Protein AF-0000000069771742 (afdb_homodimer)

pLDDT: mean 89.94, std 8.62, range [48.81, 98.75]

Sequence (548 aa):
MSTVKEQLIENLVEDDEISQRKITIVGTGAVGMACAICILLKDLTDELTLVDIATDRLKGEMMDLQHGSLFFNTSKITSGKDYSVSENSKLVIVAAGARQQEGESRLSLVQRNVNIMKSIIPSLVHHSPDCKILIVSNPVPLWSGVNVAGVALKTLDPELGTDSDKDQWKNIHKQVVESAYEIIKLKGYTSWAIGLSVADLVGSILKNLRRVHPVSTMVKGLYGIKEEIFLSIPCILGQNGVSDIVKLNLNSVEEALFKKSANTLWNIQKDLVFMSTVKEQLIENLVEDDEISQRKITIVGTGAVGMACAICILLKDLTDELTLVDIATDRLKGEMMDLQHGSLFFNTSKITSGKDYSVSENSKLVIVAAGARQQEGESRLSLVQRNVNIMKSIIPSLVHHSPDCKILIVSNPVPLWSGVNVAGVALKTLDPELGTDSDKDQWKNIHKQVVESAYEIIKLKGYTSWAIGLSVADLVGSILKNLRRVHPVSTMVKGLYGIKEEIFLSIPCILGQNGVSDIVKLNLNSVEEALFKKSANTLWNIQKDLVF

Organism: Rousettus aegyptiacus (NCBI:txid9407)

Structure (mmCIF, N/CA/C/O backbone):
data_AF-0000000069771742-model_v1
#
loop_
_entity.id
_entity.type
_entity.pdbx_description
1 polymer 'L-lactate dehydrogenase C chain'
#
loop_
_atom_site.group_PDB
_atom_site.id
_atom_site.type_symbol
_atom_site.label_atom_id
_atom_site.label_alt_id
_atom_site.label_comp_id
_atom_site.label_asym_id
_atom_site.label_entity_id
_atom_site.label_seq_id
_atom_site.pdbx_PDB_ins_code
_atom_site.Cartn_x
_atom_site.Cartn_y
_atom_site.Cartn_z
_atom_site.occupancy
_atom_site.B_iso_or_equiv
_atom_site.auth_seq_id
_atom_site.auth_comp_id
_atom_site.auth_asym_id
_atom_site.auth_atom_id
_atom_site.pdbx_PDB_model_num
ATOM 1 N N . MET A 1 1 ? 34.219 -20.125 -18.984 1 63.59 1 MET A N 1
ATOM 2 C CA . MET A 1 1 ? 33 -20.25 -19.812 1 63.59 1 MET A CA 1
ATOM 3 C C . MET A 1 1 ? 32.062 -19.094 -19.547 1 63.59 1 MET A C 1
ATOM 5 O O . MET A 1 1 ? 31.906 -18.641 -18.422 1 63.59 1 MET A O 1
ATOM 9 N N . SER A 1 2 ? 31.625 -18.484 -20.547 1 80.12 2 SER A N 1
ATOM 10 C CA . SER A 1 2 ? 30.75 -17.328 -20.438 1 80.12 2 SER A CA 1
ATOM 11 C C . SER A 1 2 ? 29.406 -17.688 -19.812 1 80.12 2 SER A C 1
ATOM 13 O O . SER A 1 2 ? 28.891 -18.797 -20.031 1 80.12 2 SER A O 1
ATOM 15 N N . THR A 1 3 ? 29.016 -16.859 -18.875 1 83.56 3 THR A N 1
ATOM 16 C CA . THR A 1 3 ? 27.703 -17.031 -18.266 1 83.56 3 THR A CA 1
ATOM 17 C C . THR A 1 3 ? 26.609 -16.906 -19.312 1 83.56 3 THR A C 1
ATOM 19 O O . THR A 1 3 ? 26.844 -16.406 -20.422 1 83.56 3 THR A O 1
ATOM 22 N N . VAL A 1 4 ? 25.453 -17.469 -19.047 1 85.75 4 VAL A N 1
ATOM 23 C CA . VAL A 1 4 ? 24.281 -17.328 -19.922 1 85.75 4 VAL A CA 1
ATOM 24 C C . VAL A 1 4 ? 24.016 -15.859 -20.203 1 85.75 4 VAL A C 1
ATOM 26 O O . VAL A 1 4 ? 23.656 -15.484 -21.328 1 85.75 4 VAL A O 1
ATOM 29 N N . LYS A 1 5 ? 24.219 -15.023 -19.281 1 86.62 5 LYS A N 1
ATOM 30 C CA . LYS A 1 5 ? 24 -13.594 -19.453 1 86.62 5 LYS A CA 1
ATOM 31 C C . LYS A 1 5 ? 24.938 -13.008 -20.5 1 86.62 5 LYS A C 1
ATOM 33 O O . LYS A 1 5 ? 24.516 -12.242 -21.375 1 86.62 5 LYS A O 1
ATOM 38 N N . GLU A 1 6 ? 26.172 -13.398 -20.344 1 86.62 6 GLU A N 1
ATOM 39 C CA . GLU A 1 6 ? 27.188 -12.883 -21.25 1 86.62 6 GLU A CA 1
ATOM 40 C C . GLU A 1 6 ? 26.938 -13.344 -22.688 1 86.62 6 GLU A C 1
ATOM 42 O O . GLU A 1 6 ? 27.234 -12.625 -23.641 1 86.62 6 GLU A O 1
ATOM 47 N N . GLN A 1 7 ? 26.406 -14.508 -22.734 1 87.75 7 GLN A N 1
ATOM 48 C CA . GLN A 1 7 ? 26.094 -15.055 -24.047 1 87.75 7 GLN A CA 1
ATOM 49 C C . GLN A 1 7 ? 24.891 -14.359 -24.672 1 87.75 7 GLN A C 1
ATOM 51 O O . GLN A 1 7 ? 24.797 -14.227 -25.891 1 87.75 7 GLN A O 1
ATOM 56 N N . LEU A 1 8 ? 24.031 -13.875 -23.844 1 88.81 8 LEU A N 1
ATOM 57 C CA . LEU A 1 8 ? 22.734 -13.367 -24.266 1 88.81 8 LEU A CA 1
ATOM 58 C C . LEU A 1 8 ? 22.781 -11.859 -24.484 1 88.81 8 LEU A C 1
ATOM 60 O O . LEU A 1 8 ? 22.156 -11.336 -25.406 1 88.81 8 LEU A O 1
ATOM 64 N N . ILE A 1 9 ? 23.5 -11.125 -23.656 1 89.69 9 ILE A N 1
ATOM 65 C CA . ILE A 1 9 ? 23.422 -9.672 -23.609 1 89.69 9 ILE A CA 1
ATOM 66 C C . ILE A 1 9 ? 24.812 -9.07 -23.781 1 89.69 9 ILE A C 1
ATOM 68 O O . ILE A 1 9 ? 25.766 -9.508 -23.125 1 89.69 9 ILE A O 1
ATOM 72 N N . GLU A 1 10 ? 24.875 -8.211 -24.609 1 89.5 10 GLU A N 1
ATOM 73 C CA . GLU A 1 10 ? 26.094 -7.422 -24.766 1 89.5 10 GLU A CA 1
ATOM 74 C C . GLU A 1 10 ? 25.922 -6.016 -24.188 1 89.5 10 GLU A C 1
ATOM 76 O O . GLU A 1 10 ? 25.016 -5.285 -24.594 1 89.5 10 GLU A O 1
ATOM 81 N N . ASN A 1 11 ? 26.688 -5.734 -23.266 1 88.12 11 ASN A N 1
ATOM 82 C CA . ASN A 1 11 ? 26.625 -4.41 -22.656 1 88.12 11 ASN A CA 1
ATOM 83 C C . ASN A 1 11 ? 27.312 -3.359 -23.531 1 88.12 11 ASN A C 1
ATOM 85 O O . ASN A 1 11 ? 28.469 -3.531 -23.922 1 88.12 11 ASN A O 1
ATOM 89 N N . LEU A 1 12 ? 26.594 -2.275 -23.875 1 91.38 12 LEU A N 1
ATOM 90 C CA . LEU A 1 12 ? 27.125 -1.245 -24.766 1 91.38 12 LEU A CA 1
ATOM 91 C C . LEU A 1 12 ? 27.656 -0.064 -23.953 1 91.38 12 LEU A C 1
ATOM 93 O O . LEU A 1 12 ? 28.594 0.608 -24.391 1 91.38 12 LEU A O 1
ATOM 97 N N . VAL A 1 13 ? 26.938 0.328 -22.891 1 88.81 13 VAL A N 1
ATOM 98 C CA . VAL A 1 13 ? 27.344 1.447 -22.047 1 88.81 13 VAL A CA 1
ATOM 99 C C . VAL A 1 13 ? 27.266 1.045 -20.578 1 88.81 13 VAL A C 1
ATOM 101 O O . VAL A 1 13 ? 26.438 0.203 -20.203 1 88.81 13 VAL A O 1
ATOM 104 N N . GLU A 1 14 ? 28.109 1.609 -19.922 1 84.25 14 GLU A N 1
ATOM 105 C CA . GLU A 1 14 ? 28.109 1.336 -18.484 1 84.25 14 GLU A CA 1
ATOM 106 C C . GLU A 1 14 ? 26.859 1.933 -17.828 1 84.25 14 GLU A C 1
ATOM 108 O O . GLU A 1 14 ? 26.359 2.967 -18.266 1 84.25 14 GLU A O 1
ATOM 113 N N . ASP A 1 15 ? 26.344 1.241 -16.859 1 79.12 15 ASP A N 1
ATOM 114 C CA . ASP A 1 15 ? 25.156 1.674 -16.125 1 79.12 15 ASP A CA 1
ATOM 115 C C . ASP A 1 15 ? 25.422 2.967 -15.352 1 79.12 15 ASP A C 1
ATOM 117 O O . ASP A 1 15 ? 26.547 3.205 -14.906 1 79.12 15 ASP A O 1
ATOM 121 N N . ASP A 1 16 ? 24.391 3.869 -15.398 1 75.31 16 ASP A N 1
ATOM 122 C CA . ASP A 1 16 ? 24.484 5.035 -14.523 1 75.31 16 ASP A CA 1
ATOM 123 C C . ASP A 1 16 ? 24.516 4.621 -13.055 1 75.31 16 ASP A C 1
ATOM 125 O O . ASP A 1 16 ? 23.75 3.744 -12.633 1 75.31 16 ASP A O 1
ATOM 129 N N . GLU A 1 17 ? 25.5 5.098 -12.414 1 73.06 17 GLU A N 1
ATOM 130 C CA . GLU A 1 17 ? 25.719 4.672 -11.039 1 73.06 17 GLU A CA 1
ATOM 131 C C . GLU A 1 17 ? 24.797 5.414 -10.07 1 73.06 17 GLU A C 1
ATOM 133 O O . GLU A 1 17 ? 24.406 4.867 -9.039 1 73.06 17 GLU A O 1
ATOM 138 N N . ILE A 1 18 ? 24.453 6.637 -10.562 1 79.69 18 ILE A N 1
ATOM 139 C CA . ILE A 1 18 ? 23.812 7.426 -9.516 1 79.69 18 ILE A CA 1
ATOM 140 C C . ILE A 1 18 ? 22.344 7.613 -9.844 1 79.69 18 ILE A C 1
ATOM 142 O O . ILE A 1 18 ? 22 8.047 -10.945 1 79.69 18 ILE A O 1
ATOM 146 N N . SER A 1 19 ? 21.531 7.211 -8.906 1 87.69 19 SER A N 1
ATOM 147 C CA . SER A 1 19 ? 20.094 7.387 -9.016 1 87.69 19 SER A CA 1
ATOM 148 C C . SER A 1 19 ? 19.703 8.859 -9.055 1 87.69 19 SER A C 1
ATOM 150 O O . SER A 1 19 ? 20.344 9.695 -8.406 1 87.69 19 SER A O 1
ATOM 152 N N . GLN A 1 20 ? 18.703 9.227 -9.789 1 87.25 20 GLN A N 1
ATOM 153 C CA . GLN A 1 20 ? 18.266 10.609 -9.914 1 87.25 20 GLN A CA 1
ATOM 154 C C . GLN A 1 20 ? 17.156 10.93 -8.922 1 87.25 20 GLN A C 1
ATOM 156 O O . GLN A 1 20 ? 16.875 12.102 -8.648 1 87.25 20 GLN A O 1
ATOM 161 N N . ARG A 1 21 ? 16.516 10.008 -8.438 1 94.12 21 ARG A N 1
ATOM 162 C CA . ARG A 1 21 ? 15.375 10.211 -7.539 1 94.12 21 ARG A CA 1
ATOM 163 C C . ARG A 1 21 ? 15.391 9.188 -6.406 1 94.12 21 ARG A C 1
ATOM 165 O O . ARG A 1 21 ? 14.359 8.578 -6.105 1 94.12 21 ARG A O 1
ATOM 172 N N . LYS A 1 22 ? 16.609 9.031 -5.844 1 97.06 22 LYS A N 1
ATOM 173 C CA . LYS A 1 22 ? 16.719 8.094 -4.73 1 97.06 22 LYS A CA 1
ATOM 174 C C . LYS A 1 22 ? 15.984 8.617 -3.498 1 97.06 22 LYS A C 1
ATOM 176 O O . LYS A 1 22 ? 16.172 9.766 -3.092 1 97.06 22 LYS A O 1
ATOM 181 N N . ILE A 1 23 ? 15.094 7.781 -2.91 1 98.62 23 ILE A N 1
ATOM 182 C CA . ILE A 1 23 ? 14.375 8.102 -1.682 1 98.62 23 ILE A CA 1
ATOM 183 C C . ILE A 1 23 ? 14.75 7.102 -0.59 1 98.62 23 ILE A C 1
ATOM 185 O O . ILE A 1 23 ? 14.805 5.895 -0.836 1 98.62 23 ILE A O 1
ATOM 189 N N . THR A 1 24 ? 15.078 7.598 0.549 1 98.75 24 THR A N 1
ATOM 190 C CA . THR A 1 24 ? 15.32 6.766 1.721 1 98.75 24 THR A CA 1
ATOM 191 C C . THR A 1 24 ? 14.211 6.938 2.752 1 98.75 24 THR A C 1
ATOM 193 O O . THR A 1 24 ? 13.781 8.062 3.027 1 98.75 24 THR A O 1
ATOM 196 N N . ILE A 1 25 ? 13.734 5.832 3.289 1 98.75 25 ILE A N 1
ATOM 197 C CA . ILE A 1 25 ? 12.773 5.836 4.383 1 98.75 25 ILE A CA 1
ATOM 198 C C . ILE A 1 25 ? 13.422 5.285 5.648 1 98.75 25 ILE A C 1
ATOM 200 O O . ILE A 1 25 ? 13.906 4.152 5.664 1 98.75 25 ILE A O 1
ATOM 204 N N . VAL A 1 26 ? 13.461 6.094 6.668 1 98.38 26 VAL A N 1
ATOM 205 C CA . VAL A 1 26 ? 14 5.703 7.965 1 98.38 26 VAL A CA 1
ATOM 206 C C . VAL A 1 26 ? 12.859 5.301 8.898 1 98.38 26 VAL A C 1
ATOM 208 O O . VAL A 1 26 ? 12.023 6.133 9.258 1 98.38 26 VAL A O 1
ATOM 211 N N . GLY A 1 27 ? 12.883 4.074 9.352 1 96.94 27 GLY A N 1
ATOM 212 C CA . GLY A 1 27 ? 11.773 3.494 10.086 1 96.94 27 GLY A CA 1
ATOM 213 C C . GLY A 1 27 ? 10.828 2.689 9.211 1 96.94 27 GLY A C 1
ATOM 214 O O . GLY A 1 27 ? 10.125 3.252 8.367 1 96.94 27 GLY A O 1
ATOM 215 N N . THR A 1 28 ? 10.797 1.363 9.422 1 96.5 28 THR A N 1
ATOM 216 C CA . THR A 1 28 ? 9.984 0.496 8.578 1 96.5 28 THR A CA 1
ATOM 217 C C . THR A 1 28 ? 8.836 -0.117 9.375 1 96.5 28 THR A C 1
ATOM 219 O O . THR A 1 28 ? 8.516 -1.293 9.203 1 96.5 28 THR A O 1
ATOM 222 N N . GLY A 1 29 ? 8.305 0.67 10.359 1 94.75 29 GLY A N 1
ATOM 223 C CA . GLY A 1 29 ? 7.023 0.319 10.953 1 94.75 29 GLY A CA 1
ATOM 224 C C . GLY A 1 29 ? 5.859 0.479 9.992 1 94.75 29 GLY A C 1
ATOM 225 O O . GLY A 1 29 ? 6.055 0.562 8.781 1 94.75 29 GLY A O 1
ATOM 226 N N . ALA A 1 30 ? 4.676 0.543 10.586 1 94.75 30 ALA A N 1
ATOM 227 C CA . ALA A 1 30 ? 3.471 0.606 9.766 1 94.75 30 ALA A CA 1
ATOM 228 C C . ALA A 1 30 ? 3.461 1.861 8.898 1 94.75 30 ALA A C 1
ATOM 230 O O . ALA A 1 30 ? 3.154 1.797 7.707 1 94.75 30 ALA A O 1
ATOM 231 N N . VAL A 1 31 ? 3.881 2.943 9.492 1 95.31 31 VAL A N 1
ATOM 232 C CA . VAL A 1 31 ? 3.869 4.211 8.766 1 95.31 31 VAL A CA 1
ATOM 233 C C . VAL A 1 31 ? 4.949 4.199 7.684 1 95.31 31 VAL A C 1
ATOM 235 O O . VAL A 1 31 ? 4.695 4.578 6.539 1 95.31 31 VAL A O 1
ATOM 238 N N . GLY A 1 32 ? 6.129 3.768 8.055 1 97.44 32 GLY A N 1
ATOM 239 C CA . GLY A 1 32 ? 7.207 3.699 7.086 1 97.44 32 GLY A CA 1
ATOM 240 C C . GLY A 1 32 ? 6.879 2.832 5.883 1 97.44 32 GLY A C 1
ATOM 241 O O . GLY A 1 32 ? 7.133 3.223 4.742 1 97.44 32 GLY A O 1
ATOM 242 N N . MET A 1 33 ? 6.316 1.719 6.105 1 98.06 33 MET A N 1
ATOM 243 C CA . MET A 1 33 ? 5.98 0.807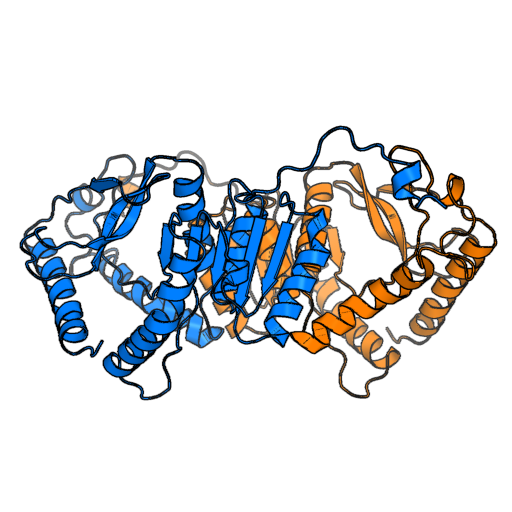 5.016 1 98.06 33 MET A CA 1
ATOM 244 C C . MET A 1 33 ? 4.82 1.351 4.188 1 98.06 33 MET A C 1
ATOM 246 O O . MET A 1 33 ? 4.77 1.146 2.975 1 98.06 33 MET A O 1
ATOM 250 N N . ALA A 1 34 ? 3.855 2 4.879 1 98 34 ALA A N 1
ATOM 251 C CA . ALA A 1 34 ? 2.793 2.662 4.125 1 98 34 ALA A CA 1
ATOM 252 C C . ALA A 1 34 ? 3.367 3.701 3.164 1 98 34 ALA A C 1
ATOM 254 O O . ALA A 1 34 ? 2.949 3.783 2.006 1 98 34 ALA A O 1
ATOM 255 N N . CYS A 1 35 ? 4.352 4.473 3.605 1 98.19 35 CYS A N 1
ATOM 256 C CA . CYS A 1 35 ? 5.027 5.434 2.738 1 98.19 35 CYS A CA 1
ATOM 257 C C . CYS A 1 35 ? 5.715 4.727 1.577 1 98.19 35 CYS A C 1
ATOM 259 O O . CYS A 1 35 ? 5.574 5.141 0.424 1 98.19 35 CYS A O 1
ATOM 261 N N . ALA A 1 36 ? 6.406 3.656 1.895 1 98.56 36 ALA A N 1
ATOM 262 C CA . ALA A 1 36 ? 7.168 2.924 0.885 1 98.56 36 ALA A CA 1
ATOM 263 C C . ALA A 1 36 ? 6.254 2.408 -0.223 1 98.56 36 ALA A C 1
ATOM 265 O O . ALA A 1 36 ? 6.504 2.646 -1.406 1 98.56 36 ALA A O 1
ATOM 266 N N . ILE A 1 37 ? 5.18 1.774 0.144 1 98.19 37 ILE A N 1
ATOM 267 C CA . ILE A 1 37 ? 4.285 1.147 -0.822 1 98.19 37 ILE A CA 1
ATOM 268 C C . ILE A 1 37 ? 3.602 2.221 -1.664 1 98.19 37 ILE A C 1
ATOM 270 O O . ILE A 1 37 ? 3.469 2.074 -2.881 1 98.19 37 ILE A O 1
ATOM 274 N N . CYS A 1 38 ? 3.143 3.311 -1.005 1 98.25 38 CYS A N 1
ATOM 275 C CA . CYS A 1 38 ? 2.5 4.395 -1.742 1 98.25 38 CYS A CA 1
ATOM 276 C C . CYS A 1 38 ? 3.461 5.012 -2.752 1 98.25 38 CYS A C 1
ATOM 278 O O . CYS A 1 38 ? 3.092 5.25 -3.902 1 98.25 38 CYS A O 1
ATOM 280 N N . ILE A 1 39 ? 4.695 5.227 -2.379 1 98.31 39 ILE A N 1
ATOM 281 C CA . ILE A 1 39 ? 5.707 5.84 -3.229 1 98.31 39 ILE A CA 1
ATOM 282 C C . ILE A 1 39 ? 6.023 4.918 -4.406 1 98.31 39 ILE A C 1
ATOM 284 O O . ILE A 1 39 ? 6.129 5.371 -5.547 1 98.31 39 ILE A O 1
ATOM 288 N N . LEU A 1 40 ? 6.16 3.607 -4.125 1 98.31 40 LEU A N 1
ATOM 289 C CA . LEU A 1 40 ? 6.469 2.633 -5.164 1 98.31 40 LEU A CA 1
ATOM 290 C C . LEU A 1 40 ? 5.32 2.523 -6.16 1 98.31 40 LEU A C 1
ATOM 292 O O . LEU A 1 40 ? 5.543 2.533 -7.375 1 98.31 40 LEU A O 1
ATOM 296 N N . LEU A 1 41 ? 4.113 2.502 -5.656 1 97.69 41 LEU A N 1
ATOM 297 C CA . LEU A 1 41 ? 2.955 2.273 -6.516 1 97.69 41 LEU A CA 1
ATOM 298 C C . LEU A 1 41 ? 2.605 3.531 -7.301 1 97.69 41 LEU A C 1
ATOM 300 O O . LEU A 1 41 ? 1.945 3.455 -8.344 1 97.69 41 LEU A O 1
ATOM 304 N N . LYS A 1 42 ? 3.043 4.707 -6.852 1 96.94 42 LYS A N 1
ATOM 305 C CA . LYS A 1 42 ? 2.83 5.953 -7.582 1 96.94 42 LYS A CA 1
ATOM 306 C C . LYS A 1 42 ? 4.008 6.258 -8.5 1 96.94 42 LYS A C 1
ATOM 308 O O . LYS A 1 42 ? 4.051 7.316 -9.133 1 96.94 42 LYS A O 1
ATOM 313 N N . ASP A 1 43 ? 5.008 5.336 -8.555 1 96.75 43 ASP A N 1
ATOM 314 C CA . ASP A 1 43 ? 6.16 5.414 -9.445 1 96.75 43 ASP A CA 1
ATOM 315 C C . ASP A 1 43 ? 6.949 6.703 -9.211 1 96.75 43 ASP A C 1
ATOM 317 O O . ASP A 1 43 ? 7.305 7.402 -10.156 1 96.75 43 ASP A O 1
ATOM 321 N N . LEU A 1 44 ? 7.285 6.984 -7.957 1 97.19 44 LEU A N 1
ATOM 322 C CA . LEU A 1 44 ? 7.867 8.289 -7.641 1 97.19 44 LEU A CA 1
ATOM 323 C C . LEU A 1 44 ? 9.383 8.195 -7.527 1 97.19 44 LEU A C 1
ATOM 325 O O . LEU A 1 44 ? 10.07 9.211 -7.469 1 97.19 44 LEU A O 1
ATOM 329 N N . THR A 1 45 ? 9.961 6.98 -7.586 1 97.06 45 THR A N 1
ATOM 330 C CA . THR A 1 45 ? 11.391 6.844 -7.336 1 97.06 45 THR A CA 1
ATOM 331 C C . THR A 1 45 ? 11.992 5.758 -8.219 1 97.06 45 THR A C 1
ATOM 333 O O . THR A 1 45 ? 11.312 4.793 -8.578 1 97.06 45 THR A O 1
ATOM 336 N N . ASP A 1 46 ? 13.203 5.926 -8.531 1 95.75 46 ASP A N 1
ATOM 337 C CA . ASP A 1 46 ? 13.922 4.887 -9.266 1 95.75 46 ASP A CA 1
ATOM 338 C C . ASP A 1 46 ? 14.766 4.031 -8.32 1 95.75 46 ASP A C 1
ATOM 340 O O . ASP A 1 46 ? 15.234 2.953 -8.703 1 95.75 46 ASP A O 1
ATOM 344 N N . GLU A 1 47 ? 14.93 4.496 -7.102 1 96.75 47 GLU A N 1
ATOM 345 C CA . GLU A 1 47 ? 15.617 3.734 -6.062 1 96.75 47 GLU A CA 1
ATOM 346 C C . GLU A 1 47 ? 15.023 4.023 -4.688 1 96.75 47 GLU A C 1
ATOM 348 O O . GLU A 1 47 ? 14.977 5.176 -4.25 1 96.75 47 GLU A O 1
ATOM 353 N N . LEU A 1 48 ? 14.57 2.998 -4.031 1 98.25 48 LEU A N 1
ATOM 354 C CA . LEU A 1 48 ? 14.039 3.113 -2.676 1 98.25 48 LEU A CA 1
ATOM 355 C C . LEU A 1 48 ? 14.93 2.373 -1.68 1 98.25 48 LEU A C 1
ATOM 357 O O . LEU A 1 48 ? 15.273 1.209 -1.896 1 98.25 48 LEU A O 1
ATOM 361 N N . THR A 1 49 ? 15.32 3.055 -0.653 1 98.5 49 THR A N 1
ATOM 362 C CA . THR A 1 49 ? 16.125 2.447 0.397 1 98.5 49 THR A CA 1
ATOM 363 C C . THR A 1 49 ? 15.406 2.504 1.739 1 98.5 49 THR A C 1
ATOM 365 O O . THR A 1 49 ? 14.898 3.557 2.135 1 98.5 49 THR A O 1
ATOM 368 N N . LEU A 1 50 ? 15.328 1.316 2.402 1 98.69 50 LEU A N 1
ATOM 369 C CA . LEU A 1 50 ? 14.727 1.221 3.729 1 98.69 50 LEU A CA 1
ATOM 370 C C . LEU A 1 50 ? 15.805 1.106 4.805 1 98.69 50 LEU A C 1
ATOM 372 O O . LEU A 1 50 ? 16.75 0.322 4.668 1 98.69 50 LEU A O 1
ATOM 376 N N . VAL A 1 51 ? 15.641 1.904 5.859 1 98.44 51 VAL A N 1
ATOM 377 C CA . VAL A 1 51 ? 16.578 1.86 6.977 1 98.44 51 VAL A CA 1
ATOM 378 C C . VAL A 1 51 ? 15.82 1.604 8.273 1 98.44 51 VAL A C 1
ATOM 380 O O . VAL A 1 51 ? 14.812 2.258 8.555 1 98.44 51 VAL A O 1
ATOM 383 N N . ASP A 1 52 ? 16.266 0.662 9.016 1 97.62 52 ASP A N 1
ATOM 384 C CA . ASP A 1 52 ? 15.695 0.368 10.32 1 97.62 52 ASP A CA 1
ATOM 385 C C . ASP A 1 52 ? 16.688 -0.399 11.195 1 97.62 52 ASP A C 1
ATOM 387 O O . ASP A 1 52 ? 17.531 -1.14 10.688 1 97.62 52 ASP A O 1
ATOM 391 N N . ILE A 1 53 ? 16.547 -0.217 12.492 1 94.62 53 ILE A N 1
ATOM 392 C CA . ILE A 1 53 ? 17.438 -0.906 13.43 1 94.62 53 ILE A CA 1
ATOM 393 C C . ILE A 1 53 ? 16.953 -2.34 13.633 1 94.62 53 ILE A C 1
ATOM 395 O O . ILE A 1 53 ? 17.719 -3.205 14.062 1 94.62 53 ILE A O 1
ATOM 399 N N . ALA A 1 54 ? 15.656 -2.541 13.477 1 95.62 54 ALA A N 1
ATOM 400 C CA . ALA A 1 54 ? 15.102 -3.893 13.578 1 95.62 54 ALA A CA 1
ATOM 401 C C . ALA A 1 54 ? 15.445 -4.715 12.336 1 95.62 54 ALA A C 1
ATOM 403 O O . ALA A 1 54 ? 14.625 -4.852 11.43 1 95.62 54 ALA A O 1
ATOM 404 N N . THR A 1 55 ? 16.516 -5.445 12.344 1 96.31 55 THR A N 1
ATOM 405 C CA . THR A 1 55 ? 17.156 -6.023 11.164 1 96.31 55 THR A CA 1
ATOM 406 C C . THR A 1 55 ? 16.281 -7.137 10.578 1 96.31 55 THR A C 1
ATOM 408 O O . THR A 1 55 ? 16.156 -7.242 9.352 1 96.31 55 THR A O 1
ATOM 411 N N . ASP A 1 56 ? 15.688 -7.996 11.422 1 96.69 56 ASP A N 1
ATOM 412 C CA . ASP A 1 56 ? 14.891 -9.102 10.906 1 96.69 56 ASP A CA 1
ATOM 413 C C . ASP A 1 56 ? 13.648 -8.594 10.172 1 96.69 56 ASP A C 1
ATOM 415 O O . ASP A 1 56 ? 13.414 -8.945 9.016 1 96.69 56 ASP A O 1
ATOM 419 N N . ARG A 1 57 ? 12.977 -7.758 10.828 1 96.25 57 ARG A N 1
ATOM 420 C CA . ARG A 1 57 ? 11.773 -7.199 10.219 1 96.25 57 ARG A CA 1
ATOM 421 C C . ARG A 1 57 ? 12.109 -6.434 8.945 1 96.25 57 ARG A C 1
ATOM 423 O O . ARG A 1 57 ? 11.398 -6.531 7.941 1 96.25 57 ARG A O 1
ATOM 430 N N . LEU A 1 58 ? 13.18 -5.695 9.023 1 97.88 58 LEU A N 1
ATOM 431 C CA . LEU A 1 58 ? 13.648 -4.941 7.871 1 97.88 58 LEU A CA 1
ATOM 432 C C . LEU A 1 58 ? 13.922 -5.863 6.688 1 97.88 58 LEU A C 1
ATOM 434 O O . LEU A 1 58 ? 13.461 -5.609 5.574 1 97.88 58 LEU A O 1
ATOM 438 N N . LYS A 1 59 ? 14.594 -6.867 6.953 1 97.31 59 LYS A N 1
ATOM 439 C CA . LYS A 1 59 ? 14.914 -7.824 5.902 1 97.31 59 LYS A CA 1
ATOM 440 C C . LYS A 1 59 ? 13.656 -8.492 5.355 1 97.31 59 LYS A C 1
ATOM 442 O O . LYS A 1 59 ? 13.523 -8.688 4.148 1 97.31 59 LYS A O 1
ATOM 447 N N . GLY A 1 60 ? 12.773 -8.875 6.211 1 96.81 60 GLY A N 1
ATOM 448 C CA . GLY A 1 60 ? 11.508 -9.445 5.789 1 96.81 60 GLY A CA 1
ATOM 449 C C . GLY A 1 60 ? 10.711 -8.539 4.875 1 96.81 60 GLY A C 1
ATOM 450 O O . GLY A 1 60 ? 10.188 -8.984 3.848 1 96.81 60 GLY A O 1
ATOM 451 N N . GLU A 1 61 ? 10.625 -7.242 5.289 1 97.62 61 GLU A N 1
ATOM 452 C CA . GLU A 1 61 ? 9.93 -6.266 4.457 1 97.62 61 GLU A CA 1
ATOM 453 C C . GLU A 1 61 ? 10.609 -6.109 3.102 1 97.62 61 GLU A C 1
ATOM 455 O O . GLU A 1 61 ? 9.945 -6.078 2.066 1 97.62 61 GLU A O 1
ATOM 460 N N . MET A 1 62 ? 11.875 -6.051 3.096 1 96.62 62 MET A N 1
ATOM 461 C CA . MET A 1 62 ? 12.648 -5.891 1.867 1 96.62 62 MET A CA 1
ATOM 462 C C . MET A 1 62 ? 12.438 -7.074 0.93 1 96.62 62 MET A C 1
ATOM 464 O O . MET A 1 62 ? 12.195 -6.891 -0.265 1 96.62 62 MET A O 1
ATOM 468 N N . MET A 1 63 ? 12.562 -8.227 1.456 1 95.25 63 MET A N 1
ATOM 469 C CA . MET A 1 63 ? 12.375 -9.422 0.648 1 95.25 63 MET A CA 1
ATOM 470 C C . MET A 1 63 ? 10.969 -9.469 0.055 1 95.25 63 MET A C 1
ATOM 472 O O . MET A 1 63 ? 10.797 -9.82 -1.113 1 95.25 63 MET A O 1
ATOM 476 N N . ASP A 1 64 ? 10.023 -9.148 0.83 1 96.12 64 ASP A N 1
ATOM 477 C CA . ASP A 1 64 ? 8.641 -9.133 0.362 1 96.12 64 ASP A CA 1
ATOM 478 C C . ASP A 1 64 ? 8.461 -8.141 -0.785 1 96.12 64 ASP A C 1
ATOM 480 O O . ASP A 1 64 ? 7.832 -8.461 -1.796 1 96.12 64 ASP A O 1
ATOM 484 N N . LEU A 1 65 ? 9.055 -6.98 -0.632 1 96 65 LEU A N 1
ATOM 485 C CA . LEU A 1 65 ? 9.008 -5.988 -1.7 1 96 65 LEU A CA 1
ATOM 486 C C . LEU A 1 65 ? 9.766 -6.477 -2.93 1 96 65 LEU A C 1
ATOM 488 O O . LEU A 1 65 ? 9.32 -6.281 -4.062 1 96 65 LEU A O 1
ATOM 492 N N . GLN A 1 66 ? 10.828 -7.121 -2.717 1 93 66 GLN A N 1
ATOM 493 C CA . GLN A 1 66 ? 11.633 -7.641 -3.82 1 93 66 GLN A CA 1
ATOM 494 C C . GLN A 1 66 ? 10.875 -8.711 -4.598 1 93 66 GLN A C 1
ATOM 496 O O . GLN A 1 66 ? 10.961 -8.773 -5.824 1 93 66 GLN A O 1
ATOM 501 N N . HIS A 1 67 ? 10.172 -9.477 -3.834 1 91.06 67 HIS A N 1
ATOM 502 C CA . HIS A 1 67 ? 9.375 -10.508 -4.484 1 91.06 67 HIS A CA 1
ATOM 503 C C . HIS A 1 67 ? 8.281 -9.883 -5.352 1 91.06 67 HIS A C 1
ATOM 505 O O . HIS A 1 67 ? 7.844 -10.492 -6.332 1 91.06 67 HIS A O 1
ATOM 511 N N . GLY A 1 68 ? 7.875 -8.695 -5.008 1 92 68 GLY A N 1
ATOM 512 C CA . GLY A 1 68 ? 6.875 -7.992 -5.797 1 92 68 GLY A CA 1
ATOM 513 C C . GLY A 1 68 ? 7.473 -6.988 -6.762 1 92 68 GLY A C 1
ATOM 514 O O . GLY A 1 68 ? 6.75 -6.188 -7.363 1 92 68 GLY A O 1
ATOM 515 N N . SER A 1 69 ? 8.75 -7.055 -6.945 1 91.69 69 SER A N 1
ATOM 516 C CA . SER A 1 69 ? 9.461 -5.992 -7.652 1 91.69 69 SER A CA 1
ATOM 517 C C . SER A 1 69 ? 9.031 -5.914 -9.109 1 91.69 69 SER A C 1
ATOM 519 O O . SER A 1 69 ? 9.07 -4.844 -9.719 1 91.69 69 SER A O 1
ATOM 521 N N . LEU A 1 70 ? 8.586 -7.039 -9.711 1 89.81 70 LEU A N 1
ATOM 522 C CA . LEU A 1 70 ? 8.164 -7.078 -11.109 1 89.81 70 LEU A CA 1
ATOM 523 C C . LEU A 1 70 ? 6.973 -6.16 -11.344 1 89.81 70 LEU A C 1
ATOM 525 O O . LEU A 1 70 ? 6.703 -5.762 -12.484 1 89.81 70 LEU A O 1
ATOM 529 N N . PHE A 1 71 ? 6.324 -5.746 -10.289 1 93 71 PHE A N 1
ATOM 530 C CA . PHE A 1 71 ? 5.098 -4.977 -10.438 1 93 71 PHE A CA 1
ATOM 531 C C . PHE A 1 71 ? 5.355 -3.494 -10.211 1 93 71 PHE A C 1
ATOM 533 O O . PHE A 1 71 ? 4.441 -2.674 -10.32 1 93 71 PHE A O 1
ATOM 540 N N . PHE A 1 72 ? 6.566 -3.197 -9.82 1 93.75 72 PHE A N 1
ATOM 541 C CA . PHE A 1 72 ? 6.953 -1.808 -9.617 1 93.75 72 PHE A CA 1
ATOM 542 C C . PHE A 1 72 ? 7.68 -1.265 -10.844 1 93.75 72 PHE A C 1
ATOM 544 O O . PHE A 1 72 ? 8.172 -2.035 -11.672 1 93.75 72 PHE A O 1
ATOM 551 N N . ASN A 1 73 ? 7.668 0.012 -10.953 1 94.75 73 ASN A N 1
ATOM 552 C CA . ASN A 1 73 ? 8.516 0.704 -11.914 1 94.75 73 ASN A CA 1
ATOM 553 C C . ASN A 1 73 ? 9.742 1.321 -11.242 1 94.75 73 ASN A C 1
ATOM 555 O O . ASN A 1 73 ? 10.125 2.447 -11.562 1 94.75 73 ASN A O 1
ATOM 559 N N . THR A 1 74 ? 10.242 0.686 -10.273 1 93.19 74 THR A N 1
ATOM 560 C CA . THR A 1 74 ? 11.43 1.083 -9.523 1 93.19 74 THR A CA 1
ATOM 561 C C . THR A 1 74 ? 12.547 0.065 -9.711 1 93.19 74 THR A C 1
ATOM 563 O O . THR A 1 74 ? 12.383 -1.115 -9.398 1 93.19 74 THR A O 1
ATOM 566 N N . SER A 1 75 ? 13.648 0.442 -10.125 1 89.31 75 SER A N 1
ATOM 567 C CA . SER A 1 75 ? 14.719 -0.448 -10.578 1 89.31 75 SER A CA 1
ATOM 568 C C . SER A 1 75 ? 15.453 -1.063 -9.391 1 89.31 75 SER A C 1
ATOM 570 O O . SER A 1 75 ? 16.047 -2.139 -9.508 1 89.31 75 SER A O 1
ATOM 572 N N . LYS A 1 76 ? 15.398 -0.315 -8.305 1 94.25 76 LYS A N 1
ATOM 573 C CA . LYS A 1 76 ? 16.25 -0.769 -7.207 1 94.25 76 LYS A CA 1
ATOM 574 C C . LYS A 1 76 ? 15.578 -0.526 -5.859 1 94.25 76 LYS A C 1
ATOM 576 O O . LYS A 1 76 ? 15.125 0.585 -5.574 1 94.25 76 LYS A O 1
ATOM 581 N N . ILE A 1 77 ? 15.445 -1.556 -5.078 1 96.25 77 ILE A N 1
ATOM 582 C CA . ILE A 1 77 ? 14.977 -1.497 -3.697 1 96.25 77 ILE A CA 1
ATOM 583 C C . ILE A 1 77 ? 16.016 -2.123 -2.771 1 96.25 77 ILE A C 1
ATOM 585 O O . ILE A 1 77 ? 16.406 -3.277 -2.959 1 96.25 77 ILE A O 1
ATOM 589 N N . THR A 1 78 ? 16.484 -1.379 -1.808 1 96.75 78 THR A N 1
ATOM 590 C CA . THR A 1 78 ? 17.531 -1.841 -0.901 1 96.75 78 THR A CA 1
ATOM 591 C C . THR A 1 78 ? 17.156 -1.547 0.549 1 96.75 78 THR A C 1
ATOM 593 O O . THR A 1 78 ? 16.156 -0.888 0.815 1 96.75 78 THR A O 1
ATOM 596 N N . SER A 1 79 ? 17.875 -2.16 1.42 1 97.81 79 SER A N 1
ATOM 597 C CA . SER A 1 79 ? 17.656 -1.911 2.842 1 97.81 79 SER A CA 1
ATOM 598 C C . SER A 1 79 ? 18.953 -2.072 3.637 1 97.81 79 SER A C 1
ATOM 600 O O . SER A 1 79 ? 19.922 -2.662 3.148 1 97.81 79 SER A O 1
ATOM 602 N N . GLY A 1 80 ? 19 -1.503 4.801 1 97.62 80 GLY A N 1
ATOM 603 C CA . GLY A 1 80 ? 20.125 -1.645 5.711 1 97.62 80 GLY A CA 1
ATOM 604 C C . GLY A 1 80 ? 19.891 -0.987 7.055 1 97.62 80 GLY A C 1
ATOM 605 O O . GLY A 1 80 ? 19.031 -0.122 7.188 1 97.62 80 GLY A O 1
ATOM 606 N N . LYS A 1 81 ? 20.672 -1.436 8.039 1 96.56 81 LYS A N 1
ATOM 607 C CA . LYS A 1 81 ? 20.562 -0.845 9.367 1 96.56 81 LYS A CA 1
ATOM 608 C C . LYS A 1 81 ? 21.453 0.395 9.492 1 96.56 81 LYS A C 1
ATOM 610 O O . LYS A 1 81 ? 21.172 1.283 10.305 1 96.56 81 LYS A O 1
ATOM 615 N N . ASP A 1 82 ? 22.484 0.405 8.727 1 96.44 82 ASP A N 1
ATOM 616 C CA . ASP A 1 82 ? 23.422 1.526 8.742 1 96.44 82 ASP A CA 1
ATOM 617 C C . ASP A 1 82 ? 22.953 2.648 7.82 1 96.44 82 ASP A C 1
ATOM 619 O O . ASP A 1 82 ? 22.5 2.391 6.703 1 96.44 82 ASP A O 1
ATOM 623 N N . TYR A 1 83 ? 23.141 3.869 8.203 1 96.56 83 TYR A N 1
ATOM 624 C CA . TYR A 1 83 ? 22.641 5.02 7.457 1 96.56 83 TYR A CA 1
ATOM 625 C C . TYR A 1 83 ? 23.469 5.25 6.191 1 96.56 83 TYR A C 1
ATOM 627 O O . TYR A 1 83 ? 23.047 6.004 5.309 1 96.56 83 TYR A O 1
ATOM 635 N N . SER A 1 84 ? 24.594 4.637 6.07 1 97.06 84 SER A N 1
ATOM 636 C CA . SER A 1 84 ? 25.391 4.762 4.863 1 97.06 84 SER A CA 1
ATOM 637 C C . SER A 1 84 ? 24.625 4.289 3.633 1 97.06 84 SER A C 1
ATOM 639 O O . SER A 1 84 ? 24.891 4.734 2.516 1 97.06 84 SER A O 1
ATOM 641 N N . VAL A 1 85 ? 23.656 3.465 3.789 1 97.25 85 VAL A N 1
ATOM 642 C CA . VAL A 1 85 ? 22.875 2.959 2.67 1 97.25 85 VAL A CA 1
ATOM 643 C C . VAL A 1 85 ? 22.016 4.086 2.086 1 97.25 85 VAL A C 1
ATOM 645 O O . VAL A 1 85 ? 21.5 3.965 0.977 1 97.25 85 VAL A O 1
ATOM 648 N N . SER A 1 86 ? 21.875 5.199 2.811 1 97.25 86 SER A N 1
ATOM 649 C CA . SER A 1 86 ? 21.078 6.336 2.361 1 97.25 86 SER A CA 1
ATOM 650 C C . SER A 1 86 ? 21.891 7.27 1.476 1 97.25 86 SER A C 1
ATOM 652 O O . SER A 1 86 ? 21.406 8.305 1.031 1 97.25 86 SER A O 1
ATOM 654 N N . GLU A 1 87 ? 23.078 6.875 1.198 1 96.88 87 GLU A N 1
ATOM 655 C CA . GLU A 1 87 ? 23.984 7.758 0.479 1 96.88 87 GLU A CA 1
ATOM 656 C C . GLU A 1 87 ? 23.375 8.234 -0.833 1 96.88 87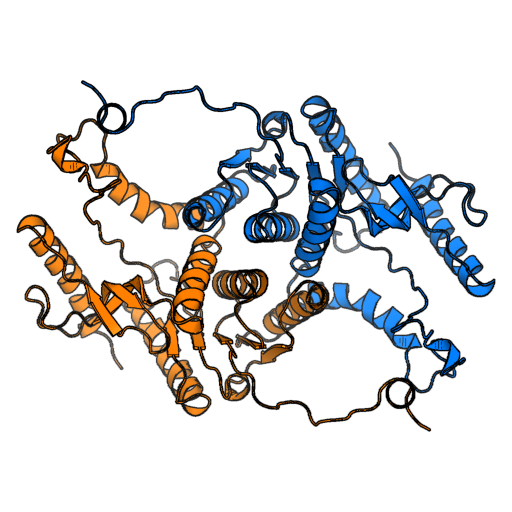 GLU A C 1
ATOM 658 O O . GLU A 1 87 ? 22.812 7.441 -1.592 1 96.88 87 GLU A O 1
ATOM 663 N N . ASN A 1 88 ? 23.422 9.578 -1.042 1 95 88 ASN A N 1
ATOM 664 C CA . ASN A 1 88 ? 23.016 10.258 -2.264 1 95 88 ASN A CA 1
ATOM 665 C C . ASN A 1 88 ? 21.5 10.273 -2.414 1 95 88 ASN A C 1
ATOM 667 O O . ASN A 1 88 ? 20.984 10.383 -3.525 1 95 88 ASN A O 1
ATOM 671 N N . SER A 1 89 ? 20.766 10.156 -1.358 1 97.31 89 SER A N 1
ATOM 672 C CA . SER A 1 89 ? 19.328 10.312 -1.403 1 97.31 89 SER A CA 1
ATOM 673 C C . SER A 1 89 ? 18.922 11.75 -1.729 1 97.31 89 SER A C 1
ATOM 675 O O . SER A 1 89 ? 19.547 12.695 -1.233 1 97.31 89 SER A O 1
ATOM 677 N N . LYS A 1 90 ? 18.016 11.844 -2.605 1 96.56 90 LYS A N 1
ATOM 678 C CA . LYS A 1 90 ? 17.453 13.164 -2.885 1 96.56 90 LYS A CA 1
ATOM 679 C C . LYS A 1 90 ? 16.438 13.578 -1.812 1 96.56 90 LYS A C 1
ATOM 681 O O . LYS A 1 90 ? 16.312 14.766 -1.504 1 96.56 90 LYS A O 1
ATOM 686 N N . LEU A 1 91 ? 15.781 12.648 -1.362 1 98 91 LEU A N 1
ATOM 687 C CA . LEU A 1 91 ? 14.781 12.844 -0.319 1 98 91 LEU A CA 1
ATOM 688 C C . LEU A 1 91 ? 14.875 11.758 0.743 1 98 91 LEU A C 1
ATOM 690 O O . LEU A 1 91 ? 15.039 10.578 0.417 1 98 91 LEU A O 1
ATOM 694 N N . VAL A 1 92 ? 14.828 12.156 1.992 1 98.31 92 VAL A N 1
ATOM 695 C CA . VAL A 1 92 ? 14.789 11.234 3.123 1 98.31 92 VAL A CA 1
ATOM 696 C C . VAL A 1 92 ? 13.508 11.453 3.922 1 98.31 92 VAL A C 1
ATOM 698 O O . VAL A 1 92 ? 13.203 12.578 4.324 1 98.31 92 VAL A O 1
ATOM 701 N N . ILE A 1 93 ? 12.773 10.398 4.098 1 98.19 93 ILE A N 1
ATOM 702 C CA . ILE A 1 93 ? 11.555 10.406 4.906 1 98.19 93 ILE A CA 1
ATOM 703 C C . ILE A 1 93 ? 11.82 9.742 6.25 1 98.19 93 ILE A C 1
ATOM 705 O O . ILE A 1 93 ? 12.203 8.57 6.305 1 98.19 93 ILE A O 1
ATOM 709 N N . VAL A 1 94 ? 11.633 10.469 7.305 1 97.38 94 VAL A N 1
ATOM 710 C CA . VAL A 1 94 ? 11.859 9.93 8.641 1 97.38 94 VAL A CA 1
ATOM 711 C C . VAL A 1 94 ? 10.523 9.594 9.297 1 97.38 94 VAL A C 1
ATOM 713 O O . VAL A 1 94 ? 9.773 10.492 9.695 1 97.38 94 VAL A O 1
ATOM 716 N N . ALA A 1 95 ? 10.242 8.336 9.359 1 95.56 95 ALA A N 1
ATOM 717 C CA . ALA A 1 95 ? 9.031 7.844 10.016 1 95.56 95 ALA A CA 1
ATOM 718 C C . ALA A 1 95 ? 9.352 7.211 11.367 1 95.56 95 ALA A C 1
ATOM 720 O O . ALA A 1 95 ? 8.453 6.789 12.094 1 95.56 95 ALA A O 1
ATOM 721 N N . ALA A 1 96 ? 10.625 7.188 11.656 1 92.62 96 ALA A N 1
ATOM 722 C CA . ALA A 1 96 ? 11.062 6.641 12.938 1 92.62 96 ALA A CA 1
ATOM 723 C C . ALA A 1 96 ? 10.664 7.562 14.086 1 92.62 96 ALA A C 1
ATOM 725 O O . ALA A 1 96 ? 10.727 8.789 13.961 1 92.62 96 ALA A O 1
ATOM 726 N N . GLY A 1 97 ? 10.305 6.969 15.203 1 86.5 97 GLY A N 1
ATOM 727 C CA . GLY A 1 97 ? 9.922 7.691 16.406 1 86.5 97 GLY A CA 1
ATOM 728 C C . GLY A 1 97 ? 9.445 6.777 17.531 1 86.5 97 GLY A C 1
ATOM 729 O O . GLY A 1 97 ? 9.312 5.57 17.328 1 86.5 97 GLY A O 1
ATOM 730 N N . ALA A 1 98 ? 9.297 7.367 18.609 1 85.38 98 ALA A N 1
ATOM 731 C CA . ALA A 1 98 ? 8.852 6.625 19.781 1 85.38 98 ALA A CA 1
ATOM 732 C C . ALA A 1 98 ? 7.332 6.68 19.922 1 85.38 98 ALA A C 1
ATOM 734 O O . ALA A 1 98 ? 6.711 7.695 19.609 1 85.38 98 ALA A O 1
ATOM 735 N N . ARG A 1 99 ? 6.746 5.551 20.359 1 81.12 99 ARG A N 1
ATOM 736 C CA . ARG A 1 99 ? 5.34 5.531 20.75 1 81.12 99 ARG A CA 1
ATOM 737 C C . ARG A 1 99 ? 5.156 5.934 22.203 1 81.12 99 ARG A C 1
ATOM 739 O O . ARG A 1 99 ? 5.992 5.609 23.047 1 81.12 99 ARG A O 1
ATOM 746 N N . GLN A 1 100 ? 4.09 6.633 22.266 1 78.56 100 GLN A N 1
ATOM 747 C CA . GLN A 1 100 ? 3.811 7.047 23.641 1 78.56 100 GLN A CA 1
ATOM 748 C C . GLN A 1 100 ? 3.549 5.84 24.531 1 78.56 100 GLN A C 1
ATOM 750 O O . GLN A 1 100 ? 2.768 4.957 24.188 1 78.56 100 GLN A O 1
ATOM 755 N N . GLN A 1 101 ? 4.242 5.762 25.625 1 84.19 101 GLN A N 1
ATOM 756 C CA . GLN A 1 101 ? 4.039 4.711 26.609 1 84.19 101 GLN A CA 1
ATOM 757 C C . GLN A 1 101 ? 2.895 5.059 27.562 1 84.19 101 GLN A C 1
ATOM 759 O O . GLN A 1 101 ? 2.561 6.234 27.734 1 84.19 101 GLN A O 1
ATOM 764 N N . GLU A 1 102 ? 2.275 4.02 28.094 1 83.75 102 GLU A N 1
ATOM 765 C CA . GLU A 1 102 ? 1.201 4.262 29.047 1 83.75 102 GLU A CA 1
ATOM 766 C C . GLU A 1 102 ? 1.682 5.125 30.219 1 83.75 102 GLU A C 1
ATOM 768 O O . GLU A 1 102 ? 2.703 4.824 30.844 1 83.75 102 GLU A O 1
ATOM 773 N N . GLY A 1 103 ? 1.026 6.227 30.484 1 87.12 103 GLY A N 1
ATOM 774 C CA . GLY A 1 103 ? 1.364 7.086 31.609 1 87.12 103 GLY A CA 1
ATOM 775 C C . GLY A 1 103 ? 2.443 8.102 31.281 1 87.12 103 GLY A C 1
ATOM 776 O O . GLY A 1 103 ? 2.764 8.961 32.094 1 87.12 103 GLY A O 1
ATOM 777 N N . GLU A 1 104 ? 2.996 7.977 30.141 1 89.25 104 GLU A N 1
ATOM 778 C CA . GLU A 1 104 ? 4.07 8.891 29.766 1 89.25 104 GLU A CA 1
ATOM 779 C C . GLU A 1 104 ? 3.525 10.273 29.438 1 89.25 104 GLU A C 1
ATOM 781 O O . GLU A 1 104 ? 2.504 10.406 28.75 1 89.25 104 GLU A O 1
ATOM 786 N N . SER A 1 105 ? 4.219 11.266 29.984 1 87.62 105 SER A N 1
ATOM 787 C CA . SER A 1 105 ? 3.822 12.641 29.688 1 87.62 105 SER A CA 1
ATOM 788 C C . SER A 1 105 ? 4.164 13.023 28.25 1 87.62 105 SER A C 1
ATOM 790 O O . SER A 1 105 ? 5.039 12.406 27.641 1 87.62 105 SER A O 1
ATOM 792 N N . ARG A 1 106 ? 3.518 14.062 27.844 1 81.69 106 ARG A N 1
ATOM 793 C CA . ARG A 1 106 ? 3.807 14.578 26.516 1 81.69 106 ARG A CA 1
ATOM 794 C C . ARG A 1 106 ? 5.25 15.055 26.406 1 81.69 106 ARG A C 1
ATOM 796 O O . ARG A 1 106 ? 5.934 14.781 25.422 1 81.69 106 ARG A O 1
ATOM 803 N N . LEU A 1 107 ? 5.695 15.773 27.453 1 87.56 107 LEU A N 1
ATOM 804 C CA . LEU A 1 107 ? 7.059 16.297 27.469 1 87.56 107 LEU A CA 1
ATOM 805 C C . LEU A 1 107 ? 8.078 15.172 27.391 1 87.56 107 LEU A C 1
ATOM 807 O O . LEU A 1 107 ? 9.055 15.266 26.641 1 87.56 107 LEU A O 1
ATOM 811 N N . SER A 1 108 ? 7.867 14.148 28.125 1 90.62 108 SER A N 1
ATOM 812 C CA . SER A 1 108 ? 8.758 13 28.109 1 90.62 108 SER A CA 1
ATOM 813 C C . SER A 1 108 ? 8.797 12.344 26.734 1 90.62 108 SER A C 1
ATOM 815 O O . SER A 1 108 ? 9.867 11.953 26.25 1 90.62 108 SER A O 1
ATOM 817 N N . LEU A 1 109 ? 7.688 12.211 26.109 1 89.12 109 LEU A N 1
ATOM 818 C CA . LEU A 1 109 ? 7.609 11.633 24.781 1 89.12 109 LEU A CA 1
ATOM 819 C C . LEU A 1 109 ? 8.398 12.469 23.781 1 89.12 109 LEU A C 1
ATOM 821 O O . LEU A 1 109 ? 9.172 11.93 22.984 1 89.12 109 LEU A O 1
ATOM 825 N N . VAL A 1 110 ? 8.219 13.781 23.812 1 89.88 110 VAL A N 1
ATOM 826 C CA . VAL A 1 110 ? 8.898 14.68 22.891 1 89.88 110 VAL A CA 1
ATOM 827 C C . VAL A 1 110 ? 10.398 14.633 23.125 1 89.88 110 VAL A C 1
ATOM 829 O O . VAL A 1 110 ? 11.188 14.633 22.172 1 89.88 110 VAL A O 1
ATOM 832 N N . GLN A 1 111 ? 10.797 14.531 24.406 1 92.94 111 GLN A N 1
ATOM 833 C CA . GLN A 1 111 ? 12.219 14.445 24.75 1 92.94 111 GLN A CA 1
ATOM 834 C C . GLN A 1 111 ? 12.836 13.172 24.172 1 92.94 111 GLN A C 1
ATOM 836 O O . GLN A 1 111 ? 13.953 13.203 23.641 1 92.94 111 GLN A O 1
ATOM 841 N N . ARG A 1 112 ? 12.133 12.094 24.281 1 91.94 112 ARG A N 1
ATOM 842 C CA . ARG A 1 112 ? 12.633 10.852 23.719 1 91.94 112 ARG A CA 1
ATOM 843 C C . ARG A 1 112 ? 12.805 10.969 22.203 1 91.94 112 ARG A C 1
ATOM 845 O O . ARG A 1 112 ? 13.781 10.477 21.641 1 91.94 112 ARG A O 1
ATOM 852 N N . ASN A 1 113 ? 11.898 11.672 21.578 1 91.62 113 ASN A N 1
ATOM 853 C CA . ASN A 1 113 ? 11.969 11.836 20.125 1 91.62 113 ASN A CA 1
ATOM 854 C C . ASN A 1 113 ? 13.109 12.773 19.734 1 91.62 113 ASN A C 1
ATOM 856 O O . ASN A 1 113 ? 13.727 12.594 18.672 1 91.62 113 ASN A O 1
ATOM 860 N N . VAL A 1 114 ? 13.367 13.742 20.547 1 92.56 114 VAL A N 1
ATOM 861 C CA . VAL A 1 114 ? 14.516 14.609 20.312 1 92.56 114 VAL A CA 1
ATOM 862 C C . VAL A 1 114 ? 15.797 13.781 20.312 1 92.56 114 VAL A C 1
ATOM 864 O O . VAL A 1 114 ? 16.641 13.945 19.438 1 92.56 114 VAL A O 1
ATOM 867 N N . ASN A 1 115 ? 15.898 12.859 21.219 1 93.5 115 ASN A N 1
ATOM 868 C CA . ASN A 1 115 ? 17.078 12.008 21.312 1 93.5 115 ASN A CA 1
ATOM 869 C C . ASN A 1 115 ? 17.219 11.102 20.094 1 93.5 115 ASN 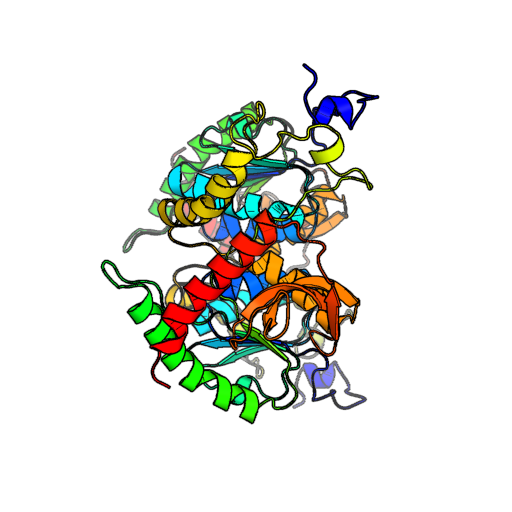A C 1
ATOM 871 O O . ASN A 1 115 ? 18.312 10.883 19.594 1 93.5 115 ASN A O 1
ATOM 875 N N . ILE A 1 116 ? 16.141 10.664 19.656 1 91.25 116 ILE A N 1
ATOM 876 C CA . ILE A 1 116 ? 16.141 9.812 18.469 1 91.25 116 ILE A CA 1
ATOM 877 C C . ILE A 1 116 ? 16.594 10.625 17.25 1 91.25 116 ILE A C 1
ATOM 879 O O . ILE A 1 116 ? 17.469 10.188 16.5 1 91.25 116 ILE A O 1
ATOM 883 N N . MET A 1 117 ? 16.109 11.812 17.109 1 93.5 117 MET A N 1
ATOM 884 C CA . MET A 1 117 ? 16.469 12.656 15.969 1 93.5 117 MET A CA 1
ATOM 885 C C . MET A 1 117 ? 17.938 13.055 16.016 1 93.5 117 MET A C 1
ATOM 887 O O . MET A 1 117 ? 18.594 13.133 14.977 1 93.5 117 MET A O 1
ATOM 891 N N . LYS A 1 118 ? 18.406 13.25 17.156 1 94.19 118 LYS A N 1
ATOM 892 C CA . LYS A 1 118 ? 19.797 13.602 17.344 1 94.19 118 LYS A CA 1
ATOM 893 C C . LYS A 1 118 ? 20.719 12.492 16.844 1 94.19 118 LYS A C 1
ATOM 895 O O . LYS A 1 118 ? 21.828 12.758 16.359 1 94.19 118 LYS A O 1
ATOM 900 N N . SER A 1 119 ? 20.234 11.383 16.953 1 91.88 119 SER A N 1
ATOM 901 C CA . SER A 1 119 ? 21.031 10.234 16.547 1 91.88 119 SER A CA 1
ATOM 902 C C . SER A 1 119 ? 20.891 9.961 15.062 1 91.88 119 SER A C 1
ATOM 904 O O . SER A 1 119 ? 21.812 9.422 14.438 1 91.88 119 SER A O 1
ATOM 906 N N . ILE A 1 120 ? 19.844 10.359 14.414 1 94.31 120 ILE A N 1
ATOM 907 C CA . ILE A 1 120 ? 19.5 9.961 13.055 1 94.31 120 ILE A CA 1
ATOM 908 C C . ILE A 1 120 ? 19.938 11.047 12.078 1 94.31 120 ILE A C 1
ATOM 910 O O . ILE A 1 120 ? 20.672 10.781 11.117 1 94.31 120 ILE A O 1
ATOM 914 N N . ILE A 1 121 ? 19.641 12.273 12.398 1 95.88 121 ILE A N 1
ATOM 915 C CA . ILE A 1 121 ? 19.672 13.352 11.414 1 95.88 121 ILE A CA 1
ATOM 916 C C . ILE A 1 121 ? 21.109 13.664 11.023 1 95.88 121 ILE A C 1
ATOM 918 O O . ILE A 1 121 ? 21.438 13.766 9.836 1 95.88 121 ILE A O 1
ATOM 922 N N . PRO A 1 122 ? 22.062 13.734 11.953 1 96.5 122 PRO A N 1
ATOM 923 C CA . PRO A 1 122 ? 23.438 14.031 11.555 1 96.5 122 PRO A CA 1
ATOM 924 C C . PRO A 1 122 ? 24.016 12.969 10.617 1 96.5 122 PRO A C 1
ATOM 926 O O . PRO A 1 122 ? 24.734 13.305 9.664 1 96.5 122 PRO A O 1
ATOM 929 N N . SER A 1 123 ? 23.703 11.758 10.875 1 96.25 123 SER A N 1
ATOM 930 C CA . SER A 1 123 ? 24.203 10.672 10.039 1 96.25 123 SER A CA 1
ATOM 931 C C . SER A 1 123 ? 23.609 10.734 8.641 1 96.25 123 SER A C 1
ATOM 933 O O . SER A 1 123 ? 24.328 10.547 7.648 1 96.25 123 SER A O 1
ATOM 935 N N . LEU A 1 124 ? 22.359 11.008 8.539 1 96.94 124 LEU A N 1
ATOM 936 C CA . LEU A 1 124 ? 21.703 11.102 7.246 1 96.94 124 LEU A CA 1
ATOM 937 C C . LEU A 1 124 ? 22.281 12.242 6.414 1 96.94 124 LEU A C 1
ATOM 939 O O . LEU A 1 124 ? 22.562 12.062 5.23 1 96.94 124 LEU A O 1
ATOM 943 N N . VAL A 1 125 ? 22.516 13.414 7.066 1 96.81 125 VAL A N 1
ATOM 944 C CA . VAL A 1 125 ? 23.031 14.602 6.383 1 96.81 125 VAL A CA 1
ATOM 945 C C . VAL A 1 125 ? 24.469 14.359 5.938 1 96.81 125 VAL A C 1
ATOM 947 O O . VAL A 1 125 ? 24.875 14.828 4.879 1 96.81 125 VAL A O 1
ATOM 950 N N . HIS A 1 126 ? 25.156 13.602 6.766 1 97.44 126 HIS A N 1
ATOM 951 C CA . HIS A 1 126 ? 26.531 13.258 6.418 1 97.44 126 HIS A CA 1
ATOM 952 C C . HIS A 1 126 ? 26.594 12.477 5.109 1 97.44 126 HIS A C 1
ATOM 954 O O . HIS A 1 126 ? 27.406 12.781 4.238 1 97.44 126 HIS A O 1
ATOM 960 N N . HIS A 1 127 ? 25.75 11.547 4.902 1 97 127 HIS A N 1
ATOM 961 C CA . HIS A 1 127 ? 25.781 10.664 3.742 1 97 127 HIS A CA 1
ATOM 962 C C . HIS A 1 127 ? 25.016 11.273 2.562 1 97 127 HIS A C 1
ATOM 964 O O . HIS A 1 127 ? 25.312 10.969 1.406 1 97 127 HIS A O 1
ATOM 970 N N . SER A 1 128 ? 24.062 12.148 2.893 1 96.5 128 SER A N 1
ATOM 971 C CA . SER A 1 128 ? 23.266 12.828 1.876 1 96.5 128 SER A CA 1
ATOM 972 C C . SER A 1 128 ? 23.125 14.32 2.186 1 96.5 128 SER A C 1
ATOM 974 O O . SER A 1 128 ? 22.031 14.789 2.525 1 96.5 128 SER A O 1
ATOM 976 N N . PRO A 1 129 ? 24.125 15.039 1.989 1 95.88 129 PRO A N 1
ATOM 977 C CA . PRO A 1 129 ? 24.141 16.438 2.424 1 95.88 129 PRO A CA 1
ATOM 978 C C . PRO A 1 129 ? 23.156 17.312 1.63 1 95.88 129 PRO A C 1
ATOM 980 O O . PRO A 1 129 ? 22.719 18.344 2.121 1 95.88 129 PRO A O 1
ATOM 983 N N . ASP A 1 130 ? 22.828 16.922 0.431 1 93.81 130 ASP A N 1
ATOM 984 C CA . ASP A 1 130 ? 21.969 17.75 -0.414 1 93.81 130 ASP A CA 1
ATOM 985 C C . ASP A 1 130 ? 20.516 17.281 -0.351 1 93.81 130 ASP A C 1
ATOM 987 O O . ASP A 1 130 ? 19.672 17.781 -1.087 1 93.81 130 ASP A O 1
ATOM 991 N N . CYS A 1 131 ? 20.25 16.312 0.493 1 95.81 131 CYS A N 1
ATOM 992 C CA . CYS A 1 131 ? 18.906 15.758 0.517 1 95.81 131 CYS A CA 1
ATOM 993 C C . CYS A 1 131 ? 17.922 16.734 1.142 1 95.81 131 CYS A C 1
ATOM 995 O O . CYS A 1 131 ? 18.312 17.656 1.864 1 95.81 131 CYS A O 1
ATOM 997 N N . LYS A 1 132 ? 16.688 16.609 0.783 1 95.69 132 LYS A N 1
ATOM 998 C CA . LYS A 1 132 ? 15.586 17.156 1.572 1 95.69 132 LYS A CA 1
ATOM 999 C C . LYS A 1 132 ? 15.078 16.125 2.584 1 95.69 132 LYS A C 1
ATOM 1001 O O . LYS A 1 132 ? 15.055 14.922 2.303 1 95.69 132 LYS A O 1
ATOM 1006 N N . ILE A 1 133 ? 14.695 16.625 3.73 1 96.5 133 ILE A N 1
ATOM 1007 C CA . ILE A 1 133 ? 14.227 15.727 4.777 1 96.5 133 ILE A CA 1
ATOM 1008 C C . ILE A 1 133 ? 12.758 16.016 5.086 1 96.5 133 ILE A C 1
ATOM 1010 O O . ILE A 1 133 ? 12.375 17.156 5.293 1 96.5 133 ILE A O 1
ATOM 1014 N N . LEU A 1 134 ? 11.953 15.023 4.957 1 95.88 134 LEU A N 1
ATOM 1015 C CA . LEU A 1 134 ? 10.562 15.047 5.383 1 95.88 134 LEU A CA 1
ATOM 1016 C C . LEU A 1 134 ? 10.383 14.266 6.684 1 95.88 134 LEU A C 1
ATOM 1018 O O . LEU A 1 134 ? 10.602 13.047 6.719 1 95.88 134 LEU A O 1
ATOM 1022 N N . ILE A 1 135 ? 9.969 14.961 7.754 1 94.44 135 ILE A N 1
ATOM 1023 C CA . ILE A 1 135 ? 9.773 14.328 9.055 1 94.44 135 ILE A CA 1
ATOM 1024 C C . ILE A 1 135 ? 8.289 14.062 9.281 1 94.44 135 ILE A C 1
ATOM 1026 O O . ILE A 1 135 ? 7.477 14.992 9.242 1 94.44 135 ILE A O 1
ATOM 1030 N N . VAL A 1 136 ? 7.91 12.773 9.445 1 92.31 136 VAL A N 1
ATOM 1031 C CA . VAL A 1 136 ? 6.535 12.406 9.773 1 92.31 136 VAL A CA 1
ATOM 1032 C C . VAL A 1 136 ? 6.309 12.539 11.281 1 92.31 136 VAL A C 1
ATOM 1034 O O . VAL A 1 136 ? 6.938 11.836 12.07 1 92.31 136 VAL A O 1
ATOM 1037 N N . SER A 1 137 ? 5.516 13.484 11.625 1 83.31 137 SER A N 1
ATOM 1038 C CA . SER A 1 137 ? 5.242 13.734 13.031 1 83.31 137 SER A CA 1
ATOM 1039 C C . SER A 1 137 ? 3.742 13.797 13.305 1 83.31 137 SER A C 1
ATOM 1041 O O . SER A 1 137 ? 2.936 13.703 12.375 1 83.31 137 SER A O 1
ATOM 1043 N N . ASN A 1 138 ? 3.332 13.672 14.516 1 67.5 138 ASN A N 1
ATOM 1044 C CA . ASN A 1 138 ? 1.923 13.758 14.883 1 67.5 138 ASN A CA 1
ATOM 1045 C C . ASN A 1 138 ? 1.361 15.156 14.633 1 67.5 138 ASN A C 1
ATOM 1047 O O . ASN A 1 138 ? 1.968 16.156 15.023 1 67.5 138 ASN A O 1
ATOM 1051 N N . PRO A 1 139 ? 0.279 15.133 13.758 1 56.34 139 PRO A N 1
ATOM 1052 C CA . PRO A 1 139 ? -0.233 16.406 13.227 1 56.34 139 PRO A CA 1
ATOM 1053 C C . PRO A 1 139 ? -0.888 17.266 14.305 1 56.34 139 PRO A C 1
ATOM 1055 O O . PRO A 1 139 ? -1.375 16.734 15.312 1 56.34 139 PRO A O 1
ATOM 1058 N N . VAL A 1 140 ? -0.543 18.531 14.359 1 48.81 140 VAL A N 1
ATOM 1059 C CA . VAL A 1 140 ? -1.411 19.5 15.039 1 48.81 140 VAL A CA 1
ATOM 1060 C C . VAL A 1 140 ? -2.457 20.031 14.062 1 48.81 140 VAL A C 1
ATOM 1062 O O . VAL A 1 140 ? -2.115 20.516 12.984 1 48.81 140 VAL A O 1
ATOM 1065 N N . PRO A 1 141 ? -3.762 19.641 14.305 1 51.19 141 PRO A N 1
ATOM 1066 C CA . PRO A 1 141 ? -4.855 20.031 13.414 1 51.19 141 PRO A CA 1
ATOM 1067 C C . PRO A 1 141 ? -5.113 21.547 13.43 1 51.19 141 PRO A C 1
ATOM 1069 O O . PRO A 1 141 ? -5.105 22.156 14.5 1 51.19 141 PRO A O 1
ATOM 1072 N N . LEU A 1 142 ? -4.715 22.281 12.375 1 50.5 142 LEU A N 1
ATOM 1073 C CA . LEU A 1 142 ? -5.18 23.656 12.336 1 50.5 142 LEU A CA 1
ATOM 1074 C C . LEU A 1 142 ? -6.434 23.781 11.477 1 50.5 142 LEU A C 1
ATOM 1076 O O . LEU A 1 142 ? -6.59 23.062 10.492 1 50.5 142 LEU A O 1
ATOM 1080 N N . TRP A 1 143 ? -7.438 24.438 12.094 1 53.78 143 TRP A N 1
ATOM 1081 C CA . TRP A 1 143 ? -8.727 24.656 11.453 1 53.78 143 TRP A CA 1
ATOM 1082 C C . TRP A 1 143 ? -8.648 25.828 10.461 1 53.78 143 TRP A C 1
ATOM 1084 O O . TRP A 1 143 ? -7.973 26.828 10.719 1 53.78 143 TRP A O 1
ATOM 1094 N N . SER A 1 144 ? -8.875 25.562 9.148 1 59.09 144 SER A N 1
ATOM 1095 C CA . SER A 1 144 ? -8.984 26.703 8.234 1 59.09 144 SER A CA 1
ATOM 1096 C C . SER A 1 144 ? -10.383 26.797 7.637 1 59.09 144 SER A C 1
ATOM 1098 O O . SER A 1 144 ? -11.172 25.859 7.734 1 59.09 144 SER A O 1
ATOM 1100 N N . GLY A 1 145 ? -10.875 28.031 7.375 1 66 145 GLY A N 1
ATOM 1101 C CA . GLY A 1 145 ? -12.047 28.25 6.535 1 66 145 GLY A CA 1
ATOM 1102 C C . GLY A 1 145 ? -12.102 27.328 5.336 1 66 145 GLY A C 1
ATOM 1103 O O . GLY A 1 145 ? -11.086 26.797 4.902 1 66 145 GLY A O 1
ATOM 1104 N N . VAL A 1 146 ? -13.398 26.953 4.961 1 75.56 146 VAL A N 1
ATOM 1105 C CA . VAL A 1 146 ? -13.609 26.078 3.816 1 75.56 146 VAL A CA 1
ATOM 1106 C C . VAL A 1 146 ? -14.242 26.859 2.668 1 75.56 146 VAL A C 1
ATOM 1108 O O . VAL A 1 146 ? -15.133 27.688 2.885 1 75.56 146 VAL A O 1
ATOM 1111 N N . ASN A 1 147 ? -13.602 26.766 1.561 1 80.38 147 ASN A N 1
ATOM 1112 C CA . ASN A 1 147 ? -14.148 27.312 0.327 1 80.38 147 ASN A CA 1
ATOM 1113 C C . ASN A 1 147 ? -14.375 26.234 -0.724 1 80.38 147 ASN A C 1
ATOM 1115 O O . ASN A 1 147 ? -13.57 25.312 -0.854 1 80.38 147 ASN A O 1
ATOM 1119 N N . VAL A 1 148 ? -15.547 26.359 -1.42 1 82.88 148 VAL A N 1
ATOM 1120 C CA . VAL A 1 148 ? -15.859 25.484 -2.539 1 82.88 148 VAL A CA 1
ATOM 1121 C C . VAL A 1 148 ? -16.125 26.297 -3.793 1 82.88 148 VAL A C 1
ATOM 1123 O O . VAL A 1 148 ? -17.062 27.094 -3.832 1 82.88 148 VAL A O 1
ATOM 1126 N N . ALA A 1 149 ? -15.297 26.078 -4.699 1 84.81 149 ALA A N 1
ATOM 1127 C CA . ALA A 1 149 ? -15.438 26.766 -5.98 1 84.81 149 ALA A CA 1
ATOM 1128 C C . ALA A 1 149 ? -15.539 28.281 -5.781 1 84.81 149 ALA A C 1
ATOM 1130 O O . ALA A 1 149 ? -16.375 28.938 -6.402 1 84.81 149 ALA A O 1
ATOM 1131 N N . GLY A 1 150 ? -14.75 28.797 -4.82 1 81.06 150 GLY A N 1
ATOM 1132 C CA . GLY A 1 150 ? -14.656 30.234 -4.625 1 81.06 150 GLY A CA 1
ATOM 1133 C C . GLY A 1 150 ? -15.672 30.766 -3.635 1 81.06 150 GLY A C 1
ATOM 1134 O O . GLY A 1 150 ? -15.664 31.953 -3.316 1 81.06 150 GLY A O 1
ATOM 1135 N N . VAL A 1 151 ? -16.547 29.859 -3.262 1 84.56 151 VAL A N 1
ATOM 1136 C CA . VAL A 1 151 ? -17.562 30.281 -2.301 1 84.56 151 VAL A CA 1
ATOM 1137 C C . VAL A 1 151 ? -17.156 29.844 -0.895 1 84.56 151 VAL A C 1
ATOM 1139 O O . VAL A 1 151 ? -17.109 28.656 -0.591 1 84.56 151 VAL A O 1
ATOM 1142 N N . ALA A 1 152 ? -16.906 30.844 -0.146 1 84.5 152 ALA A N 1
ATOM 1143 C CA . ALA A 1 152 ? -16.672 30.547 1.266 1 84.5 152 ALA A CA 1
ATOM 1144 C C . ALA A 1 152 ? -17.953 30.078 1.948 1 84.5 152 ALA A C 1
ATOM 1146 O O . ALA A 1 152 ? -18.969 30.781 1.907 1 84.5 152 ALA A O 1
ATOM 1147 N N . LEU A 1 153 ? -17.906 28.984 2.607 1 84.69 153 LEU A N 1
ATOM 1148 C CA . LEU A 1 153 ? -19.109 28.422 3.211 1 84.69 153 LEU A CA 1
ATOM 1149 C C . LEU A 1 153 ? -19.672 29.375 4.266 1 84.69 153 LEU A C 1
ATOM 1151 O O . LEU A 1 153 ? -20.891 29.422 4.465 1 84.69 153 LEU A O 1
ATOM 1155 N N . LYS A 1 154 ? -18.828 30.062 4.859 1 84.12 154 LYS A N 1
ATOM 1156 C CA . LYS A 1 154 ? -19.266 31 5.883 1 84.12 154 LYS A CA 1
ATOM 1157 C C . LYS A 1 154 ? -20.109 32.125 5.277 1 84.12 154 LYS A C 1
ATOM 1159 O O . LYS A 1 154 ? -20.859 32.781 5.984 1 84.12 154 LYS A O 1
ATOM 1164 N N . THR A 1 155 ? -19.859 32.375 3.984 1 86.5 155 THR A N 1
ATOM 1165 C CA . THR A 1 155 ? -20.703 33.375 3.332 1 86.5 155 THR A CA 1
ATOM 1166 C C . THR A 1 155 ? -22.125 32.844 3.148 1 86.5 155 THR A C 1
ATOM 1168 O O . THR A 1 155 ? -23.062 33.625 3.031 1 86.5 155 THR A O 1
ATOM 1171 N N . LEU A 1 156 ? -22.297 31.609 3.123 1 86.12 156 LEU A N 1
ATOM 1172 C CA . LEU A 1 156 ? -23.609 30.969 3.008 1 86.12 156 LEU A CA 1
ATOM 1173 C C . LEU A 1 156 ? -24.266 30.844 4.375 1 86.12 156 LEU A C 1
ATOM 1175 O O . LEU A 1 156 ? -25.484 31 4.5 1 86.12 156 LEU A O 1
ATOM 1179 N N . ASP A 1 157 ? -23.469 30.531 5.285 1 87.44 157 ASP A N 1
ATOM 1180 C CA . ASP A 1 157 ? -23.906 30.438 6.668 1 87.44 157 ASP A CA 1
ATOM 1181 C C . ASP A 1 157 ? -22.859 31 7.625 1 87.44 157 ASP A C 1
ATOM 1183 O O . ASP A 1 157 ? -21.938 30.297 8.039 1 87.44 157 ASP A O 1
ATOM 1187 N N . PRO A 1 158 ? -23.078 32.156 8.109 1 83.38 158 PRO A N 1
ATOM 1188 C CA . PRO A 1 158 ? -22.109 32.844 8.961 1 83.38 158 PRO A CA 1
ATOM 1189 C C . PRO A 1 158 ? -21.922 32.156 10.312 1 83.38 158 PRO A C 1
ATOM 1191 O O . PRO A 1 158 ? -20.906 32.375 10.984 1 83.38 158 PRO A O 1
ATOM 1194 N N . GLU A 1 159 ? -22.875 31.359 10.711 1 83.88 159 GLU A N 1
ATOM 1195 C CA . GLU A 1 159 ? -22.812 30.734 12.023 1 83.88 159 GLU A CA 1
ATOM 1196 C C . GLU A 1 159 ? -22.047 29.422 11.969 1 83.88 159 GLU A C 1
ATOM 1198 O O . GLU A 1 159 ? -21.828 28.781 13 1 83.88 159 GLU A O 1
ATOM 1203 N N . LEU A 1 160 ? -21.641 29.062 10.805 1 81.12 160 LEU A N 1
ATOM 1204 C CA . LEU A 1 160 ? -20.938 27.797 10.633 1 81.12 160 LEU A CA 1
ATOM 1205 C C . LEU A 1 160 ? -19.734 27.719 11.562 1 81.12 160 LEU A C 1
ATOM 1207 O O . LEU A 1 160 ? -18.906 28.641 11.602 1 81.12 160 LEU A O 1
ATOM 1211 N N . GLY A 1 161 ? -19.656 26.625 12.359 1 78.12 161 GLY A N 1
ATOM 1212 C CA . GLY A 1 161 ? -18.516 26.406 13.242 1 78.12 161 GLY A CA 1
ATOM 1213 C C . GLY A 1 161 ? -18.688 27.047 14.609 1 78.12 161 GLY A C 1
ATOM 1214 O O . GLY A 1 161 ? -17.859 26.859 15.5 1 78.12 161 GLY A O 1
ATOM 1215 N N . THR A 1 162 ? -19.672 27.891 14.719 1 79.44 162 THR A N 1
ATOM 1216 C CA . THR A 1 162 ? -19.953 28.5 16.016 1 79.44 162 THR A CA 1
ATOM 1217 C C . THR A 1 162 ? -20.891 27.625 16.844 1 79.44 162 THR A C 1
ATOM 1219 O O . THR A 1 162 ? -21.312 26.547 16.391 1 79.44 162 THR A O 1
ATOM 1222 N N . ASP A 1 163 ? -21.172 28.047 18.047 1 81.44 163 ASP A N 1
ATOM 1223 C CA . ASP A 1 163 ? -22.078 27.312 18.922 1 81.44 163 ASP A CA 1
ATOM 1224 C C . ASP A 1 163 ? -23.5 27.328 18.375 1 81.44 163 ASP A C 1
ATOM 1226 O O . ASP A 1 163 ? -24.312 26.469 18.719 1 81.44 163 ASP A O 1
ATOM 1230 N N . SER A 1 164 ? -23.734 28.281 17.531 1 81.38 164 SER A N 1
ATOM 1231 C CA . SER A 1 164 ? -25.094 28.406 16.984 1 81.38 164 SER A CA 1
ATOM 1232 C C . SER A 1 164 ? -25.219 27.672 15.656 1 81.38 164 SER A C 1
ATOM 1234 O O . SER A 1 164 ? -26.25 27.766 14.992 1 81.38 164 SER A O 1
ATOM 1236 N N . ASP A 1 165 ? -24.125 26.984 15.336 1 81.44 165 ASP A N 1
ATOM 1237 C CA . ASP A 1 165 ? -24.078 26.25 14.07 1 81.44 165 ASP A CA 1
ATOM 1238 C C . ASP A 1 165 ? -25.078 25.094 14.078 1 81.44 165 ASP A C 1
ATOM 1240 O O . ASP A 1 165 ? -24.875 24.109 14.797 1 81.44 165 ASP A O 1
ATOM 1244 N N . LYS A 1 166 ? -26.078 25.188 13.273 1 78.62 166 LYS A N 1
ATOM 1245 C CA . LYS A 1 166 ? -27.109 24.156 13.242 1 78.62 166 LYS A CA 1
ATOM 1246 C C . LYS A 1 166 ? -26.609 22.891 12.562 1 78.62 166 LYS A C 1
ATOM 1248 O O . LYS A 1 166 ? -27.078 21.797 12.844 1 78.62 166 LYS A O 1
ATOM 1253 N N . ASP A 1 167 ? -25.656 22.984 11.727 1 78.44 167 ASP A N 1
ATOM 1254 C CA . ASP A 1 167 ? -25.125 21.844 10.992 1 78.44 167 ASP A CA 1
ATOM 1255 C C . ASP A 1 167 ? -23.984 21.188 11.758 1 78.44 167 ASP A C 1
ATOM 1257 O O . ASP A 1 167 ? -23.391 20.203 11.289 1 78.44 167 ASP A O 1
ATOM 1261 N N . GLN A 1 168 ? -23.641 21.672 12.938 1 80.5 168 GLN A N 1
ATOM 1262 C CA . GLN A 1 168 ? -22.719 21.109 13.906 1 80.5 168 GLN A CA 1
ATOM 1263 C C . GLN A 1 168 ? -21.312 20.984 13.312 1 80.5 168 GLN A C 1
ATOM 1265 O O . GLN A 1 168 ? -20.609 20 13.547 1 80.5 168 GLN A O 1
ATOM 1270 N N . TRP A 1 169 ? -20.984 21.922 12.516 1 78.12 169 TRP A N 1
ATOM 1271 C CA . TRP A 1 169 ? -19.641 21.938 11.938 1 78.12 169 TRP A CA 1
ATOM 1272 C C . TRP A 1 169 ? -18.578 22.156 13.016 1 78.12 169 TRP A C 1
ATOM 1274 O O . TRP A 1 169 ? -17.406 21.844 12.82 1 78.12 169 TRP A O 1
ATOM 1284 N N . LYS A 1 170 ? -19.016 22.734 14.07 1 76.19 170 LYS A N 1
ATOM 1285 C CA . LYS A 1 170 ? -18.109 22.953 15.188 1 76.19 170 LYS A CA 1
ATOM 1286 C C . LYS A 1 170 ? -17.547 21.625 15.711 1 76.19 170 LYS A C 1
ATOM 1288 O O . LYS A 1 170 ? -16.406 21.578 16.188 1 76.19 170 LYS A O 1
ATOM 1293 N N . ASN A 1 171 ? -18.297 20.531 15.469 1 82.56 171 ASN A N 1
ATOM 1294 C CA . ASN A 1 171 ? -17.906 19.234 15.977 1 82.56 171 ASN A CA 1
ATOM 1295 C C . ASN A 1 171 ? -16.859 18.578 15.078 1 82.56 171 ASN A C 1
ATOM 1297 O O . ASN A 1 171 ? -16.203 17.609 15.484 1 82.56 171 ASN A O 1
ATOM 1301 N N . ILE A 1 172 ? -16.734 19.125 13.914 1 78.5 172 ILE A N 1
ATOM 1302 C CA . ILE A 1 172 ? -15.82 18.531 12.938 1 78.5 172 ILE A CA 1
ATOM 1303 C C . ILE A 1 172 ? -14.391 18.578 13.461 1 78.5 172 ILE A C 1
ATOM 1305 O O . ILE A 1 172 ? -13.633 17.625 13.32 1 78.5 172 ILE A O 1
ATOM 1309 N N . HIS A 1 173 ? -14.062 19.703 14.07 1 74.31 173 HIS A N 1
ATOM 1310 C CA . HIS A 1 173 ? -12.727 19.828 14.633 1 74.31 173 HIS A CA 1
ATOM 1311 C C . HIS A 1 173 ? -12.438 18.719 15.633 1 74.31 173 HIS A C 1
ATOM 1313 O O . HIS A 1 173 ? -11.398 18.062 15.555 1 74.31 173 HIS A O 1
ATOM 1319 N N . LYS A 1 174 ? -13.391 18.547 16.484 1 77.56 174 LYS A N 1
ATOM 1320 C CA . LYS A 1 174 ? -13.242 17.516 17.5 1 77.56 174 LYS A CA 1
ATOM 1321 C C . LYS A 1 174 ? -13.18 16.125 16.875 1 77.56 174 LYS A C 1
ATOM 1323 O O . LYS A 1 174 ? -12.375 15.281 17.281 1 77.56 174 LYS A O 1
ATOM 1328 N N . GLN A 1 175 ? -13.93 15.961 15.883 1 82.44 175 GLN A N 1
ATOM 1329 C CA . GLN A 1 175 ? -13.992 14.664 15.219 1 82.44 175 GLN A CA 1
ATOM 1330 C C . GLN A 1 175 ? -12.672 14.344 14.516 1 82.44 175 GLN A C 1
ATOM 1332 O O . GLN A 1 175 ? -12.195 13.211 14.57 1 82.44 175 GLN A O 1
ATOM 1337 N N . VAL A 1 176 ? -12.125 15.289 13.961 1 77.81 176 VAL A N 1
ATOM 1338 C CA . VAL A 1 176 ? -10.875 15.102 13.234 1 77.81 176 VAL A CA 1
ATOM 1339 C C . VAL A 1 176 ? -9.75 14.781 14.219 1 77.81 176 VAL A C 1
ATOM 1341 O O . VAL A 1 176 ? -8.992 13.828 14.023 1 77.81 176 VAL A O 1
ATOM 1344 N N . VAL A 1 177 ? -9.734 15.523 15.297 1 73.81 177 VAL A N 1
ATOM 1345 C CA . VAL A 1 177 ? -8.688 15.352 16.297 1 73.81 177 VAL A CA 1
ATOM 1346 C C . VAL A 1 177 ? -8.82 13.977 16.953 1 73.81 177 VAL A C 1
ATOM 1348 O O . VAL A 1 177 ? -7.82 13.281 17.156 1 73.81 177 VAL A O 1
ATOM 1351 N N . GLU A 1 178 ? -9.984 13.508 17.125 1 83.94 178 GLU A N 1
ATOM 1352 C CA . GLU A 1 178 ? -10.227 12.281 17.859 1 83.94 178 GLU A CA 1
ATOM 1353 C C . GLU A 1 178 ? -10.148 11.055 16.953 1 83.94 178 GLU A C 1
ATOM 1355 O O . GLU A 1 178 ? -10.031 9.93 17.422 1 83.94 178 GLU A O 1
ATOM 1360 N N . SER A 1 179 ? -10.273 11.359 15.711 1 85.62 179 SER A N 1
ATOM 1361 C CA . SER A 1 179 ? -10.344 10.242 14.766 1 85.62 179 SER A CA 1
ATOM 1362 C C . SER A 1 179 ? -9.078 9.398 14.805 1 85.62 179 SER A C 1
ATOM 1364 O O . SER A 1 179 ? -9.148 8.172 14.773 1 85.62 179 SER A O 1
ATOM 1366 N N . ALA A 1 180 ? -7.953 10.023 14.906 1 83.44 180 ALA A N 1
ATOM 1367 C CA . ALA A 1 180 ? -6.699 9.273 14.969 1 83.44 180 ALA A CA 1
ATOM 1368 C C . ALA A 1 180 ? -6.66 8.375 16.203 1 83.44 180 ALA A C 1
ATOM 1370 O O . ALA A 1 180 ? -6.215 7.23 16.125 1 83.44 180 ALA A O 1
ATOM 1371 N N . TYR A 1 181 ? -7.145 8.938 17.25 1 83.88 181 TYR A N 1
ATOM 1372 C CA . TYR A 1 181 ? -7.156 8.172 18.484 1 83.88 181 TYR A CA 1
ATOM 1373 C C . TYR A 1 181 ? -8.102 6.98 18.375 1 83.88 181 TYR A C 1
ATOM 1375 O O . TYR A 1 181 ? -7.824 5.906 18.922 1 83.88 181 TYR A O 1
ATOM 1383 N N . GLU A 1 182 ? -9.141 7.238 17.703 1 91.69 182 GLU A N 1
ATOM 1384 C CA . GLU A 1 182 ? -10.094 6.148 17.5 1 91.69 182 GLU A CA 1
ATOM 1385 C C . GLU A 1 182 ? -9.477 5.027 16.672 1 91.69 182 GLU A C 1
ATOM 1387 O O . GLU A 1 182 ? -9.641 3.848 16.984 1 91.69 182 GLU A O 1
ATOM 1392 N N . ILE A 1 183 ? -8.773 5.352 15.664 1 92.12 183 ILE A N 1
ATOM 1393 C CA . ILE A 1 183 ? -8.109 4.363 14.82 1 92.12 183 ILE A CA 1
ATOM 1394 C C . ILE A 1 183 ? -7.105 3.568 15.648 1 92.12 183 ILE A C 1
ATOM 1396 O O . ILE A 1 183 ? -7.055 2.34 15.555 1 92.12 183 ILE A O 1
ATOM 1400 N N . ILE A 1 184 ? -6.336 4.238 16.406 1 89.69 184 ILE A N 1
ATOM 1401 C CA . ILE A 1 184 ? -5.316 3.588 17.219 1 89.69 184 ILE A CA 1
ATOM 1402 C C . ILE A 1 184 ? -5.984 2.625 18.203 1 89.69 184 ILE A C 1
ATOM 1404 O O . ILE A 1 184 ? -5.488 1.518 18.422 1 89.69 184 ILE A O 1
ATOM 1408 N N . LYS A 1 185 ? -7.043 3.059 18.766 1 92.25 185 LYS A N 1
ATOM 1409 C CA . LYS A 1 185 ? -7.785 2.203 19.688 1 92.25 185 LYS A CA 1
ATOM 1410 C C . LYS A 1 185 ? -8.273 0.938 18.984 1 92.25 185 LYS A C 1
ATOM 1412 O O . LYS A 1 185 ? -8.258 -0.148 19.578 1 92.25 185 LYS A O 1
ATOM 1417 N N . LEU A 1 186 ? -8.625 1.092 17.797 1 94.56 186 LEU A N 1
ATOM 1418 C CA . LEU A 1 186 ? -9.305 0.022 17.062 1 94.56 186 LEU A CA 1
ATOM 1419 C C . LEU A 1 186 ? -8.297 -0.942 16.453 1 94.56 186 LEU A C 1
ATOM 1421 O O . LEU A 1 186 ? -8.484 -2.16 16.5 1 94.56 186 LEU A O 1
ATOM 1425 N N . LYS A 1 187 ? -7.195 -0.405 15.898 1 93.75 187 LYS A N 1
ATOM 1426 C CA . LYS A 1 187 ? -6.316 -1.338 15.195 1 93.75 187 LYS A CA 1
ATOM 1427 C C . LYS A 1 187 ? -4.871 -1.195 15.664 1 93.75 187 LYS A C 1
ATOM 1429 O O . LYS A 1 187 ? -3.982 -1.889 15.172 1 93.75 187 LYS A O 1
ATOM 1434 N N . GLY A 1 188 ? -4.637 -0.176 16.516 1 89.81 188 GLY A N 1
ATOM 1435 C CA . GLY A 1 188 ? -3.344 -0.112 17.188 1 89.81 188 GLY A CA 1
ATOM 1436 C C . GLY A 1 188 ? -2.428 0.951 16.609 1 89.81 188 GLY A C 1
ATOM 1437 O O . GLY A 1 188 ? -1.461 1.361 17.25 1 89.81 188 GLY A O 1
ATOM 1438 N N . TYR A 1 189 ? -2.713 1.403 15.406 1 89.75 189 TYR A N 1
ATOM 1439 C CA . TYR A 1 189 ? -1.85 2.393 14.773 1 89.75 189 TYR A CA 1
ATOM 1440 C C . TYR A 1 189 ? -2.564 3.072 13.609 1 89.75 189 TYR A C 1
ATOM 1442 O O . TYR A 1 189 ? -3.584 2.578 13.125 1 89.75 189 TYR A O 1
ATOM 1450 N N . THR A 1 190 ? -2.055 4.262 13.219 1 90.31 190 THR A N 1
ATOM 1451 C CA . THR A 1 190 ? -2.418 4.902 11.961 1 90.31 190 THR A CA 1
ATOM 1452 C C . THR A 1 190 ? -1.298 4.754 10.938 1 90.31 190 THR A C 1
ATOM 1454 O O . THR A 1 190 ? -0.117 4.789 11.289 1 90.31 190 THR A O 1
ATOM 1457 N N . SER A 1 191 ? -1.671 4.508 9.586 1 93.88 191 SER A N 1
ATOM 1458 C CA . SER A 1 191 ? -0.578 4.297 8.641 1 93.88 191 SER A CA 1
ATOM 1459 C C . SER A 1 191 ? -0.961 4.75 7.238 1 93.88 191 SER A C 1
ATOM 1461 O O . SER A 1 191 ? -0.253 5.551 6.625 1 93.88 191 SER A O 1
ATOM 1463 N N . TRP A 1 192 ? -2.096 4.348 6.695 1 95.94 192 TRP A N 1
ATOM 1464 C CA . TRP A 1 192 ? -2.416 4.527 5.281 1 95.94 192 TRP A CA 1
ATOM 1465 C C . TRP A 1 192 ? -2.59 6.004 4.945 1 95.94 192 TRP A C 1
ATOM 1467 O O . TRP A 1 192 ? -1.996 6.504 3.986 1 95.94 192 TRP A O 1
ATOM 1477 N N . ALA A 1 193 ? -3.408 6.707 5.766 1 94.81 193 ALA A N 1
ATOM 1478 C CA . ALA A 1 193 ? -3.615 8.125 5.512 1 94.81 193 ALA A CA 1
ATOM 1479 C C . ALA A 1 193 ? -2.293 8.891 5.539 1 94.81 193 ALA A C 1
ATOM 1481 O O . ALA A 1 193 ? -2.074 9.797 4.73 1 94.81 193 ALA A O 1
ATOM 1482 N N . ILE A 1 194 ? -1.464 8.477 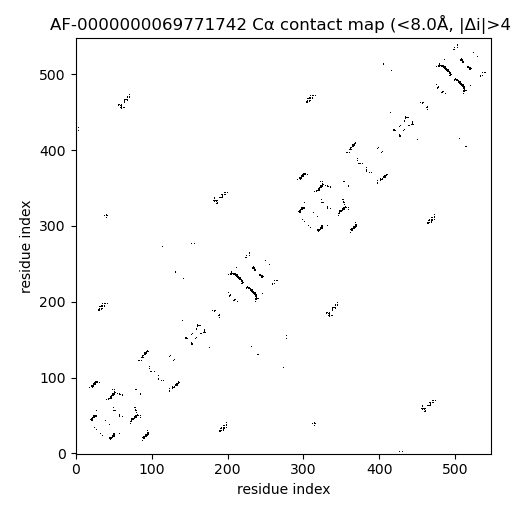6.422 1 94.19 194 ILE A N 1
ATOM 1483 C CA . ILE A 1 194 ? -0.16 9.117 6.555 1 94.19 194 ILE A CA 1
ATOM 1484 C C . ILE A 1 194 ? 0.688 8.828 5.32 1 94.19 194 ILE A C 1
ATOM 1486 O O . ILE A 1 194 ? 1.228 9.742 4.699 1 94.19 194 ILE A O 1
ATOM 1490 N N . GLY A 1 195 ? 0.791 7.52 4.93 1 96.75 195 GLY A N 1
ATOM 1491 C CA . GLY A 1 195 ? 1.557 7.137 3.754 1 96.75 195 GLY A CA 1
ATOM 1492 C C . GLY A 1 195 ? 1.09 7.832 2.488 1 96.75 195 GLY A C 1
ATOM 1493 O O . GLY A 1 195 ? 1.908 8.273 1.681 1 96.75 195 GLY A O 1
ATOM 1494 N N . LEU A 1 196 ? -0.217 7.902 2.352 1 96.94 196 LEU A N 1
ATOM 1495 C CA . LEU A 1 196 ? -0.804 8.562 1.191 1 96.94 196 LEU A CA 1
ATOM 1496 C C . LEU A 1 196 ? -0.465 10.055 1.184 1 96.94 196 LEU A C 1
ATOM 1498 O O . LEU A 1 196 ? -0.099 10.602 0.143 1 96.94 196 LEU A O 1
ATOM 1502 N N . SER A 1 197 ? -0.583 10.703 2.305 1 94.94 197 SER A N 1
ATOM 1503 C CA . SER A 1 197 ? -0.254 12.117 2.424 1 94.94 197 SER A CA 1
ATOM 1504 C C . SER A 1 197 ? 1.214 12.375 2.102 1 94.94 197 SER A C 1
ATOM 1506 O O . SER A 1 197 ? 1.538 13.297 1.351 1 94.94 197 SER A O 1
ATOM 1508 N N . VAL A 1 198 ? 2.066 11.539 2.623 1 96.69 198 VAL A N 1
ATOM 1509 C CA . VAL A 1 198 ? 3.5 11.664 2.383 1 96.69 198 VAL A CA 1
ATOM 1510 C C . VAL A 1 198 ? 3.793 11.492 0.893 1 96.69 198 VAL A C 1
ATOM 1512 O O . VAL A 1 198 ? 4.559 12.266 0.312 1 96.69 198 VAL A O 1
ATOM 1515 N N . ALA A 1 199 ? 3.191 10.5 0.29 1 97.94 199 ALA A N 1
ATOM 1516 C CA . ALA A 1 199 ? 3.404 10.266 -1.137 1 97.94 199 ALA A CA 1
ATOM 1517 C C . ALA A 1 199 ? 2.977 11.477 -1.959 1 97.94 199 ALA A C 1
ATOM 1519 O O . ALA A 1 199 ? 3.611 11.812 -2.963 1 97.94 199 ALA A O 1
ATOM 1520 N N . ASP A 1 200 ? 1.909 12.141 -1.563 1 96.88 200 ASP A N 1
ATOM 1521 C CA . ASP A 1 200 ? 1.441 13.344 -2.248 1 96.88 200 ASP A CA 1
ATOM 1522 C C . ASP A 1 200 ? 2.48 14.461 -2.168 1 96.88 200 ASP A C 1
ATOM 1524 O O . ASP A 1 200 ? 2.783 15.109 -3.174 1 96.88 200 ASP A O 1
ATOM 1528 N N . LEU A 1 201 ? 3.057 14.672 -0.983 1 97 201 LEU A N 1
ATOM 1529 C CA . LEU A 1 201 ? 4.102 15.672 -0.79 1 97 201 LEU A CA 1
ATOM 1530 C C . LEU A 1 201 ? 5.34 15.328 -1.612 1 97 201 LEU A C 1
ATOM 1532 O O . LEU A 1 201 ? 5.914 16.203 -2.27 1 97 201 LEU A O 1
ATOM 1536 N N . VAL A 1 202 ? 5.723 14.062 -1.589 1 97.81 202 VAL A N 1
ATOM 1537 C CA . VAL A 1 202 ? 6.891 13.578 -2.322 1 97.81 202 VAL A CA 1
ATOM 1538 C C . VAL A 1 202 ? 6.707 13.844 -3.814 1 97.81 202 VAL A C 1
ATOM 1540 O O . VAL A 1 202 ? 7.633 14.305 -4.488 1 97.81 202 VAL A O 1
ATOM 1543 N N . GLY A 1 203 ? 5.504 13.57 -4.273 1 97.5 203 GLY A N 1
ATOM 1544 C CA . GLY A 1 203 ? 5.211 13.859 -5.668 1 97.5 203 GLY A CA 1
ATOM 1545 C C . GLY A 1 203 ? 5.434 15.312 -6.035 1 97.5 203 GLY A C 1
ATOM 1546 O O . GLY A 1 203 ? 6.035 15.617 -7.066 1 97.5 203 GLY A O 1
ATOM 1547 N N . SER A 1 204 ? 4.98 16.234 -5.176 1 96.62 204 SER A N 1
ATOM 1548 C CA . SER A 1 204 ? 5.137 17.656 -5.418 1 96.62 204 SER A CA 1
ATOM 1549 C C . SER A 1 204 ? 6.609 18.062 -5.43 1 96.62 204 SER A C 1
ATOM 1551 O O . SER A 1 204 ? 7.027 18.891 -6.238 1 96.62 204 SER A O 1
ATOM 1553 N N . ILE A 1 205 ? 7.402 17.453 -4.605 1 96.25 205 ILE A N 1
ATOM 1554 C CA . ILE A 1 205 ? 8.812 17.797 -4.473 1 96.25 205 ILE A CA 1
ATOM 1555 C C . ILE A 1 205 ? 9.586 17.266 -5.676 1 96.25 205 ILE A C 1
ATOM 1557 O O . ILE A 1 205 ? 10.281 18.016 -6.367 1 96.25 205 ILE A O 1
ATOM 1561 N N . LEU A 1 206 ? 9.43 16.016 -5.973 1 95.12 206 LEU A N 1
ATOM 1562 C CA . LEU A 1 206 ? 10.258 15.352 -6.973 1 95.12 206 LEU A CA 1
ATOM 1563 C C . LEU A 1 206 ? 9.891 15.828 -8.375 1 95.12 206 LEU A C 1
ATOM 1565 O O . LEU A 1 206 ? 10.758 15.883 -9.258 1 95.12 206 LEU A O 1
ATOM 1569 N N . LYS A 1 207 ? 8.656 16.234 -8.562 1 95.25 207 LYS A N 1
ATOM 1570 C CA . LYS A 1 207 ? 8.211 16.688 -9.875 1 95.25 207 LYS A CA 1
ATOM 1571 C C . LYS A 1 207 ? 8.203 18.219 -9.953 1 95.25 207 LYS A C 1
ATOM 1573 O O . LYS A 1 207 ? 7.785 18.797 -10.961 1 95.25 207 LYS A O 1
ATOM 1578 N N . ASN A 1 208 ? 8.617 18.812 -8.969 1 95.75 208 ASN A N 1
ATOM 1579 C CA . ASN A 1 208 ? 8.641 20.266 -8.891 1 95.75 208 ASN A CA 1
ATOM 1580 C C . ASN A 1 208 ? 7.297 20.875 -9.273 1 95.75 208 ASN A C 1
ATOM 1582 O O . ASN A 1 208 ? 7.23 21.75 -10.141 1 95.75 208 ASN A O 1
ATOM 1586 N N . LEU A 1 209 ? 6.293 20.438 -8.695 1 95.94 209 LEU A N 1
ATOM 1587 C CA . LEU A 1 209 ? 4.945 20.812 -9.094 1 95.94 209 LEU A CA 1
ATOM 1588 C C . LEU A 1 209 ? 4.605 22.219 -8.578 1 95.94 209 LEU A C 1
ATOM 1590 O O . LEU A 1 209 ? 3.684 22.859 -9.086 1 95.94 209 LEU A O 1
ATOM 1594 N N . ARG A 1 210 ? 5.262 22.672 -7.539 1 95.88 210 ARG A N 1
ATOM 1595 C CA . ARG A 1 210 ? 5.023 23.984 -6.938 1 95.88 210 ARG A CA 1
ATOM 1596 C C . ARG A 1 210 ? 3.564 24.141 -6.523 1 95.88 210 ARG A C 1
ATOM 1598 O O . ARG A 1 210 ? 2.922 25.125 -6.855 1 95.88 210 ARG A O 1
ATOM 1605 N N . ARG A 1 211 ? 3.105 23.156 -5.824 1 95.62 211 ARG A N 1
ATOM 1606 C CA . ARG A 1 211 ? 1.736 23.156 -5.316 1 95.62 211 ARG A CA 1
ATOM 1607 C C . ARG A 1 211 ? 1.688 23.609 -3.863 1 95.62 211 ARG A C 1
ATOM 1609 O O . ARG A 1 211 ? 2.686 23.5 -3.145 1 95.62 211 ARG A O 1
ATOM 1616 N N . VAL A 1 212 ? 0.507 24.141 -3.502 1 92.88 212 VAL A N 1
ATOM 1617 C CA . VAL A 1 212 ? 0.31 24.578 -2.121 1 92.88 212 VAL A CA 1
ATOM 1618 C C . VAL A 1 212 ? -0.039 23.375 -1.251 1 92.88 212 VAL A C 1
ATOM 1620 O O . VAL A 1 212 ? -0.932 22.594 -1.591 1 92.88 212 VAL A O 1
ATOM 1623 N N . HIS A 1 213 ? 0.75 23.125 -0.221 1 93.06 213 HIS A N 1
ATOM 1624 C CA . HIS A 1 213 ? 0.521 22.094 0.785 1 93.06 213 HIS A CA 1
ATOM 1625 C C . HIS A 1 213 ? 0.619 22.656 2.195 1 93.06 213 HIS A C 1
ATOM 1627 O O . HIS A 1 213 ? 1.43 23.547 2.451 1 93.06 213 HIS A O 1
ATOM 1633 N N . PRO A 1 214 ? -0.278 22.203 3.043 1 90.25 214 PRO A N 1
ATOM 1634 C CA . PRO A 1 214 ? -0.011 22.5 4.453 1 90.25 214 PRO A CA 1
ATOM 1635 C C . PRO A 1 214 ? 1.164 21.703 5.012 1 90.25 214 PRO A C 1
ATOM 1637 O O . PRO A 1 214 ? 1.116 20.469 5.047 1 90.25 214 PRO A O 1
ATOM 1640 N N . VAL A 1 215 ? 2.264 22.312 5.363 1 91.75 215 VAL A N 1
ATOM 1641 C CA . VAL A 1 215 ? 3.426 21.656 5.934 1 91.75 215 VAL A CA 1
ATOM 1642 C C . VAL A 1 215 ? 3.973 22.469 7.102 1 91.75 215 VAL A C 1
ATOM 1644 O O . VAL A 1 215 ? 3.787 23.688 7.156 1 91.75 215 VAL A O 1
ATOM 1647 N N . SER A 1 216 ? 4.535 21.719 8.047 1 91.62 216 SER A N 1
ATOM 1648 C CA . SER A 1 216 ? 5.156 22.391 9.188 1 91.62 216 SER A CA 1
ATOM 1649 C C . SER A 1 216 ? 6.301 23.297 8.742 1 91.62 216 SER A C 1
ATOM 1651 O O . SER A 1 216 ? 7.25 22.828 8.102 1 91.62 216 SER A O 1
ATOM 1653 N N . THR A 1 217 ? 6.176 24.562 9.102 1 90.31 217 THR A N 1
ATOM 1654 C CA . THR A 1 217 ? 7.129 25.594 8.711 1 90.31 217 THR A CA 1
ATOM 1655 C C . THR A 1 217 ? 7.383 26.562 9.859 1 90.31 217 THR A C 1
ATOM 1657 O O . THR A 1 217 ? 6.504 26.781 10.695 1 90.31 217 THR A O 1
ATOM 1660 N N . MET A 1 218 ? 8.656 27.047 9.953 1 92 218 MET A N 1
ATOM 1661 C CA . MET A 1 218 ? 8.969 28.047 10.977 1 92 218 MET A CA 1
ATOM 1662 C C . MET A 1 218 ? 8.109 29.297 10.797 1 92 218 MET A C 1
ATOM 1664 O O . MET A 1 218 ? 8.094 29.891 9.719 1 92 218 MET A O 1
ATOM 1668 N N . VAL A 1 219 ? 7.422 29.656 11.891 1 91.5 219 VAL A N 1
ATOM 1669 C CA . VAL A 1 219 ? 6.434 30.719 11.727 1 91.5 219 VAL A CA 1
ATOM 1670 C C . VAL A 1 219 ? 6.883 31.969 12.484 1 91.5 219 VAL A C 1
ATOM 1672 O O . VAL A 1 219 ? 6.109 32.906 12.641 1 91.5 219 VAL A O 1
ATOM 1675 N N . LYS A 1 220 ? 8.094 31.891 13 1 94.31 220 LYS A N 1
ATOM 1676 C CA . LYS A 1 220 ? 8.609 33.094 13.648 1 94.31 220 LYS A CA 1
ATOM 1677 C C . LYS A 1 220 ? 8.477 34.312 12.734 1 94.31 220 LYS A C 1
ATOM 1679 O O . LYS A 1 220 ? 8.867 34.25 11.57 1 94.31 220 LYS A O 1
ATOM 1684 N N . GLY A 1 221 ? 7.898 35.438 13.383 1 92.5 221 GLY A N 1
ATOM 1685 C CA . GLY A 1 221 ? 7.738 36.656 12.625 1 92.5 221 GLY A CA 1
ATOM 1686 C C . GLY A 1 221 ? 6.402 36.75 11.922 1 92.5 221 GLY A C 1
ATOM 1687 O O . GLY A 1 221 ? 6.043 37.812 11.398 1 92.5 221 GLY A O 1
ATOM 1688 N N . LEU A 1 222 ? 5.73 35.656 11.883 1 88.25 222 LEU A N 1
ATOM 1689 C CA . LEU A 1 222 ? 4.41 35.625 11.266 1 88.25 222 LEU A CA 1
ATOM 1690 C C . LEU A 1 222 ? 3.316 35.75 12.328 1 88.25 222 LEU A C 1
ATOM 1692 O O . LEU A 1 222 ? 3.424 35.188 13.406 1 88.25 222 LEU A O 1
ATOM 1696 N N . TYR A 1 223 ? 2.297 36.625 12.062 1 87.5 223 TYR A N 1
ATOM 1697 C CA . TYR A 1 223 ? 1.091 36.781 12.875 1 87.5 223 TYR A CA 1
ATOM 1698 C C . TYR A 1 223 ? 1.44 37.094 14.32 1 87.5 223 TYR A C 1
ATOM 1700 O O . TYR A 1 223 ? 0.818 36.594 15.25 1 87.5 223 TYR A O 1
ATOM 1708 N N . GLY A 1 224 ? 2.535 37.719 14.516 1 90 224 GLY A N 1
ATOM 1709 C CA . GLY A 1 224 ? 2.928 38.188 15.828 1 90 224 GLY A CA 1
ATOM 1710 C C . GLY A 1 224 ? 3.695 37.156 16.641 1 90 224 GLY A C 1
ATOM 1711 O O . GLY A 1 224 ? 3.977 37.375 17.812 1 90 224 GLY A O 1
ATOM 1712 N N . ILE A 1 225 ? 3.969 36.094 16.078 1 92.81 225 ILE A N 1
ATOM 1713 C CA . ILE A 1 225 ? 4.715 35.031 16.781 1 92.81 225 ILE A CA 1
ATOM 1714 C C . ILE A 1 225 ? 6.199 35.406 16.797 1 92.81 225 ILE A C 1
ATOM 1716 O O . ILE A 1 225 ? 6.797 35.656 15.75 1 92.81 225 ILE A O 1
ATOM 1720 N N . LYS A 1 226 ? 6.82 35.344 17.969 1 94.69 226 LYS A N 1
ATOM 1721 C CA . LYS A 1 226 ? 8.211 35.75 18.125 1 94.69 226 LYS A CA 1
ATOM 1722 C C . LYS A 1 226 ? 9.117 34.531 18.328 1 94.69 226 LYS A C 1
ATOM 1724 O O . LYS A 1 226 ? 10.312 34.594 18.047 1 94.69 226 LYS A O 1
ATOM 1729 N N . GLU A 1 227 ? 8.516 33.469 18.797 1 94.31 227 GLU A N 1
ATOM 1730 C CA . GLU A 1 227 ? 9.273 32.281 19.156 1 94.31 227 GLU A CA 1
ATOM 1731 C C . GLU A 1 227 ? 9.617 31.453 17.906 1 94.31 227 GLU A C 1
ATOM 1733 O O . GLU A 1 227 ? 8.922 31.531 16.891 1 94.31 227 GLU A O 1
ATOM 1738 N N . GLU A 1 228 ? 10.703 30.703 17.953 1 93.44 228 GLU A N 1
ATOM 1739 C CA . GLU A 1 228 ? 11.07 29.734 16.922 1 93.44 228 GLU A CA 1
ATOM 1740 C C . GLU A 1 228 ? 10.25 28.453 17.031 1 93.44 228 GLU A C 1
ATOM 1742 O O . GLU A 1 228 ? 10.695 27.484 17.641 1 93.44 228 GLU A O 1
ATOM 1747 N N . ILE A 1 229 ? 9.125 28.547 16.406 1 91.81 229 ILE A N 1
ATOM 1748 C CA . ILE A 1 229 ? 8.234 27.391 16.484 1 91.81 229 ILE A CA 1
ATOM 1749 C C . ILE A 1 229 ? 7.785 26.984 15.078 1 91.81 229 ILE A C 1
ATOM 1751 O O . ILE A 1 229 ? 7.777 27.812 14.156 1 91.81 229 ILE A O 1
ATOM 1755 N N . PHE A 1 230 ? 7.531 25.703 14.898 1 90.75 230 PHE A N 1
ATOM 1756 C CA . PHE A 1 230 ? 7.062 25.172 13.633 1 90.75 230 PHE A CA 1
ATOM 1757 C C . PHE A 1 230 ? 5.574 24.844 13.695 1 90.75 230 PHE A C 1
ATOM 1759 O O . PHE A 1 230 ? 5.121 24.172 14.617 1 90.75 230 PHE A O 1
ATOM 1766 N N . LEU A 1 231 ? 4.777 25.391 12.805 1 88.62 231 LEU A N 1
ATOM 1767 C CA . LEU A 1 231 ? 3.354 25.094 12.656 1 88.62 231 LEU A CA 1
ATOM 1768 C C . LEU A 1 231 ? 3 24.828 11.195 1 88.62 231 LEU A C 1
ATOM 1770 O O . LEU A 1 231 ? 3.684 25.312 10.289 1 88.62 231 LEU A O 1
ATOM 1774 N N . SER A 1 232 ? 1.961 24.031 11.023 1 89 232 SER A N 1
ATOM 1775 C CA . SER A 1 232 ? 1.504 23.75 9.672 1 89 232 SER A CA 1
ATOM 1776 C C . SER A 1 232 ? 0.811 24.969 9.055 1 89 232 SER A C 1
ATOM 1778 O O . SER A 1 232 ? -0.158 25.484 9.617 1 89 232 SER A O 1
ATOM 1780 N N . ILE A 1 233 ? 1.339 25.484 8.031 1 87.69 233 ILE A N 1
ATOM 1781 C CA . ILE A 1 233 ? 0.735 26.578 7.266 1 87.69 233 ILE A CA 1
ATOM 1782 C C . ILE A 1 233 ? 0.828 26.266 5.77 1 87.69 233 ILE A C 1
ATOM 1784 O O . ILE A 1 233 ? 1.609 25.406 5.355 1 87.69 233 ILE A O 1
ATOM 1788 N N . PRO A 1 234 ? -0.049 26.859 4.918 1 90.62 234 PRO A N 1
ATOM 1789 C CA . PRO A 1 234 ? 0.035 26.625 3.477 1 90.62 234 PRO A CA 1
ATOM 1790 C C . PRO A 1 234 ? 1.338 27.141 2.867 1 90.62 234 PRO A C 1
ATOM 1792 O O . PRO A 1 234 ? 1.677 28.312 3.027 1 90.62 234 PRO A O 1
ATOM 1795 N N . CYS A 1 235 ? 2.039 26.234 2.23 1 92.94 235 CYS A N 1
ATOM 1796 C CA . CYS A 1 235 ? 3.307 26.562 1.585 1 92.94 235 CYS A CA 1
ATOM 1797 C C . CYS A 1 235 ? 3.354 26 0.168 1 92.94 235 CYS A C 1
ATOM 1799 O O . CYS A 1 235 ? 2.674 25.016 -0.142 1 92.94 235 CYS A O 1
ATOM 1801 N N . ILE A 1 236 ? 4.09 26.703 -0.654 1 94.75 236 ILE A N 1
ATOM 1802 C CA . ILE A 1 236 ? 4.379 26.172 -1.976 1 94.75 236 ILE A CA 1
ATOM 1803 C C . ILE A 1 236 ? 5.551 25.188 -1.889 1 94.75 236 ILE A C 1
ATOM 1805 O O . ILE A 1 236 ? 6.613 25.531 -1.357 1 94.75 236 ILE A O 1
ATOM 1809 N N . LEU A 1 237 ? 5.297 23.969 -2.318 1 95.25 237 LEU A N 1
ATOM 1810 C CA . LEU A 1 237 ? 6.293 22.922 -2.217 1 95.25 237 LEU A CA 1
ATOM 1811 C C . LEU A 1 237 ? 6.812 22.531 -3.598 1 95.25 237 LEU A C 1
ATOM 1813 O O . LEU A 1 237 ? 6.023 22.234 -4.504 1 95.25 237 LEU A O 1
ATOM 1817 N N . GLY A 1 238 ? 8.125 22.547 -3.812 1 94.81 238 GLY A N 1
ATOM 1818 C CA . GLY A 1 238 ? 8.789 22.141 -5.039 1 94.81 238 GLY A CA 1
ATOM 1819 C C . GLY A 1 238 ? 10.109 21.422 -4.797 1 94.81 238 GLY A C 1
ATOM 1820 O O . GLY A 1 238 ? 10.344 20.906 -3.705 1 94.81 238 GLY A O 1
ATOM 1821 N N . GLN A 1 239 ? 10.93 21.344 -5.812 1 93.31 239 GLN A N 1
ATOM 1822 C CA . GLN A 1 239 ? 12.148 20.531 -5.785 1 93.31 239 GLN A CA 1
ATOM 1823 C C . GLN A 1 239 ? 13.117 21.031 -4.719 1 93.31 239 GLN A C 1
ATOM 1825 O O . GLN A 1 239 ? 13.922 20.266 -4.195 1 93.31 239 GLN A O 1
ATOM 1830 N N . ASN A 1 240 ? 12.984 22.25 -4.293 1 93.25 240 ASN A N 1
ATOM 1831 C CA . ASN A 1 240 ? 13.867 22.812 -3.277 1 93.25 240 ASN A CA 1
ATOM 1832 C C . ASN A 1 240 ? 13.227 22.797 -1.896 1 93.25 240 ASN A C 1
ATOM 1834 O O . ASN A 1 240 ? 13.742 23.391 -0.952 1 93.25 240 ASN A O 1
ATOM 1838 N N . GLY A 1 241 ? 12.109 22.094 -1.792 1 94.19 241 GLY A N 1
ATOM 1839 C CA . GLY A 1 241 ? 11.375 22.109 -0.538 1 94.19 241 GLY A CA 1
ATOM 1840 C C . GLY A 1 241 ? 10.375 23.234 -0.449 1 94.19 241 GLY A C 1
ATOM 1841 O O . GLY A 1 241 ? 9.656 23.531 -1.414 1 94.19 241 GLY A O 1
ATOM 1842 N N . VAL A 1 242 ? 10.242 23.812 0.735 1 94.12 242 VAL A N 1
ATOM 1843 C CA . VAL A 1 242 ? 9.352 24.953 0.937 1 94.12 242 VAL A CA 1
ATOM 1844 C C . VAL A 1 242 ? 9.961 26.203 0.299 1 94.12 242 VAL A C 1
ATOM 1846 O O . VAL A 1 242 ? 11.047 26.641 0.688 1 94.12 242 VAL A O 1
ATOM 1849 N N . SER A 1 243 ? 9.336 26.734 -0.683 1 94.62 243 SER A N 1
ATOM 1850 C CA . SER A 1 243 ? 9.859 27.906 -1.376 1 94.62 243 SER A CA 1
ATOM 1851 C C . SER A 1 243 ? 9.141 29.172 -0.938 1 94.62 243 SER A C 1
ATOM 1853 O O . SER A 1 243 ? 9.75 30.25 -0.863 1 94.62 243 SER A O 1
ATOM 1855 N N . ASP A 1 244 ? 7.836 29.062 -0.663 1 95 244 ASP A N 1
ATOM 1856 C CA . ASP A 1 244 ? 7.008 30.219 -0.337 1 95 244 ASP A CA 1
ATOM 1857 C C . ASP A 1 244 ? 5.961 29.875 0.717 1 95 244 ASP A C 1
ATOM 1859 O O . ASP A 1 244 ? 5.551 28.703 0.828 1 95 244 ASP A O 1
ATOM 1863 N N . ILE A 1 245 ? 5.629 30.875 1.467 1 92.69 245 ILE A N 1
ATOM 1864 C CA . ILE A 1 245 ? 4.5 30.766 2.385 1 92.69 245 ILE A CA 1
ATOM 1865 C C . ILE A 1 245 ? 3.297 31.516 1.806 1 92.69 245 ILE A C 1
ATOM 1867 O O . ILE A 1 245 ? 3.443 32.594 1.242 1 92.69 245 ILE A O 1
ATOM 1871 N N . VAL A 1 246 ? 2.193 30.938 1.929 1 90.12 246 VAL A N 1
ATOM 1872 C CA . VAL A 1 246 ? 0.955 31.609 1.573 1 90.12 246 VAL A CA 1
ATOM 1873 C C . VAL A 1 246 ? 0.361 32.281 2.811 1 90.12 246 VAL A C 1
ATOM 1875 O O . VAL A 1 246 ? -0.003 31.609 3.775 1 90.12 246 VAL A O 1
ATOM 1878 N N . LYS A 1 247 ? 0.273 33.562 2.727 1 86 247 LYS A N 1
ATOM 1879 C CA . LYS A 1 247 ? -0.221 34.312 3.879 1 86 247 LYS A CA 1
ATOM 1880 C C . LYS A 1 247 ? -1.725 34.125 4.055 1 86 247 LYS A C 1
ATOM 1882 O O . LYS A 1 247 ? -2.479 34.156 3.08 1 86 247 LYS A O 1
ATOM 1887 N N . LEU A 1 248 ? -2.041 33.875 5.266 1 80.12 248 LEU A N 1
ATOM 1888 C CA . LEU A 1 248 ? -3.447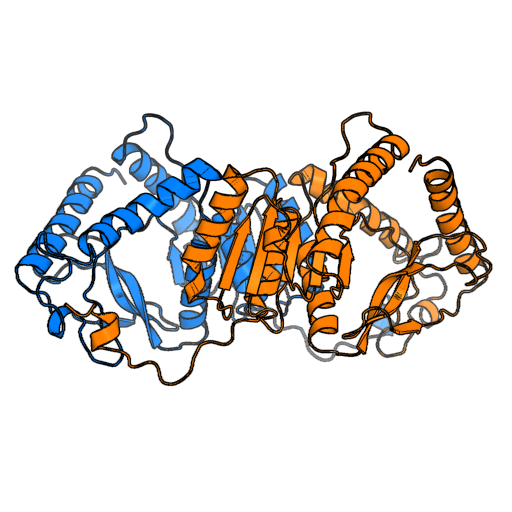 33.688 5.602 1 80.12 248 LEU A CA 1
ATOM 1889 C C . LEU A 1 248 ? -4.07 35 6.086 1 80.12 248 LEU A C 1
ATOM 1891 O O . LEU A 1 248 ? -3.402 35.812 6.73 1 80.12 248 LEU A O 1
ATOM 1895 N N . ASN A 1 249 ? -5.281 35.188 5.625 1 80.38 249 ASN A N 1
ATOM 1896 C CA . ASN A 1 249 ? -6.078 36.281 6.176 1 80.38 249 ASN A CA 1
ATOM 1897 C C . ASN A 1 249 ? -6.902 35.812 7.375 1 80.38 249 ASN A C 1
ATOM 1899 O O . ASN A 1 249 ? -8.031 35.375 7.215 1 80.38 249 ASN A O 1
ATOM 1903 N N . LEU A 1 250 ? -6.336 36.031 8.57 1 82.06 250 LEU A N 1
ATOM 1904 C CA . LEU A 1 250 ? -6.984 35.562 9.797 1 82.06 250 LEU A CA 1
ATOM 1905 C C . LEU A 1 250 ? -7.754 36.688 10.469 1 82.06 250 LEU A C 1
ATOM 1907 O O . LEU A 1 250 ? -7.27 37.812 10.531 1 82.06 250 LEU A O 1
ATOM 1911 N N . ASN A 1 251 ? -8.938 36.375 10.812 1 79.25 251 ASN A N 1
ATOM 1912 C CA . ASN A 1 251 ? -9.617 37.344 11.68 1 79.25 251 ASN A CA 1
ATOM 1913 C C . ASN A 1 251 ? -9.062 37.281 13.102 1 79.25 251 ASN A C 1
ATOM 1915 O O . ASN A 1 251 ? -8.188 36.469 13.406 1 79.25 251 ASN A O 1
ATOM 1919 N N . SER A 1 252 ? -9.609 38.156 13.945 1 84.75 252 SER A N 1
ATOM 1920 C CA . SER A 1 252 ? -9.039 38.312 15.273 1 84.75 252 SER A CA 1
ATOM 1921 C C . SER A 1 252 ? -9.164 37.062 16.109 1 84.75 252 SER A C 1
ATOM 1923 O O . SER A 1 252 ? -8.266 36.719 16.875 1 84.75 252 SER A O 1
ATOM 1925 N N . VAL A 1 253 ? -10.234 36.375 15.977 1 81.19 253 VAL A N 1
ATOM 1926 C CA . VAL A 1 253 ? -10.469 35.156 16.734 1 81.19 253 VAL A CA 1
ATOM 1927 C C . VAL A 1 253 ? -9.5 34.062 16.266 1 81.19 253 VAL A C 1
ATOM 1929 O O . VAL A 1 253 ? -8.883 33.375 17.094 1 81.19 253 VAL A O 1
ATOM 1932 N N . GLU A 1 254 ? -9.359 33.906 14.969 1 80.81 254 GLU A N 1
ATOM 1933 C CA . GLU A 1 254 ? -8.461 32.938 14.383 1 80.81 254 GLU A CA 1
ATOM 1934 C C . GLU A 1 254 ? -7.012 33.188 14.766 1 80.81 254 GLU A C 1
ATOM 1936 O O . GLU A 1 254 ? -6.25 32.281 15.055 1 80.81 254 GLU A O 1
ATOM 1941 N N . GLU A 1 255 ? -6.691 34.438 14.734 1 86.38 255 GLU A N 1
ATOM 1942 C CA . GLU A 1 255 ? -5.336 34.812 15.109 1 86.38 255 GLU A CA 1
ATOM 1943 C C . GLU A 1 255 ? -5.043 34.469 16.562 1 86.38 255 GLU A C 1
ATOM 1945 O O . GLU A 1 255 ? -3.945 34 16.891 1 86.38 255 GLU A O 1
ATOM 1950 N N . ALA A 1 256 ? -5.973 34.75 17.391 1 87.5 256 ALA A N 1
ATOM 1951 C CA . ALA A 1 256 ? -5.809 34.406 18.812 1 87.5 256 ALA A CA 1
ATOM 1952 C C . ALA A 1 256 ? -5.633 32.906 19.016 1 87.5 256 ALA A C 1
ATOM 1954 O O . ALA A 1 256 ? -4.805 32.469 19.812 1 87.5 256 ALA A O 1
ATOM 1955 N N . LEU A 1 257 ? -6.434 32.156 18.281 1 83.38 257 LEU A N 1
ATOM 1956 C CA . LEU A 1 257 ? -6.336 30.688 18.359 1 83.38 257 LEU A CA 1
ATOM 1957 C C . LEU A 1 257 ? -4.992 30.203 17.844 1 83.38 257 LEU A C 1
ATOM 1959 O O . LEU A 1 257 ? -4.402 29.266 18.391 1 83.38 257 LEU A O 1
ATOM 1963 N N . PHE A 1 258 ? -4.586 30.859 16.75 1 87 258 PHE A N 1
ATOM 1964 C CA . PHE A 1 258 ? -3.289 30.531 16.172 1 87 258 PHE A CA 1
ATOM 1965 C C . PHE A 1 258 ? -2.168 30.812 17.172 1 87 258 PHE A C 1
ATOM 1967 O O . PHE A 1 258 ? -1.281 29.969 17.359 1 87 258 PHE A O 1
ATOM 1974 N N . LYS A 1 259 ? -2.225 31.875 17.844 1 89.25 259 LYS A N 1
ATOM 1975 C CA . LYS A 1 259 ? -1.23 32.25 18.844 1 89.25 259 LYS A CA 1
ATOM 1976 C C . LYS A 1 259 ? -1.279 31.312 20.047 1 89.25 259 LYS A C 1
ATOM 1978 O O . LYS A 1 259 ? -0.242 30.984 20.625 1 89.25 259 LYS A O 1
ATOM 1983 N N . LYS A 1 260 ? -2.461 30.984 20.391 1 89.38 260 LYS A N 1
ATOM 1984 C CA . LYS A 1 260 ? -2.611 30.031 21.484 1 89.38 260 LYS A CA 1
ATOM 1985 C C . LYS A 1 260 ? -1.927 28.703 21.172 1 89.38 260 LYS A C 1
ATOM 1987 O O . LYS A 1 260 ? -1.254 28.125 22.031 1 89.38 260 LYS A O 1
ATOM 1992 N N . SER A 1 261 ? -2.1 28.203 19.969 1 87.5 261 SER A N 1
ATOM 1993 C CA . SER A 1 261 ? -1.445 26.969 19.531 1 87.5 261 SER A CA 1
ATOM 1994 C C . SER A 1 261 ? 0.073 27.109 19.562 1 87.5 261 SER A C 1
ATOM 1996 O O . SER A 1 261 ? 0.777 26.219 20.031 1 87.5 261 SER A O 1
ATOM 1998 N N . ALA A 1 262 ? 0.521 28.219 19.078 1 90.25 262 ALA A N 1
ATOM 1999 C CA . ALA A 1 262 ? 1.956 28.5 19.094 1 90.25 262 ALA A CA 1
ATOM 2000 C C . ALA A 1 262 ? 2.514 28.5 20.516 1 90.25 262 ALA A C 1
ATOM 2002 O O . ALA A 1 262 ? 3.559 27.891 20.766 1 90.25 262 ALA A O 1
ATOM 2003 N N . ASN A 1 263 ? 1.769 29.094 21.375 1 91.69 263 ASN A N 1
ATOM 2004 C CA . ASN A 1 263 ? 2.197 29.188 22.766 1 91.69 263 ASN A CA 1
ATOM 2005 C C . ASN A 1 263 ? 2.236 27.812 23.422 1 91.69 263 ASN A C 1
ATOM 2007 O O . ASN A 1 263 ? 3.139 27.516 24.203 1 91.69 263 ASN A O 1
ATOM 2011 N N . THR A 1 264 ? 1.264 27.062 23.156 1 88.44 264 THR A N 1
ATOM 2012 C CA . THR A 1 264 ? 1.217 25.703 23.703 1 88.44 264 THR A CA 1
ATOM 2013 C C . THR A 1 264 ? 2.449 24.906 23.281 1 88.44 264 THR A C 1
ATOM 2015 O O . THR A 1 264 ? 3.078 24.25 24.109 1 88.44 264 THR A O 1
ATOM 2018 N N . LEU A 1 265 ? 2.826 24.984 22.047 1 88.81 265 LEU A N 1
ATOM 2019 C CA . LEU A 1 265 ? 3.984 24.266 21.531 1 88.81 265 LEU A CA 1
ATOM 2020 C C . LEU A 1 265 ? 5.277 24.828 22.125 1 88.81 265 LEU A C 1
ATOM 2022 O O . LEU A 1 265 ? 6.188 24.062 22.469 1 88.81 265 LEU A O 1
ATOM 2026 N N . TRP A 1 266 ? 5.273 26.109 22.234 1 92 266 TRP A N 1
ATOM 2027 C CA . TRP A 1 266 ? 6.465 26.75 22.766 1 92 266 TRP A CA 1
ATOM 2028 C C . TRP A 1 266 ? 6.699 26.328 24.219 1 92 266 TRP A C 1
ATOM 2030 O O . TRP A 1 266 ? 7.844 26.109 24.625 1 92 266 TRP A O 1
ATOM 2040 N N . ASN A 1 267 ? 5.676 26.172 24.953 1 91.94 267 ASN A N 1
ATOM 2041 C CA . ASN A 1 267 ? 5.777 25.812 26.359 1 91.94 267 ASN A CA 1
ATOM 2042 C C . ASN A 1 267 ? 6.352 24.406 26.531 1 91.94 267 ASN A C 1
ATOM 2044 O O . ASN A 1 267 ? 6.988 24.109 27.547 1 91.94 267 ASN A O 1
ATOM 2048 N N . ILE A 1 268 ? 6.176 23.609 25.547 1 88.88 268 ILE A N 1
ATOM 2049 C CA . ILE A 1 268 ? 6.777 22.281 25.578 1 88.88 268 ILE A CA 1
ATOM 2050 C C . ILE A 1 268 ? 8.219 22.359 25.078 1 88.88 268 ILE A C 1
ATOM 2052 O O . ILE A 1 268 ? 9.133 21.812 25.703 1 88.88 268 ILE A O 1
ATOM 2056 N N . GLN A 1 269 ? 8.406 23.062 24.016 1 92.06 269 GLN A N 1
ATOM 2057 C CA . GLN A 1 269 ? 9.688 23.125 23.328 1 92.06 269 GLN A CA 1
ATOM 2058 C C . GLN A 1 269 ? 10.75 23.781 24.203 1 92.06 269 GLN A C 1
ATOM 2060 O O . GLN A 1 269 ? 11.906 23.344 24.219 1 92.06 269 GLN A O 1
ATOM 2065 N N . LYS A 1 270 ? 10.359 24.781 24.906 1 93.5 270 LYS A N 1
ATOM 2066 C CA . LYS A 1 270 ? 11.312 25.578 25.688 1 93.5 270 LYS A CA 1
ATOM 2067 C C . LYS A 1 270 ? 11.945 24.734 26.797 1 93.5 270 LYS A C 1
ATOM 2069 O O . LYS A 1 270 ? 13.031 25.047 27.281 1 93.5 270 LYS A O 1
ATOM 2074 N N . ASP A 1 271 ? 11.344 23.641 27.219 1 93.69 271 ASP A N 1
ATOM 2075 C CA . ASP A 1 271 ? 11.812 22.812 28.328 1 93.69 271 ASP A CA 1
ATOM 2076 C C . ASP A 1 271 ? 12.625 21.625 27.812 1 93.69 271 ASP A C 1
ATOM 2078 O O . ASP A 1 271 ? 13.117 20.828 28.609 1 93.69 271 ASP A O 1
ATOM 2082 N N . LEU A 1 272 ? 12.719 21.5 26.5 1 92.62 272 LEU A N 1
ATOM 2083 C CA . LEU A 1 272 ? 13.469 20.391 25.938 1 92.62 272 LEU A CA 1
ATOM 2084 C C . LEU A 1 272 ? 14.969 20.594 26.125 1 92.62 272 LEU A C 1
ATOM 2086 O O . LEU A 1 272 ? 15.461 21.719 26.094 1 92.62 272 LEU A O 1
ATOM 2090 N N . VAL A 1 273 ? 15.664 19.484 26.375 1 91.25 273 VAL A N 1
ATOM 2091 C CA . VAL A 1 273 ? 17.109 19.5 26.531 1 91.25 273 VAL A CA 1
ATOM 2092 C C . VAL A 1 273 ? 17.766 18.891 25.281 1 91.25 273 VAL A C 1
ATOM 2094 O O . VAL A 1 273 ? 17.422 17.797 24.859 1 91.25 273 VAL A O 1
ATOM 2097 N N . PHE A 1 274 ? 18.656 19.703 24.641 1 85.94 274 PHE A N 1
ATOM 2098 C CA . PHE A 1 274 ? 19.312 19.266 23.422 1 85.94 274 PHE A CA 1
ATOM 2099 C C . PHE A 1 274 ? 20.734 18.828 23.703 1 85.94 274 PHE A C 1
ATOM 2101 O O . PHE A 1 274 ? 21.453 19.453 24.5 1 85.94 274 PHE A O 1
ATOM 2108 N N . MET B 1 1 ? -34.719 25.406 7.113 1 63.38 1 MET B N 1
ATOM 2109 C CA . MET B 1 1 ? -33.625 26.172 6.57 1 63.38 1 MET B CA 1
ATOM 2110 C C . MET B 1 1 ? -32.688 25.281 5.738 1 63.38 1 MET B C 1
ATOM 2112 O O . MET B 1 1 ? -32.438 24.141 6.098 1 63.38 1 MET B O 1
ATOM 2116 N N . SER B 1 2 ? -32.406 25.688 4.613 1 80.12 2 SER B N 1
ATOM 2117 C CA . SER B 1 2 ? -31.594 24.906 3.684 1 80.12 2 SER B CA 1
ATOM 2118 C C . SER B 1 2 ? -30.172 24.75 4.207 1 80.12 2 SER B C 1
ATOM 2120 O O . SER B 1 2 ? -29.641 25.641 4.844 1 80.12 2 SER B O 1
ATOM 2122 N N . THR B 1 3 ? -29.719 23.516 4.121 1 83.5 3 THR B N 1
ATOM 2123 C CA . THR B 1 3 ? -28.344 23.234 4.484 1 83.5 3 THR B CA 1
ATOM 2124 C C . THR B 1 3 ? -27.375 24 3.586 1 83.5 3 THR B C 1
ATOM 2126 O O . THR B 1 3 ? -27.781 24.516 2.535 1 83.5 3 THR B O 1
ATOM 2129 N N . VAL B 1 4 ? -26.156 24.219 4.039 1 85.56 4 VAL B N 1
ATOM 2130 C CA . VAL B 1 4 ? -25.125 24.875 3.246 1 85.56 4 VAL B CA 1
ATOM 2131 C C . VAL B 1 4 ? -24.953 24.141 1.911 1 85.56 4 VAL B C 1
ATOM 2133 O O . VAL B 1 4 ? -24.766 24.781 0.874 1 85.56 4 VAL B O 1
ATOM 2136 N N . LYS B 1 5 ? -25.109 22.891 1.89 1 86.44 5 LYS B N 1
ATOM 2137 C CA . LYS B 1 5 ? -24.984 22.109 0.661 1 86.44 5 LYS B CA 1
ATOM 2138 C C . LYS B 1 5 ? -26.078 22.469 -0.332 1 86.44 5 LYS B C 1
ATOM 2140 O O . LYS B 1 5 ? -25.812 22.672 -1.519 1 86.44 5 LYS B O 1
ATOM 2145 N N . GLU B 1 6 ? -27.266 22.531 0.217 1 86.44 6 GLU B N 1
ATOM 2146 C CA . GLU B 1 6 ? -28.422 22.844 -0.632 1 86.44 6 GLU B CA 1
ATOM 2147 C C . GLU B 1 6 ? -28.312 24.25 -1.221 1 86.44 6 GLU B C 1
ATOM 2149 O O . GLU B 1 6 ? -28.766 24.484 -2.338 1 86.44 6 GLU B O 1
ATOM 2154 N N . GLN B 1 7 ? -27.719 25.047 -0.432 1 87.56 7 GLN B N 1
ATOM 2155 C CA . GLN B 1 7 ? -27.547 26.422 -0.893 1 87.56 7 GLN B CA 1
ATOM 2156 C C . GLN B 1 7 ? -26.469 26.516 -1.965 1 87.56 7 GLN B C 1
ATOM 2158 O O . GLN B 1 7 ? -26.531 27.359 -2.857 1 87.56 7 GLN B O 1
ATOM 2163 N N . LEU B 1 8 ? -25.547 25.641 -1.898 1 88.56 8 LEU B N 1
ATOM 2164 C CA . LEU B 1 8 ? -24.344 25.719 -2.721 1 88.56 8 LEU B CA 1
ATOM 2165 C C . LEU B 1 8 ? -24.5 24.906 -4 1 88.56 8 LEU B C 1
ATOM 2167 O O . LEU B 1 8 ? -24.016 25.312 -5.062 1 88.56 8 LEU B O 1
ATOM 2171 N N . ILE B 1 9 ? -25.125 23.766 -3.945 1 89.56 9 ILE B N 1
ATOM 2172 C CA . ILE B 1 9 ? -25.125 22.781 -5.031 1 89.56 9 ILE B CA 1
ATOM 2173 C C . ILE B 1 9 ? -26.562 22.453 -5.43 1 89.56 9 ILE B C 1
ATOM 2175 O O . ILE B 1 9 ? -27.406 22.188 -4.57 1 89.56 9 ILE B O 1
ATOM 2179 N N . GLU B 1 10 ? -26.797 22.5 -6.598 1 89.25 10 GLU B N 1
ATOM 2180 C CA . GLU B 1 10 ? -28.062 22.047 -7.152 1 89.25 10 GLU B CA 1
ATOM 2181 C C . GLU B 1 10 ? -27.891 20.719 -7.879 1 89.25 10 GLU B C 1
ATOM 2183 O O . GLU B 1 10 ? -27.078 20.594 -8.797 1 89.25 10 GLU B O 1
ATOM 2188 N N . ASN B 1 11 ? -28.562 19.781 -7.426 1 87.88 11 ASN B N 1
ATOM 2189 C CA . ASN B 1 11 ? -28.5 18.469 -8.047 1 87.88 11 ASN B CA 1
ATOM 2190 C C . ASN B 1 11 ? -29.359 18.406 -9.312 1 87.88 11 ASN B C 1
ATOM 2192 O O . ASN B 1 11 ? -30.547 18.734 -9.281 1 87.88 11 ASN B O 1
ATOM 2196 N N . LEU B 1 12 ? -28.75 18.016 -10.469 1 91.19 12 LEU B N 1
ATOM 2197 C CA . LEU B 1 12 ? -29.453 17.984 -11.742 1 91.19 12 LEU B CA 1
ATOM 2198 C C . LEU B 1 12 ? -29.953 16.578 -12.055 1 91.19 12 LEU B C 1
ATOM 2200 O O . LEU B 1 12 ? -30.984 16.406 -12.719 1 91.19 12 LEU B O 1
ATOM 2204 N N . VAL B 1 13 ? -29.125 15.547 -11.773 1 88.69 13 VAL B N 1
ATOM 2205 C CA . VAL B 1 13 ? -29.484 14.164 -12.039 1 88.69 13 VAL B CA 1
ATOM 2206 C C . VAL B 1 13 ? -29.203 13.305 -10.805 1 88.69 13 VAL B C 1
ATOM 2208 O O . VAL B 1 13 ? -28.297 13.609 -10.031 1 88.69 13 VAL B O 1
ATOM 2211 N N . GLU B 1 14 ? -30.016 12.406 -10.695 1 84.19 14 GLU B N 1
ATOM 2212 C CA . GLU B 1 14 ? -29.812 11.492 -9.57 1 84.19 14 GLU B CA 1
ATOM 2213 C C . GLU B 1 14 ? -28.547 10.664 -9.75 1 84.19 14 GLU B C 1
ATOM 2215 O O . GLU B 1 14 ? -28.141 10.359 -10.875 1 84.19 14 GLU B O 1
ATOM 2220 N N . ASP B 1 15 ? -27.875 10.406 -8.672 1 78.88 15 ASP B N 1
ATOM 2221 C CA . ASP B 1 15 ? -26.641 9.633 -8.672 1 78.88 15 ASP B CA 1
ATOM 2222 C C . ASP B 1 15 ? -26.891 8.195 -9.141 1 78.88 15 ASP B C 1
ATOM 2224 O O . ASP B 1 15 ? -27.969 7.645 -8.914 1 78.88 15 ASP B O 1
ATOM 2228 N N . ASP B 1 16 ? -25.906 7.715 -9.984 1 75.31 16 ASP B N 1
ATOM 2229 C CA . ASP B 1 16 ? -25.953 6.293 -10.312 1 75.31 16 ASP B CA 1
ATOM 2230 C C . ASP B 1 16 ? -25.781 5.438 -9.062 1 75.31 16 ASP B C 1
ATOM 2232 O O . ASP B 1 16 ? -24.922 5.719 -8.219 1 75.31 16 ASP B O 1
ATOM 2236 N N . GLU B 1 17 ? -26.719 4.605 -8.883 1 72.75 17 GLU B N 1
ATOM 2237 C CA . GLU B 1 17 ? -26.75 3.818 -7.652 1 72.75 17 GLU B CA 1
ATOM 2238 C C . GLU B 1 17 ? -25.766 2.648 -7.719 1 72.75 17 GLU B C 1
ATOM 2240 O O . GLU B 1 17 ? -25.219 2.232 -6.695 1 72.75 17 GLU B O 1
ATOM 2245 N N . ILE B 1 18 ? -25.547 2.242 -9 1 79.75 18 ILE B N 1
ATOM 2246 C CA . ILE B 1 18 ? -24.844 0.97 -9.023 1 79.75 18 ILE B CA 1
ATOM 2247 C C . ILE B 1 18 ? -23.422 1.184 -9.547 1 79.75 18 ILE B C 1
ATOM 2249 O O . ILE B 1 18 ? -23.234 1.766 -10.617 1 79.75 18 ILE B O 1
ATOM 2253 N N . SER B 1 19 ? -22.516 0.77 -8.734 1 87.56 19 SER B N 1
ATOM 2254 C CA . SER B 1 19 ? -21.109 0.813 -9.109 1 87.56 19 SER B CA 1
ATOM 2255 C C . SER B 1 19 ? -20.828 -0.078 -10.312 1 87.56 19 SER B C 1
ATOM 2257 O O . SER B 1 19 ? -21.453 -1.132 -10.469 1 87.56 19 SER B O 1
ATOM 2259 N N . GLN B 1 20 ? -19.953 0.291 -11.18 1 87.19 20 GLN B N 1
ATOM 2260 C CA . GLN B 1 20 ? -19.609 -0.476 -12.375 1 87.19 20 GLN B CA 1
ATOM 2261 C C . GLN B 1 20 ? -18.422 -1.398 -12.109 1 87.19 20 GLN B C 1
ATOM 2263 O O . GLN B 1 20 ? -18.188 -2.352 -12.859 1 87.19 20 GLN B O 1
ATOM 2268 N N . ARG B 1 21 ? -17.625 -1.091 -11.18 1 94.56 21 ARG B N 1
ATOM 2269 C CA . ARG B 1 21 ? -16.438 -1.872 -10.906 1 94.56 21 ARG B CA 1
ATOM 2270 C C . ARG B 1 21 ? -16.25 -2.078 -9.406 1 94.56 21 ARG B C 1
ATOM 2272 O O . ARG B 1 21 ? -15.148 -1.874 -8.875 1 94.56 21 ARG B O 1
ATOM 2279 N N . LYS B 1 22 ? -17.359 -2.486 -8.766 1 97 22 LYS B N 1
ATOM 2280 C CA . LYS B 1 22 ? -17.281 -2.746 -7.336 1 97 22 LYS B CA 1
ATOM 2281 C C . LYS B 1 22 ? -16.438 -3.986 -7.043 1 97 22 LYS B C 1
ATOM 2283 O O . LYS B 1 22 ? -16.656 -5.043 -7.645 1 97 22 LYS B O 1
ATOM 2288 N N . ILE B 1 23 ? -15.445 -3.854 -6.152 1 98.62 23 ILE B N 1
ATOM 2289 C CA . ILE B 1 23 ? -14.609 -4.961 -5.699 1 98.62 23 ILE B CA 1
ATOM 2290 C C . ILE B 1 23 ? -14.797 -5.172 -4.199 1 98.62 23 ILE B C 1
ATOM 2292 O O . ILE B 1 23 ? -14.805 -4.211 -3.428 1 98.62 23 ILE B O 1
ATOM 2296 N N . THR B 1 24 ? -15 -6.371 -3.812 1 98.75 24 THR B N 1
ATOM 2297 C CA . THR B 1 24 ? -15.062 -6.742 -2.404 1 98.75 24 THR B CA 1
ATOM 2298 C C . THR B 1 24 ? -13.852 -7.582 -2.012 1 98.75 24 THR B C 1
ATOM 2300 O O . THR B 1 24 ? -13.453 -8.492 -2.744 1 98.75 24 THR B O 1
ATOM 2303 N N . ILE B 1 25 ? -13.266 -7.254 -0.889 1 98.75 25 ILE B N 1
ATOM 2304 C CA . ILE B 1 25 ? -12.18 -8.047 -0.31 1 98.75 25 ILE B CA 1
ATOM 2305 C C . ILE B 1 25 ? -12.648 -8.688 0.99 1 98.75 25 ILE B C 1
ATOM 2307 O O . ILE B 1 25 ? -13.062 -7.996 1.924 1 98.75 25 ILE B O 1
ATOM 2311 N N . VAL B 1 26 ? -12.609 -9.984 1.034 1 98.38 26 VAL B N 1
ATOM 2312 C CA . VAL B 1 26 ? -12.969 -10.75 2.223 1 98.38 26 VAL B CA 1
ATOM 2313 C C . VAL B 1 26 ? -11.711 -11.141 2.988 1 98.38 26 VAL B C 1
ATOM 2315 O O . VAL B 1 26 ? -10.883 -11.906 2.484 1 98.38 26 VAL B O 1
ATOM 2318 N N . GLY B 1 27 ? -11.609 -10.703 4.211 1 96.88 27 GLY B N 1
ATOM 2319 C CA . GLY B 1 27 ? -10.391 -10.836 4.992 1 96.88 27 GLY B CA 1
ATOM 2320 C C . GLY B 1 27 ? -9.523 -9.594 4.941 1 96.88 27 GLY B C 1
ATOM 2321 O O . GLY B 1 27 ? -8.953 -9.266 3.895 1 96.88 27 GLY B O 1
ATOM 2322 N N . THR B 1 28 ? -9.398 -8.906 6.086 1 96.5 28 THR B N 1
ATOM 2323 C CA . THR B 1 28 ? -8.648 -7.656 6.117 1 96.5 28 THR B CA 1
ATOM 2324 C C . THR B 1 28 ? -7.379 -7.805 6.957 1 96.5 28 THR B C 1
ATOM 2326 O O . THR B 1 28 ? -7.012 -6.895 7.703 1 96.5 28 THR B O 1
ATOM 2329 N N . GLY B 1 29 ? -6.77 -9.039 6.918 1 94.75 29 GLY B N 1
ATOM 2330 C CA . GLY B 1 29 ? -5.41 -9.195 7.41 1 94.75 29 GLY B CA 1
ATOM 2331 C C . GLY B 1 29 ? -4.379 -8.5 6.543 1 94.75 29 GLY B C 1
ATOM 2332 O O . GLY B 1 29 ? -4.719 -7.641 5.73 1 94.75 29 GLY B O 1
ATOM 2333 N N . ALA B 1 30 ? -3.143 -8.93 6.727 1 94.69 30 ALA B N 1
ATOM 2334 C CA . ALA B 1 30 ? -2.047 -8.273 6.02 1 94.69 30 ALA B CA 1
ATOM 2335 C C . ALA B 1 30 ? -2.207 -8.422 4.508 1 94.69 30 ALA B C 1
ATOM 2337 O O . ALA B 1 30 ? -2.039 -7.453 3.764 1 94.69 30 ALA B O 1
ATOM 2338 N N . VAL B 1 31 ? -2.611 -9.586 4.109 1 95.38 31 VAL B N 1
ATOM 2339 C CA . VAL B 1 31 ? -2.752 -9.852 2.68 1 95.38 31 VAL B CA 1
ATOM 2340 C C . VAL B 1 31 ? -3.951 -9.078 2.129 1 95.38 31 VAL B C 1
ATOM 2342 O O . VAL B 1 31 ? -3.855 -8.438 1.081 1 95.38 31 VAL B O 1
ATOM 2345 N N . GLY B 1 32 ? -5.055 -9.156 2.836 1 97.44 32 GLY B N 1
ATOM 2346 C CA . GLY B 1 32 ? -6.238 -8.43 2.398 1 97.44 32 GLY B CA 1
ATOM 2347 C C . GLY B 1 32 ? -6.004 -6.938 2.258 1 97.44 32 GLY B C 1
ATOM 2348 O O . GLY B 1 32 ? -6.41 -6.332 1.265 1 97.44 32 GLY B O 1
ATOM 2349 N N . MET B 1 33 ? -5.352 -6.352 3.182 1 98 33 MET B N 1
ATOM 2350 C CA . MET B 1 33 ? -5.098 -4.914 3.145 1 98 33 MET B CA 1
ATOM 2351 C C . MET B 1 33 ? -4.074 -4.574 2.066 1 98 33 MET B C 1
ATOM 2353 O O . MET B 1 33 ? -4.156 -3.512 1.444 1 98 33 MET B O 1
ATOM 2357 N N . ALA B 1 34 ? -3.078 -5.465 1.891 1 97.94 34 ALA B N 1
ATOM 2358 C CA . ALA B 1 34 ? -2.148 -5.258 0.782 1 97.94 34 ALA B CA 1
ATOM 2359 C C . ALA B 1 34 ? -2.887 -5.227 -0.553 1 97.94 34 ALA B C 1
ATOM 2361 O O . ALA B 1 34 ? -2.611 -4.375 -1.401 1 97.94 34 ALA B O 1
ATOM 2362 N N . CYS B 1 35 ? -3.85 -6.109 -0.747 1 98.19 35 CYS B N 1
ATOM 2363 C CA . CYS B 1 35 ? -4.672 -6.105 -1.951 1 98.19 35 CYS B CA 1
ATOM 2364 C C . CYS B 1 35 ? -5.453 -4.801 -2.072 1 98.19 35 CYS B C 1
ATOM 2366 O O . CYS B 1 35 ? -5.469 -4.176 -3.135 1 98.19 35 CYS B O 1
ATOM 2368 N N . ALA B 1 36 ? -6.043 -4.402 -0.963 1 98.56 36 ALA B N 1
ATOM 2369 C CA . ALA B 1 36 ? -6.875 -3.199 -0.958 1 98.56 36 ALA B CA 1
ATOM 2370 C C . ALA B 1 36 ? -6.07 -1.973 -1.375 1 98.56 36 ALA B C 1
ATOM 2372 O O . ALA B 1 36 ? -6.473 -1.237 -2.279 1 98.56 36 ALA B O 1
ATOM 2373 N N . ILE B 1 37 ? -4.934 -1.779 -0.784 1 98.19 37 ILE B N 1
ATOM 2374 C CA . ILE B 1 37 ? -4.125 -0.589 -1.024 1 98.19 37 ILE B CA 1
ATOM 2375 C C . ILE B 1 37 ? -3.602 -0.602 -2.459 1 98.19 37 ILE B C 1
ATOM 2377 O O . ILE B 1 37 ? -3.605 0.428 -3.137 1 98.19 37 ILE B O 1
ATOM 2381 N N . CYS B 1 38 ? -3.125 -1.775 -2.93 1 98.25 38 CYS B N 1
ATO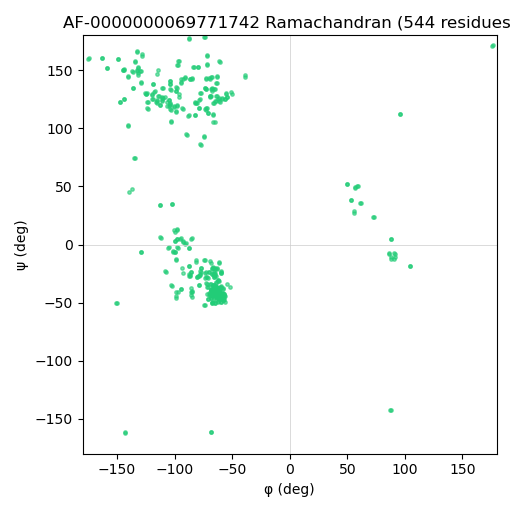M 2382 C CA . CYS B 1 38 ? -2.635 -1.874 -4.301 1 98.25 38 CYS B CA 1
ATOM 2383 C C . CYS B 1 38 ? -3.74 -1.555 -5.297 1 98.25 38 CYS B C 1
ATOM 2385 O O . CYS B 1 38 ? -3.523 -0.808 -6.254 1 98.25 38 CYS B O 1
ATOM 2387 N N . ILE B 1 39 ? -4.926 -2.045 -5.086 1 98.31 39 ILE B N 1
ATOM 2388 C CA . ILE B 1 39 ? -6.066 -1.846 -5.973 1 98.31 39 ILE B CA 1
ATOM 2389 C C . ILE B 1 39 ? -6.465 -0.371 -5.98 1 98.31 39 ILE B C 1
ATOM 2391 O O . ILE B 1 39 ? -6.727 0.202 -7.039 1 98.31 39 ILE B O 1
ATOM 2395 N N . LEU B 1 40 ? -6.5 0.247 -4.785 1 98.31 40 LEU B N 1
ATOM 2396 C CA . LEU B 1 40 ? -6.867 1.653 -4.664 1 98.31 40 LEU B CA 1
ATOM 2397 C C . LEU B 1 40 ? -5.84 2.547 -5.352 1 98.31 40 LEU B C 1
ATOM 2399 O O . LEU B 1 40 ? -6.199 3.455 -6.102 1 98.31 40 LEU B O 1
ATOM 2403 N N . LEU B 1 41 ? -4.582 2.242 -5.156 1 97.69 41 LEU B N 1
ATOM 2404 C CA . LEU B 1 41 ? -3.52 3.104 -5.664 1 97.69 41 LEU B CA 1
ATOM 2405 C C . LEU B 1 41 ? -3.332 2.912 -7.164 1 97.69 41 LEU B C 1
ATOM 2407 O O . LEU B 1 41 ? -2.791 3.789 -7.844 1 97.69 41 LEU B O 1
ATOM 2411 N N . LYS B 1 42 ? -3.785 1.79 -7.727 1 96.94 42 LYS B N 1
ATOM 2412 C CA . LYS B 1 42 ? -3.727 1.556 -9.164 1 96.94 42 LYS B CA 1
ATOM 2413 C C . LYS B 1 42 ? -5.02 1.996 -9.852 1 96.94 42 LYS B C 1
ATOM 2415 O O . LYS B 1 42 ? -5.195 1.79 -11.047 1 96.94 42 LYS B O 1
ATOM 2420 N N . ASP B 1 43 ? -5.969 2.568 -9.055 1 96.69 43 ASP B N 1
ATOM 2421 C CA . ASP B 1 43 ? -7.223 3.131 -9.555 1 96.69 43 ASP B CA 1
ATOM 2422 C C . ASP B 1 43 ? -8.047 2.076 -10.289 1 96.69 43 ASP B C 1
ATOM 2424 O O . ASP B 1 43 ? -8.547 2.326 -11.383 1 96.69 43 ASP B O 1
ATOM 2428 N N . LEU B 1 44 ? -8.242 0.929 -9.664 1 97.25 44 LEU B N 1
ATOM 2429 C CA . LEU B 1 44 ? -8.852 -0.185 -10.391 1 97.25 44 LEU B CA 1
ATOM 2430 C C . LEU B 1 44 ? -10.336 -0.294 -10.07 1 97.25 44 LEU B C 1
ATOM 2432 O O . LEU B 1 44 ? -11.07 -1.036 -10.727 1 97.25 44 LEU B O 1
ATOM 2436 N N . THR B 1 45 ? -10.852 0.503 -9.117 1 97.12 45 THR B N 1
ATOM 2437 C CA . THR B 1 45 ? -12.234 0.323 -8.688 1 97.12 45 THR B CA 1
ATOM 2438 C C . THR B 1 45 ? -12.875 1.666 -8.352 1 97.12 45 THR B C 1
ATOM 2440 O O . THR B 1 45 ? -12.188 2.598 -7.926 1 97.12 45 THR B O 1
ATOM 2443 N N . ASP B 1 46 ? -14.133 1.724 -8.539 1 95.69 46 ASP B N 1
ATOM 2444 C CA . ASP B 1 46 ? -14.867 2.914 -8.133 1 95.69 46 ASP B CA 1
ATOM 2445 C C . ASP B 1 46 ? -15.555 2.701 -6.781 1 95.69 46 ASP B C 1
ATOM 2447 O O . ASP B 1 46 ? -16 3.66 -6.148 1 95.69 46 ASP B O 1
ATOM 2451 N N . GLU B 1 47 ? -15.594 1.47 -6.34 1 96.69 47 GLU B N 1
ATOM 2452 C CA . GLU B 1 47 ? -16.109 1.13 -5.016 1 96.69 47 GLU B CA 1
ATOM 2453 C C . GLU B 1 47 ? -15.375 -0.072 -4.43 1 96.69 47 GLU B C 1
ATOM 2455 O O . GLU B 1 47 ? -15.336 -1.144 -5.039 1 96.69 47 GLU B O 1
ATOM 2460 N N . LEU B 1 48 ? -14.797 0.106 -3.283 1 98.25 48 LEU B N 1
ATOM 2461 C CA . LEU B 1 48 ? -14.117 -0.971 -2.572 1 98.25 48 LEU B CA 1
ATOM 2462 C C . LEU B 1 48 ? -14.844 -1.302 -1.27 1 98.25 48 LEU B C 1
ATOM 2464 O O . LEU B 1 48 ? -15.148 -0.407 -0.479 1 98.25 48 LEU B O 1
ATOM 2468 N N . THR B 1 49 ? -15.148 -2.543 -1.088 1 98.5 49 THR B N 1
ATOM 2469 C CA . THR B 1 49 ? -15.789 -2.998 0.138 1 98.5 49 THR B CA 1
ATOM 2470 C C . THR B 1 49 ? -14.922 -4.02 0.862 1 98.5 49 THR B C 1
ATOM 2472 O O . THR B 1 49 ? -14.43 -4.973 0.249 1 98.5 49 THR B O 1
ATOM 2475 N N . LEU B 1 50 ? -14.711 -3.766 2.176 1 98.69 50 LEU B N 1
ATOM 2476 C CA . LEU B 1 50 ? -13.953 -4.684 3.02 1 98.69 50 LEU B CA 1
ATOM 2477 C C . LEU B 1 50 ? -14.891 -5.492 3.914 1 98.69 50 LEU B C 1
ATOM 2479 O O . LEU B 1 50 ? -15.797 -4.938 4.531 1 98.69 50 LEU B O 1
ATOM 2483 N N . VAL B 1 51 ? -14.648 -6.789 3.961 1 98.44 51 VAL B N 1
ATOM 2484 C CA . VAL B 1 51 ? -15.445 -7.668 4.812 1 98.44 51 VAL B CA 1
ATOM 2485 C C . VAL B 1 51 ? -14.523 -8.453 5.746 1 98.44 51 VAL B C 1
ATOM 2487 O O . VAL B 1 51 ? -13.531 -9.031 5.309 1 98.44 51 VAL B O 1
ATOM 2490 N N . ASP B 1 52 ? -14.836 -8.43 6.984 1 97.56 52 ASP B N 1
ATOM 2491 C CA . ASP B 1 52 ? -14.094 -9.211 7.969 1 97.56 52 ASP B CA 1
ATOM 2492 C C . ASP B 1 52 ? -14.93 -9.445 9.227 1 97.56 52 ASP B C 1
ATOM 2494 O O . ASP B 1 52 ? -15.789 -8.625 9.562 1 97.56 52 ASP B O 1
ATOM 2498 N N . ILE B 1 53 ? -14.656 -10.539 9.891 1 94.5 53 ILE B N 1
ATOM 2499 C CA . ILE B 1 53 ? -15.383 -10.859 11.117 1 94.5 53 ILE B CA 1
ATOM 2500 C C . ILE B 1 53 ? -14.805 -10.07 12.289 1 94.5 53 ILE B C 1
ATOM 2502 O O . ILE B 1 53 ? -15.469 -9.883 13.312 1 94.5 53 ILE B O 1
ATOM 2506 N N . ALA B 1 54 ? -13.523 -9.75 12.195 1 95.56 54 ALA B N 1
ATOM 2507 C CA . ALA B 1 54 ? -12.891 -8.93 13.227 1 95.56 54 ALA B CA 1
ATOM 2508 C C . ALA B 1 54 ? -13.328 -7.473 13.109 1 95.56 54 ALA B C 1
ATOM 2510 O O . ALA B 1 54 ? -12.617 -6.645 12.539 1 95.56 54 ALA B O 1
ATOM 2511 N N . THR B 1 55 ? -14.344 -7.059 13.805 1 96.25 55 THR B N 1
ATOM 2512 C CA . THR B 1 55 ? -15.078 -5.82 13.578 1 96.25 55 THR B CA 1
ATOM 2513 C C . THR B 1 55 ? -14.234 -4.605 13.945 1 96.25 55 THR B C 1
ATOM 2515 O O . THR B 1 55 ? -14.234 -3.598 13.242 1 96.25 55 THR B O 1
ATOM 2518 N N . ASP B 1 56 ? -13.5 -4.68 15.07 1 96.62 56 ASP B N 1
ATOM 2519 C CA . ASP B 1 56 ? -12.703 -3.531 15.492 1 96.62 56 ASP B CA 1
ATOM 2520 C C . ASP B 1 56 ? -11.586 -3.234 14.492 1 96.62 56 ASP B C 1
ATOM 2522 O O . ASP B 1 56 ? -11.469 -2.111 14 1 96.62 56 ASP B O 1
ATOM 2526 N N . ARG B 1 57 ? -10.891 -4.23 14.188 1 96.25 57 ARG B N 1
ATOM 2527 C CA . ARG B 1 57 ? -9.797 -4.059 13.227 1 96.25 57 ARG B CA 1
ATOM 2528 C C . ARG B 1 57 ? -10.328 -3.602 11.875 1 96.25 57 ARG B C 1
ATOM 2530 O O . ARG B 1 57 ? -9.727 -2.738 11.227 1 96.25 57 ARG B O 1
ATOM 2537 N N . LEU B 1 58 ? -11.414 -4.195 11.492 1 97.88 58 LEU B N 1
ATOM 2538 C CA . LEU B 1 58 ? -12.062 -3.826 10.234 1 97.88 58 LEU B CA 1
ATOM 2539 C C . LEU B 1 58 ? -12.422 -2.344 10.227 1 97.88 58 LEU B C 1
ATOM 2541 O O . LEU B 1 58 ? -12.109 -1.633 9.266 1 97.88 58 LEU B O 1
ATOM 2545 N N . LYS B 1 59 ? -12.992 -1.935 11.242 1 97.25 59 LYS B N 1
ATOM 2546 C CA . LYS B 1 59 ? -13.383 -0.532 11.352 1 97.25 59 LYS B CA 1
ATOM 2547 C C . LYS B 1 59 ? -12.164 0.38 11.359 1 97.25 59 LYS B C 1
ATOM 2549 O O . LYS B 1 59 ? -12.164 1.435 10.719 1 97.25 59 LYS B O 1
ATOM 2554 N N . GLY B 1 60 ? -11.164 0.015 12.086 1 96.75 60 GLY B N 1
ATOM 2555 C CA . GLY B 1 60 ? -9.93 0.775 12.109 1 96.75 60 GLY B CA 1
ATOM 2556 C C . GLY B 1 60 ? -9.297 0.929 10.734 1 96.75 60 GLY B C 1
ATOM 2557 O O . GLY B 1 60 ? -8.875 2.025 10.359 1 96.75 60 GLY B O 1
ATOM 2558 N N . GLU B 1 61 ? -9.242 -0.216 10 1 97.56 61 GLU B N 1
ATOM 2559 C CA . GLU B 1 61 ? -8.703 -0.176 8.641 1 97.56 61 GLU B CA 1
ATOM 2560 C C . GLU B 1 61 ? -9.547 0.724 7.742 1 97.56 61 GLU B C 1
ATOM 2562 O O . GLU B 1 61 ? -9 1.531 6.984 1 97.56 61 GLU B O 1
ATOM 2567 N N . MET B 1 62 ? -10.797 0.623 7.844 1 96.5 62 MET B N 1
ATOM 2568 C CA . MET B 1 62 ? -11.719 1.416 7.035 1 96.5 62 MET B CA 1
ATOM 2569 C C . MET B 1 62 ? -11.547 2.904 7.316 1 96.5 62 MET B C 1
ATOM 2571 O O . MET B 1 62 ? -11.453 3.713 6.391 1 96.5 62 MET B O 1
ATOM 2575 N N . MET B 1 63 ? -11.555 3.238 8.539 1 95.12 63 MET B N 1
ATOM 2576 C CA . MET B 1 63 ? -11.398 4.637 8.93 1 95.12 63 MET B CA 1
ATOM 2577 C C . MET B 1 63 ? -10.07 5.199 8.422 1 95.12 63 MET B C 1
ATOM 2579 O O . MET B 1 63 ? -10.016 6.328 7.938 1 95.12 63 MET B O 1
ATOM 2583 N N . ASP B 1 64 ? -9.055 4.453 8.555 1 96 64 ASP B N 1
ATOM 2584 C CA . ASP B 1 64 ? -7.738 4.875 8.086 1 96 64 ASP B CA 1
ATOM 2585 C C . ASP B 1 64 ? -7.746 5.125 6.578 1 96 64 ASP B C 1
ATOM 2587 O O . ASP B 1 64 ? -7.227 6.141 6.105 1 96 64 ASP B O 1
ATOM 2591 N N . LEU B 1 65 ? -8.383 4.223 5.863 1 95.94 65 LEU B N 1
ATOM 2592 C CA . LEU B 1 65 ? -8.523 4.406 4.422 1 95.94 65 LEU B CA 1
ATOM 2593 C C . LEU B 1 65 ? -9.391 5.621 4.105 1 95.94 65 LEU B C 1
ATOM 2595 O O . LEU B 1 65 ? -9.078 6.383 3.188 1 95.94 65 LEU B O 1
ATOM 2599 N N . GLN B 1 66 ? -10.375 5.816 4.859 1 92.81 66 GLN B N 1
ATOM 2600 C CA . GLN B 1 66 ? -11.273 6.949 4.648 1 92.81 66 GLN B CA 1
ATOM 2601 C C . GLN B 1 66 ? -10.547 8.273 4.887 1 92.81 66 GLN B C 1
ATOM 2603 O O . GLN B 1 66 ? -10.781 9.25 4.176 1 92.81 66 GLN B O 1
ATOM 2608 N N . HIS B 1 67 ? -9.734 8.219 5.863 1 90.88 67 HIS B N 1
ATOM 2609 C CA . HIS B 1 67 ? -8.961 9.422 6.141 1 90.88 67 HIS B CA 1
ATOM 2610 C C . HIS B 1 67 ? -8.023 9.75 4.984 1 90.88 67 HIS B C 1
ATOM 2612 O O . HIS B 1 67 ? -7.676 10.914 4.77 1 90.88 67 HIS B O 1
ATOM 2618 N N . GLY B 1 68 ? -7.633 8.742 4.246 1 91.75 68 GLY B N 1
ATOM 2619 C CA . GLY B 1 68 ? -6.777 8.953 3.092 1 91.75 68 GLY B CA 1
ATOM 2620 C C . GLY B 1 68 ? -7.543 9.008 1.783 1 91.75 68 GLY B C 1
ATOM 2621 O O . GLY B 1 68 ? -6.941 8.992 0.706 1 91.75 68 GLY B O 1
ATOM 2622 N N . SER B 1 69 ? -8.828 9.125 1.872 1 91.38 69 SER B N 1
ATOM 2623 C CA . SER B 1 69 ? -9.672 8.938 0.7 1 91.38 69 SER B CA 1
ATOM 2624 C C . SER B 1 69 ? -9.422 10.023 -0.342 1 91.38 69 SER B C 1
ATOM 2626 O O . SER B 1 69 ? -9.602 9.789 -1.54 1 91.38 69 SER B O 1
ATOM 2628 N N . LEU B 1 70 ? -9 11.227 0.076 1 89.69 70 LEU B N 1
ATOM 2629 C CA . LEU B 1 70 ? -8.75 12.344 -0.834 1 89.69 70 LEU B CA 1
ATOM 2630 C C . LEU B 1 70 ? -7.645 12 -1.824 1 89.69 70 LEU B C 1
ATOM 2632 O O . LEU B 1 70 ? -7.535 12.633 -2.881 1 89.69 70 LEU B O 1
ATOM 2636 N N . PHE B 1 71 ? -6.895 10.969 -1.554 1 92.94 71 PHE B N 1
ATOM 2637 C CA . PHE B 1 71 ? -5.734 10.656 -2.381 1 92.94 71 PHE B CA 1
ATOM 2638 C C . PHE B 1 71 ? -6.047 9.516 -3.344 1 92.94 71 PHE B C 1
ATOM 2640 O O . PHE B 1 71 ? -5.199 9.133 -4.148 1 92.94 71 PHE B O 1
ATOM 2647 N N . PHE B 1 72 ? -7.211 8.953 -3.168 1 93.62 72 PHE B N 1
ATOM 2648 C CA . PHE B 1 72 ? -7.645 7.879 -4.059 1 93.62 72 PHE B CA 1
ATOM 2649 C C . PHE B 1 72 ? -8.539 8.43 -5.168 1 93.62 72 PHE B C 1
ATOM 2651 O O . PHE B 1 72 ? -9.078 9.531 -5.051 1 93.62 72 PHE B O 1
ATOM 2658 N N . ASN B 1 73 ? -8.602 7.688 -6.207 1 94.5 73 ASN B N 1
ATOM 2659 C CA . ASN B 1 73 ? -9.594 7.934 -7.25 1 94.5 73 ASN B CA 1
ATOM 2660 C C . ASN B 1 73 ? -10.758 6.953 -7.152 1 94.5 73 ASN B C 1
ATOM 2662 O O . ASN B 1 73 ? -11.242 6.457 -8.164 1 94.5 73 ASN B O 1
ATOM 2666 N N . THR B 1 74 ? -11.109 6.59 -5.984 1 93.12 74 THR B N 1
ATOM 2667 C CA . THR B 1 74 ? -12.219 5.695 -5.676 1 93.12 74 THR B CA 1
ATOM 2668 C C . THR B 1 74 ? -13.297 6.43 -4.883 1 93.12 74 THR B C 1
ATOM 2670 O O . THR B 1 74 ? -13.031 6.953 -3.801 1 93.12 74 THR B O 1
ATOM 2673 N N . SER B 1 75 ? -14.445 6.453 -5.312 1 89.19 75 SER B N 1
ATOM 2674 C CA . SER B 1 75 ? -15.508 7.312 -4.793 1 89.19 75 SER B CA 1
ATOM 2675 C C . SER B 1 75 ? -16.078 6.766 -3.486 1 89.19 75 SER B C 1
ATOM 2677 O O . SER B 1 75 ? -16.609 7.516 -2.672 1 89.19 75 SER B O 1
ATOM 2679 N N . LYS B 1 76 ? -15.93 5.453 -3.371 1 94.06 76 LYS B N 1
ATOM 2680 C CA . LYS B 1 76 ? -16.625 4.863 -2.229 1 94.06 76 LYS B CA 1
ATOM 2681 C C . LYS B 1 76 ? -15.82 3.713 -1.634 1 94.06 76 LYS B C 1
ATOM 2683 O O . LYS B 1 76 ? -15.398 2.801 -2.354 1 94.06 76 LYS B O 1
ATOM 2688 N N . ILE B 1 77 ? -15.547 3.781 -0.379 1 96.12 77 ILE B N 1
ATOM 2689 C CA . ILE B 1 77 ? -14.922 2.715 0.397 1 96.12 77 ILE B CA 1
ATOM 2690 C C . ILE B 1 77 ? -15.812 2.354 1.585 1 96.12 77 ILE B C 1
ATOM 2692 O O . ILE B 1 77 ? -16.156 3.219 2.393 1 96.12 77 ILE B O 1
ATOM 2696 N N . THR B 1 78 ? -16.203 1.124 1.689 1 96.62 78 THR B N 1
ATOM 2697 C CA . THR B 1 78 ? -17.109 0.673 2.742 1 96.62 78 THR B CA 1
ATOM 2698 C C . THR B 1 78 ? -16.594 -0.603 3.395 1 96.62 78 THR B C 1
ATOM 2700 O O . THR B 1 78 ? -15.594 -1.178 2.939 1 96.62 78 THR B O 1
ATOM 2703 N N . SER B 1 79 ? -17.156 -0.915 4.504 1 97.81 79 SER B N 1
ATOM 2704 C CA . SER B 1 79 ? -16.781 -2.146 5.191 1 97.81 79 SER B CA 1
ATOM 2705 C C . SER B 1 79 ? -17.969 -2.721 5.973 1 97.81 79 SER B C 1
ATOM 2707 O O . SER B 1 79 ? -18.953 -2.021 6.223 1 97.81 79 SER B O 1
ATOM 2709 N N . GLY B 1 80 ? -17.922 -3.969 6.285 1 97.62 80 GLY B N 1
ATOM 2710 C CA . GLY B 1 80 ? -18.922 -4.633 7.105 1 97.62 80 GLY B CA 1
ATOM 2711 C C . GLY B 1 80 ? -18.562 -6.07 7.434 1 97.62 80 GLY B C 1
ATOM 2712 O O . GLY B 1 80 ? -17.734 -6.68 6.754 1 97.62 80 GLY B O 1
ATOM 2713 N N . LYS B 1 81 ? -19.203 -6.578 8.484 1 96.56 81 LYS B N 1
ATOM 2714 C CA . LYS B 1 81 ? -18.969 -7.965 8.867 1 96.56 81 LYS B CA 1
ATOM 2715 C C . LYS B 1 81 ? -19.906 -8.906 8.109 1 96.56 81 LYS B C 1
ATOM 2717 O O . LYS B 1 81 ? -19.578 -10.078 7.91 1 96.56 81 LYS B O 1
ATOM 2722 N N . ASP B 1 82 ? -21.016 -8.383 7.734 1 96.44 82 ASP B N 1
ATOM 2723 C CA . ASP B 1 82 ? -22.016 -9.172 7 1 96.44 82 ASP B CA 1
ATOM 2724 C C . ASP B 1 82 ? -21.703 -9.164 5.504 1 96.44 82 ASP B C 1
ATOM 2726 O O . ASP B 1 82 ? -21.391 -8.117 4.934 1 96.44 82 ASP B O 1
ATOM 2730 N N . TYR B 1 83 ? -21.922 -10.25 4.84 1 96.56 83 TYR B N 1
ATOM 2731 C CA . TYR B 1 83 ? -21.562 -10.391 3.428 1 96.56 83 TYR B CA 1
ATOM 2732 C C . TYR B 1 83 ? -22.547 -9.617 2.547 1 96.56 83 TYR B C 1
ATOM 2734 O O . TYR B 1 83 ? -22.281 -9.414 1.359 1 96.56 83 TYR B O 1
ATOM 2742 N N . SER B 1 84 ? -23.641 -9.195 3.072 1 97.06 84 SER B N 1
ATOM 2743 C CA . SER B 1 84 ? -24.594 -8.398 2.303 1 97.06 84 SER B CA 1
ATOM 2744 C C . SER B 1 84 ? -23.953 -7.113 1.794 1 97.06 84 SER B C 1
ATOM 2746 O O . SER B 1 84 ? -24.375 -6.562 0.775 1 97.06 84 SER B O 1
ATOM 2748 N N . VAL B 1 85 ? -22.922 -6.648 2.406 1 97.25 85 VAL B N 1
ATOM 2749 C CA . VAL B 1 85 ? -22.234 -5.43 1.986 1 97.25 85 VAL B CA 1
ATOM 2750 C C . VAL B 1 85 ? -21.531 -5.664 0.655 1 97.25 85 VAL B C 1
ATOM 2752 O O . VAL B 1 85 ? -21.141 -4.711 -0.02 1 97.25 85 VAL B O 1
ATOM 2755 N N . SER B 1 86 ? -21.359 -6.922 0.254 1 97.25 86 SER B N 1
ATOM 2756 C CA . SER B 1 86 ? -20.688 -7.266 -0.994 1 97.25 86 SER B CA 1
ATOM 2757 C C . SER B 1 86 ? -21.656 -7.238 -2.172 1 97.25 86 SER B C 1
ATOM 2759 O O . SER B 1 86 ? -21.281 -7.543 -3.303 1 97.25 86 SER B O 1
ATOM 2761 N N . GLU B 1 87 ? -22.828 -6.832 -1.913 1 96.88 87 GLU B N 1
ATOM 2762 C CA . GLU B 1 87 ? -23.875 -6.902 -2.939 1 96.88 87 GLU B CA 1
ATOM 2763 C C . GLU B 1 87 ? -23.438 -6.18 -4.211 1 96.88 87 GLU B C 1
ATOM 2765 O O . GLU B 1 87 ? -22.938 -5.055 -4.152 1 96.88 87 GLU B O 1
ATOM 2770 N N . ASN B 1 88 ? -23.594 -6.887 -5.367 1 95 88 ASN B N 1
ATOM 2771 C CA . ASN B 1 88 ? -23.359 -6.371 -6.711 1 95 88 ASN B CA 1
ATOM 2772 C C . ASN B 1 88 ? -21.875 -6.188 -6.996 1 95 88 ASN B C 1
ATOM 2774 O O . ASN B 1 88 ? -21.5 -5.379 -7.844 1 95 88 ASN B O 1
ATOM 2778 N N . SER B 1 89 ? -21.031 -6.875 -6.32 1 97.31 89 SER B N 1
ATOM 2779 C CA . SER B 1 89 ? -19.609 -6.863 -6.637 1 97.31 89 SER B CA 1
ATOM 2780 C C . SER B 1 89 ? -19.328 -7.52 -7.984 1 97.31 89 SER B C 1
ATOM 2782 O O . SER B 1 89 ? -19.938 -8.539 -8.32 1 97.31 89 SER B O 1
ATOM 2784 N N . LYS B 1 90 ? -18.516 -6.859 -8.727 1 96.62 90 LYS B N 1
ATOM 2785 C CA . LYS B 1 90 ? -18.062 -7.465 -9.977 1 96.62 90 LYS B CA 1
ATOM 2786 C C . LYS B 1 90 ? -16.969 -8.492 -9.727 1 96.62 90 LYS B C 1
ATOM 2788 O O . LYS B 1 90 ? -16.859 -9.492 -10.445 1 96.62 90 LYS B O 1
ATOM 2793 N N . LEU B 1 91 ? -16.203 -8.203 -8.797 1 98 91 LEU B N 1
ATOM 2794 C CA . LEU B 1 91 ? -15.102 -9.07 -8.406 1 98 91 LEU B CA 1
ATOM 2795 C C . LEU B 1 91 ? -15.016 -9.188 -6.887 1 98 91 LEU B C 1
ATOM 2797 O O . LEU B 1 91 ? -15.148 -8.195 -6.176 1 98 91 LEU B O 1
ATOM 2801 N N . VAL B 1 92 ? -14.852 -10.398 -6.41 1 98.31 92 VAL B N 1
ATOM 2802 C CA . VAL B 1 92 ? -14.625 -10.664 -4.992 1 98.31 92 VAL B CA 1
ATOM 2803 C C . VAL B 1 92 ? -13.273 -11.344 -4.801 1 98.31 92 VAL B C 1
ATOM 2805 O O . VAL B 1 92 ? -12.984 -12.359 -5.441 1 98.31 92 VAL B O 1
ATOM 2808 N N . ILE B 1 93 ? -12.453 -10.758 -3.965 1 98.19 93 ILE B N 1
ATOM 2809 C CA . ILE B 1 93 ? -11.156 -11.32 -3.604 1 98.19 93 ILE B CA 1
ATOM 2810 C C . ILE B 1 93 ? -11.234 -11.93 -2.205 1 98.19 93 ILE B C 1
ATOM 2812 O O . ILE B 1 93 ? -11.547 -11.234 -1.233 1 98.19 93 ILE B O 1
ATOM 2816 N N . VAL B 1 94 ? -10.961 -13.188 -2.107 1 97.44 94 VAL B N 1
ATOM 2817 C CA . VAL B 1 94 ? -11 -13.875 -0.817 1 97.44 94 VAL B CA 1
ATOM 2818 C C . VAL B 1 94 ? -9.578 -14.086 -0.3 1 97.44 94 VAL B C 1
ATOM 2820 O O . VAL B 1 94 ? -8.844 -14.93 -0.818 1 97.44 94 VAL B O 1
ATOM 2823 N N . ALA B 1 95 ? -9.227 -13.32 0.667 1 95.56 95 ALA B N 1
ATOM 2824 C CA . ALA B 1 95 ? -7.922 -13.43 1.316 1 95.56 95 ALA B CA 1
ATOM 2825 C C . ALA B 1 95 ? -8.055 -14.07 2.697 1 95.56 95 ALA B C 1
ATOM 2827 O O . ALA B 1 95 ? -7.051 -14.305 3.375 1 95.56 95 ALA B O 1
ATOM 2828 N N . ALA B 1 96 ? -9.289 -14.336 3.053 1 92.62 96 ALA B N 1
ATOM 2829 C CA . ALA B 1 96 ? -9.547 -14.992 4.336 1 92.62 96 ALA B CA 1
ATOM 2830 C C . ALA B 1 96 ? -9.062 -16.438 4.324 1 92.62 96 ALA B C 1
ATOM 2832 O O . ALA B 1 96 ? -9.211 -17.141 3.316 1 92.62 96 ALA B O 1
ATOM 2833 N N . GLY B 1 97 ? -8.539 -16.875 5.434 1 86.69 97 GLY B N 1
ATOM 2834 C CA . GLY B 1 97 ? -8.055 -18.234 5.602 1 86.69 97 GLY B CA 1
ATOM 2835 C C . GLY B 1 97 ? -7.406 -18.484 6.957 1 86.69 97 GLY B C 1
ATOM 2836 O O . GLY B 1 97 ? -7.25 -17.547 7.75 1 86.69 97 GLY B O 1
ATOM 2837 N N . ALA B 1 98 ? -7.141 -19.688 7.176 1 85.5 98 ALA B N 1
ATOM 2838 C CA . ALA B 1 98 ? -6.527 -20.078 8.445 1 85.5 98 ALA B CA 1
ATOM 2839 C C . ALA B 1 98 ? -5.008 -20.156 8.312 1 85.5 98 ALA B C 1
ATOM 2841 O O . ALA B 1 98 ? -4.48 -20.531 7.266 1 85.5 98 ALA B O 1
ATOM 2842 N N . ARG B 1 99 ? -4.324 -19.734 9.375 1 80.81 99 ARG B N 1
ATOM 2843 C CA . ARG B 1 99 ? -2.881 -19.938 9.477 1 80.81 99 ARG B CA 1
ATOM 2844 C C . ARG B 1 99 ? -2.562 -21.297 10.078 1 80.81 99 ARG B C 1
ATOM 2846 O O . ARG B 1 99 ? -3.279 -21.781 10.953 1 80.81 99 ARG B O 1
ATOM 2853 N N . GLN B 1 100 ? -1.536 -21.734 9.477 1 78.5 100 GLN B N 1
ATOM 2854 C CA . GLN B 1 100 ? -1.129 -23.031 9.992 1 78.5 100 GLN B CA 1
ATOM 2855 C C . GLN B 1 100 ? -0.699 -22.938 11.453 1 78.5 100 GLN B C 1
ATOM 2857 O O . GLN B 1 100 ? 0.081 -22.047 11.82 1 78.5 100 GLN B O 1
ATOM 2862 N N . GLN B 1 101 ? -1.25 -23.75 12.273 1 84.25 101 GLN B N 1
ATOM 2863 C CA . GLN B 1 101 ? -0.878 -23.828 13.688 1 84.25 101 GLN B CA 1
ATOM 2864 C C . GLN B 1 101 ? 0.346 -24.703 13.891 1 84.25 101 GLN B C 1
ATOM 2866 O O . GLN B 1 101 ? 0.632 -25.578 13.062 1 84.25 101 GLN B O 1
ATOM 2871 N N . GLU B 1 102 ? 1.078 -24.406 14.961 1 83.94 102 GLU B N 1
ATOM 2872 C CA . GLU B 1 102 ? 2.24 -25.234 15.258 1 83.94 102 GLU B CA 1
ATOM 2873 C C . GLU B 1 102 ? 1.85 -26.703 15.391 1 83.94 102 GLU B C 1
ATOM 2875 O O . GLU B 1 102 ? 0.92 -27.047 16.125 1 83.94 102 GLU B O 1
ATOM 2880 N N . GLY B 1 103 ? 2.469 -27.594 14.656 1 87.19 103 GLY B N 1
ATOM 2881 C CA . GLY B 1 103 ? 2.217 -29.016 14.758 1 87.19 103 GLY B CA 1
ATOM 2882 C C . GLY B 1 103 ? 1.058 -29.484 13.891 1 87.19 103 GLY B C 1
ATOM 2883 O O . GLY B 1 103 ? 0.789 -30.688 13.797 1 87.19 103 GLY B O 1
ATOM 2884 N N . GLU B 1 104 ? 0.392 -28.578 13.336 1 89.19 104 GLU B N 1
ATOM 2885 C CA . GLU B 1 104 ? -0.766 -28.922 12.516 1 89.19 104 GLU B CA 1
ATOM 2886 C C . GLU B 1 104 ? -0.338 -29.531 11.188 1 89.19 104 GLU B C 1
ATOM 2888 O O . GLU B 1 104 ? 0.593 -29.047 10.539 1 89.19 104 GLU B O 1
ATOM 2893 N N . SER B 1 105 ? -1.028 -30.625 10.859 1 87.81 105 SER B N 1
ATOM 2894 C CA . SER B 1 105 ? -0.744 -31.25 9.578 1 87.81 105 SER B CA 1
ATOM 2895 C C . SER B 1 105 ? -1.271 -30.422 8.414 1 87.81 105 SER B C 1
ATOM 2897 O O . SER B 1 105 ? -2.172 -29.594 8.594 1 87.81 105 SER B O 1
ATOM 2899 N N . ARG B 1 106 ? -0.728 -30.766 7.273 1 82.25 106 ARG B N 1
ATOM 2900 C CA . ARG B 1 106 ? -1.195 -30.078 6.066 1 82.25 106 ARG B CA 1
ATOM 2901 C C . ARG B 1 106 ? -2.666 -30.391 5.805 1 82.25 106 ARG B C 1
ATOM 2903 O O . ARG B 1 106 ? -3.443 -29.5 5.469 1 82.25 106 ARG B O 1
ATOM 2910 N N . LEU B 1 107 ? -3.023 -31.672 5.965 1 88 107 LEU B N 1
ATOM 2911 C CA . LEU B 1 107 ? -4.398 -32.094 5.727 1 88 107 LEU B CA 1
ATOM 2912 C C . LEU B 1 107 ? -5.359 -31.359 6.656 1 88 107 LEU B C 1
ATOM 2914 O O . LEU B 1 107 ? -6.422 -30.906 6.227 1 88 107 LEU B O 1
ATOM 2918 N N . SER B 1 108 ? -5.016 -31.25 7.875 1 90.69 108 SER B N 1
ATOM 2919 C CA . SER B 1 108 ? -5.844 -30.562 8.852 1 90.69 108 SER B CA 1
ATOM 2920 C C . SER B 1 108 ? -6.004 -29.078 8.484 1 90.69 108 SER B C 1
ATOM 2922 O O . SER B 1 108 ? -7.098 -28.531 8.594 1 90.69 108 SER B O 1
ATOM 2924 N N . LEU B 1 109 ? -4.953 -28.469 8.07 1 89.19 109 LEU B N 1
ATOM 2925 C CA . LEU B 1 109 ? -5 -27.062 7.652 1 89.19 109 LEU B CA 1
ATOM 2926 C C . LEU B 1 109 ? -5.945 -26.891 6.465 1 89.19 109 LEU B C 1
ATOM 2928 O O . LEU B 1 109 ? -6.781 -25.984 6.465 1 89.19 109 LEU B O 1
ATOM 2932 N N . VAL B 1 110 ? -5.84 -27.75 5.473 1 89.94 110 VAL B N 1
ATOM 2933 C CA . VAL B 1 110 ? -6.664 -27.656 4.273 1 89.94 110 VAL B CA 1
ATOM 2934 C C . VAL B 1 110 ? -8.133 -27.891 4.641 1 89.94 110 VAL B C 1
ATOM 2936 O O . VAL B 1 110 ? -9.023 -27.203 4.129 1 89.94 110 VAL B O 1
ATOM 2939 N N . GLN B 1 111 ? -8.375 -28.828 5.566 1 92.94 111 GLN B N 1
ATOM 2940 C CA . GLN B 1 111 ? -9.734 -29.094 6.016 1 92.94 111 GLN B CA 1
ATOM 2941 C C . GLN B 1 111 ? -10.352 -27.875 6.691 1 92.94 111 GLN B C 1
ATOM 2943 O O . GLN B 1 111 ? -11.516 -27.562 6.461 1 92.94 111 GLN B O 1
ATOM 2948 N N . ARG B 1 112 ? -9.578 -27.234 7.508 1 92.06 112 ARG B N 1
ATOM 2949 C CA . ARG B 1 112 ? -10.07 -26.016 8.156 1 92.06 112 ARG B CA 1
ATOM 2950 C C . ARG B 1 112 ? -10.422 -24.953 7.121 1 92.06 112 ARG B C 1
ATOM 2952 O O . ARG B 1 112 ? -11.43 -24.266 7.254 1 92.06 112 ARG B O 1
ATOM 2959 N N . ASN B 1 113 ? -9.633 -24.875 6.078 1 91.69 113 ASN B N 1
ATOM 2960 C CA . ASN B 1 113 ? -9.883 -23.875 5.035 1 91.69 113 ASN B CA 1
ATOM 2961 C C . ASN B 1 113 ? -11.102 -24.234 4.199 1 91.69 113 ASN B C 1
ATOM 2963 O O . ASN B 1 113 ? -11.828 -23.359 3.742 1 91.69 113 ASN B O 1
ATOM 2967 N N . VAL B 1 114 ? -11.32 -25.5 4.016 1 92.62 114 VAL B N 1
ATOM 2968 C CA . VAL B 1 114 ? -12.531 -25.938 3.34 1 92.62 114 VAL B CA 1
ATOM 2969 C C . VAL B 1 114 ? -13.758 -25.469 4.117 1 92.62 114 VAL B C 1
ATOM 2971 O O . VAL B 1 114 ? -14.711 -24.953 3.529 1 92.62 114 VAL B O 1
ATOM 2974 N N . ASN B 1 115 ? -13.711 -25.594 5.414 1 93.56 115 ASN B N 1
ATOM 2975 C CA . ASN B 1 115 ? -14.828 -25.172 6.254 1 93.56 115 ASN B CA 1
ATOM 2976 C C . ASN B 1 115 ? -15.047 -23.656 6.188 1 93.56 115 ASN B C 1
ATOM 2978 O O . ASN B 1 115 ? -16.188 -23.203 6.168 1 93.56 115 ASN B O 1
ATOM 2982 N N . ILE B 1 116 ? -14.008 -22.984 6.125 1 91.38 116 ILE B N 1
ATOM 2983 C CA . ILE B 1 116 ? -14.094 -21.531 6.016 1 91.38 116 ILE B CA 1
ATOM 2984 C C . ILE B 1 116 ? -14.734 -21.156 4.68 1 91.38 116 ILE B C 1
ATOM 2986 O O . ILE B 1 116 ? -15.664 -20.344 4.633 1 91.38 116 ILE B O 1
ATOM 2990 N N . MET B 1 117 ? -14.344 -21.781 3.617 1 93.5 117 MET B N 1
ATOM 2991 C CA . MET B 1 117 ? -14.867 -21.469 2.287 1 93.5 117 MET B CA 1
ATOM 2992 C C . MET B 1 117 ? -16.344 -21.844 2.188 1 93.5 117 MET B C 1
ATOM 2994 O O . MET B 1 117 ? -17.125 -21.141 1.548 1 93.5 117 MET B O 1
ATOM 2998 N N . LYS B 1 118 ? -16.688 -22.859 2.822 1 94.25 118 LYS B N 1
ATOM 2999 C CA . LYS B 1 118 ? -18.078 -23.312 2.832 1 94.25 118 LYS B CA 1
ATOM 3000 C C . LYS B 1 118 ? -18.984 -22.266 3.467 1 94.25 118 LYS B C 1
ATOM 3002 O O . LYS B 1 118 ? -20.141 -22.125 3.08 1 94.25 118 LYS B O 1
ATOM 3007 N N . SER B 1 119 ? -18.422 -21.609 4.328 1 91.81 119 SER B N 1
ATOM 3008 C CA . SER B 1 119 ? -19.203 -20.609 5.039 1 91.81 119 SER B CA 1
ATOM 3009 C C . SER B 1 119 ? -19.219 -19.281 4.285 1 91.81 119 SER B C 1
ATOM 3011 O O . SER B 1 119 ? -20.172 -18.516 4.398 1 91.81 119 SER B O 1
ATOM 3013 N N . ILE B 1 120 ? -18.266 -19 3.447 1 94.31 120 ILE B N 1
ATOM 3014 C CA . ILE B 1 120 ? -18.078 -17.672 2.846 1 94.31 120 ILE B CA 1
ATOM 3015 C C . ILE B 1 120 ? -18.672 -17.656 1.443 1 94.31 120 ILE B C 1
ATOM 3017 O O . ILE B 1 120 ? -19.484 -16.797 1.125 1 94.31 120 ILE B O 1
ATOM 3021 N N . ILE B 1 121 ? -18.422 -18.688 0.685 1 95.88 121 ILE B N 1
ATOM 3022 C CA . ILE B 1 121 ? -18.609 -18.625 -0.76 1 95.88 121 ILE B CA 1
ATOM 3023 C C . ILE B 1 121 ? -20.109 -18.609 -1.076 1 95.88 121 ILE B C 1
ATOM 3025 O O . ILE B 1 121 ? -20.562 -17.781 -1.869 1 95.88 121 ILE B O 1
ATOM 3029 N N . PRO B 1 122 ? -20.938 -19.406 -0.431 1 96.56 122 PRO B N 1
ATOM 3030 C CA . PRO B 1 122 ? -22.375 -19.359 -0.749 1 96.56 122 PRO B CA 1
ATOM 3031 C C . PRO B 1 122 ? -23 -18 -0.461 1 96.56 122 PRO B C 1
ATOM 3033 O O . PRO B 1 122 ? -23.828 -17.516 -1.238 1 96.56 122 PRO B O 1
ATOM 3036 N N . SER B 1 123 ? -22.594 -17.406 0.595 1 96.25 123 SER B N 1
ATOM 3037 C CA . SER B 1 123 ? -23.125 -16.094 0.953 1 96.25 123 SER B CA 1
ATOM 3038 C C . SER B 1 123 ? -22.703 -15.023 -0.055 1 96.25 123 SER B C 1
ATOM 3040 O O . SER B 1 123 ? -23.516 -14.188 -0.46 1 96.25 123 SER B O 1
ATOM 3042 N N . LEU B 1 124 ? -21.5 -15.055 -0.481 1 96.94 124 LEU B N 1
ATOM 3043 C CA . LEU B 1 124 ? -20.984 -14.102 -1.454 1 96.94 124 LEU B CA 1
ATOM 3044 C C . LEU B 1 124 ? -21.719 -14.227 -2.781 1 96.94 124 LEU B C 1
ATOM 3046 O O . LEU B 1 124 ? -22.141 -13.219 -3.367 1 96.94 124 LEU B O 1
ATOM 3050 N N . VAL B 1 125 ? -21.953 -15.492 -3.236 1 96.88 125 VAL B N 1
ATOM 3051 C CA . VAL B 1 125 ? -22.594 -15.758 -4.516 1 96.88 125 VAL B CA 1
ATOM 3052 C C . VAL B 1 125 ? -24.062 -15.344 -4.445 1 96.88 125 VAL B C 1
ATOM 3054 O O . VAL B 1 125 ? -24.625 -14.852 -5.43 1 96.88 125 VAL B O 1
ATOM 3057 N N . HIS B 1 126 ? -24.609 -15.531 -3.256 1 97.38 126 HIS B N 1
ATOM 3058 C CA . HIS B 1 126 ? -26 -15.117 -3.057 1 97.38 126 HIS B CA 1
ATOM 3059 C C . HIS B 1 126 ? -26.156 -13.617 -3.287 1 97.38 126 HIS B C 1
ATOM 3061 O O . HIS B 1 126 ? -27.094 -13.195 -3.973 1 97.38 126 HIS B O 1
ATOM 3067 N N . HIS B 1 127 ? -25.297 -12.82 -2.809 1 96.94 127 HIS B N 1
ATOM 3068 C CA . HIS B 1 127 ? -25.422 -11.367 -2.869 1 96.94 127 HIS B CA 1
ATOM 3069 C C . HIS B 1 127 ? -24.844 -10.828 -4.176 1 96.94 127 HIS B C 1
ATOM 3071 O O . HIS B 1 127 ? -25.25 -9.758 -4.641 1 96.94 127 HIS B O 1
ATOM 3077 N N . SER B 1 128 ? -23.891 -11.578 -4.758 1 96.5 128 SER B N 1
ATOM 3078 C CA . SER B 1 128 ? -23.266 -11.195 -6.02 1 96.5 128 SER B CA 1
ATOM 3079 C C . SER B 1 128 ? -23.172 -12.383 -6.969 1 96.5 128 SER B C 1
ATOM 3081 O O . SER B 1 128 ? -22.078 -12.883 -7.242 1 96.5 128 SER B O 1
ATOM 3083 N N . PRO B 1 129 ? -24.219 -12.758 -7.523 1 96 129 PRO B N 1
ATOM 3084 C CA . PRO B 1 129 ? -24.266 -13.992 -8.312 1 96 129 PRO B CA 1
ATOM 3085 C C . PRO B 1 129 ? -23.438 -13.898 -9.594 1 96 129 PRO B C 1
ATOM 3087 O O . PRO B 1 129 ? -23 -14.922 -10.125 1 96 129 PRO B O 1
ATOM 3090 N N . ASP B 1 130 ? -23.219 -12.719 -10.109 1 93.88 130 ASP B N 1
ATOM 3091 C CA . ASP B 1 130 ? -22.516 -12.562 -11.375 1 93.88 130 ASP B CA 1
ATOM 3092 C C . ASP B 1 130 ? -21.047 -12.227 -11.148 1 93.88 130 ASP B C 1
ATOM 3094 O O . ASP B 1 130 ? -20.312 -11.945 -12.102 1 93.88 130 ASP B O 1
ATOM 3098 N N . CYS B 1 131 ? -20.641 -12.234 -9.906 1 95.81 131 CYS B N 1
ATOM 3099 C CA . CYS B 1 131 ? -19.266 -11.82 -9.617 1 95.81 131 CYS B CA 1
ATOM 3100 C C . CYS B 1 131 ? -18.266 -12.875 -10.078 1 95.81 131 CYS B C 1
ATOM 3102 O O . CYS B 1 131 ? -18.625 -14.039 -10.273 1 95.81 131 CYS B O 1
ATOM 3104 N N . LYS B 1 132 ? -17.062 -12.445 -10.344 1 95.75 132 LYS B N 1
ATOM 3105 C CA . LYS B 1 132 ? -15.914 -13.336 -10.383 1 95.75 132 LYS B CA 1
ATOM 3106 C C . LYS B 1 132 ? -15.234 -13.422 -9.023 1 95.75 132 LYS B C 1
ATOM 3108 O O . LYS B 1 132 ? -15.18 -12.43 -8.281 1 95.75 132 LYS B O 1
ATOM 3113 N N . ILE B 1 133 ? -14.758 -14.602 -8.719 1 96.5 133 ILE B N 1
ATOM 3114 C CA . ILE B 1 133 ? -14.117 -14.797 -7.418 1 96.5 133 ILE B CA 1
ATOM 3115 C C . ILE B 1 133 ? -12.641 -15.133 -7.613 1 96.5 133 ILE B C 1
ATOM 3117 O O . ILE B 1 133 ? -12.297 -16.016 -8.406 1 96.5 133 ILE B O 1
ATOM 3121 N N . LEU B 1 134 ? -11.805 -14.352 -7.047 1 95.94 134 LEU B N 1
ATOM 3122 C CA . LEU B 1 134 ? -10.375 -14.609 -6.949 1 95.94 134 LEU B CA 1
ATOM 3123 C C . LEU B 1 134 ? -10 -15.094 -5.551 1 95.94 134 LEU B C 1
ATOM 3125 O O . LEU B 1 134 ? -10.148 -14.352 -4.578 1 95.94 134 LEU B O 1
ATOM 3129 N N . ILE B 1 135 ? -9.516 -16.328 -5.438 1 94.56 135 ILE B N 1
ATOM 3130 C CA . ILE B 1 135 ? -9.133 -16.906 -4.152 1 94.56 135 ILE B CA 1
ATOM 3131 C C . ILE B 1 135 ? -7.617 -16.828 -3.982 1 94.56 135 ILE B C 1
ATOM 3133 O O . ILE B 1 135 ? -6.867 -17.359 -4.805 1 94.56 135 ILE B O 1
ATOM 3137 N N . VAL B 1 136 ? -7.145 -16.109 -2.951 1 92.38 136 VAL B N 1
ATOM 3138 C CA . VAL B 1 136 ? -5.727 -16.047 -2.621 1 92.38 136 VAL B CA 1
ATOM 3139 C C . VAL B 1 136 ? -5.328 -17.266 -1.801 1 92.38 136 VAL B C 1
ATOM 3141 O O . VAL B 1 136 ? -5.824 -17.469 -0.688 1 92.38 136 VAL B O 1
ATOM 3144 N N . SER B 1 137 ? -4.551 -18.094 -2.383 1 83.44 137 SER B N 1
ATOM 3145 C CA . SER B 1 137 ? -4.125 -19.328 -1.719 1 83.44 137 SER B CA 1
ATOM 3146 C C . SER B 1 137 ? -2.607 -19.469 -1.766 1 83.44 137 SER B C 1
ATOM 3148 O O . SER B 1 137 ? -1.912 -18.641 -2.359 1 83.44 137 SER B O 1
ATOM 3150 N N . ASN B 1 138 ? -2.051 -20.312 -0.971 1 67.81 138 ASN B N 1
ATOM 3151 C CA . ASN B 1 138 ? -0.614 -20.562 -0.973 1 67.81 138 ASN B CA 1
ATOM 3152 C C . ASN B 1 138 ? -0.164 -21.234 -2.273 1 67.81 138 ASN B C 1
ATOM 3154 O O . ASN B 1 138 ? -0.768 -22.203 -2.723 1 67.81 138 ASN B O 1
ATOM 3158 N N . PRO B 1 139 ? 0.807 -20.469 -2.939 1 56.75 139 PRO B N 1
ATOM 3159 C CA . PRO B 1 139 ? 1.178 -20.875 -4.301 1 56.75 139 PRO B CA 1
ATOM 3160 C C . PRO B 1 139 ? 1.934 -22.203 -4.34 1 56.75 139 PRO B C 1
ATOM 3162 O O . PRO B 1 139 ? 2.568 -22.578 -3.355 1 56.75 139 PRO B O 1
ATOM 3165 N N . VAL B 1 140 ? 1.548 -23.078 -5.238 1 49.28 140 VAL B N 1
ATOM 3166 C CA . VAL B 1 140 ? 2.447 -24.172 -5.617 1 49.28 140 VAL B CA 1
ATOM 3167 C C . VAL B 1 140 ? 3.344 -23.719 -6.77 1 49.28 140 VAL B C 1
ATOM 3169 O O . VAL B 1 140 ? 2.854 -23.266 -7.805 1 49.28 140 VAL B O 1
ATOM 3172 N N . PRO B 1 141 ? 4.684 -23.547 -6.457 1 51.56 141 PRO B N 1
ATOM 3173 C CA . PRO B 1 141 ? 5.641 -23.078 -7.457 1 51.56 141 PRO B CA 1
ATOM 3174 C C . PRO B 1 141 ? 5.832 -24.062 -8.609 1 51.56 141 PRO B C 1
ATOM 3176 O O . PRO B 1 141 ? 5.926 -25.281 -8.375 1 51.56 141 PRO B O 1
ATOM 3179 N N . LEU B 1 142 ? 5.285 -23.797 -9.812 1 50.69 142 LEU B N 1
ATOM 3180 C CA . LEU B 1 142 ? 5.676 -24.641 -10.93 1 50.69 142 LEU B CA 1
ATOM 3181 C C . LEU B 1 142 ? 6.805 -23.984 -11.727 1 50.69 142 LEU B C 1
ATOM 3183 O O . LEU B 1 142 ? 6.863 -22.766 -11.844 1 50.69 142 LEU B O 1
ATOM 3187 N N . TRP B 1 143 ? 7.855 -24.781 -11.883 1 53.88 143 TRP B N 1
ATOM 3188 C CA . TRP B 1 143 ? 9.047 -24.344 -12.617 1 53.88 143 TRP B CA 1
ATOM 3189 C C . TRP B 1 143 ? 8.82 -24.438 -14.117 1 53.88 143 TRP B C 1
ATOM 3191 O O . TRP B 1 143 ? 8.203 -25.375 -14.609 1 53.88 143 TRP B O 1
ATOM 3201 N N . SER B 1 144 ? 8.859 -23.281 -14.852 1 59 144 SER B N 1
ATOM 3202 C CA . SER B 1 144 ? 8.836 -23.375 -16.297 1 59 144 SER B CA 1
ATOM 3203 C C . SER B 1 144 ? 10.141 -22.875 -16.906 1 59 144 SER B C 1
ATOM 3205 O O . SER B 1 144 ? 10.961 -22.266 -16.219 1 59 144 SER B O 1
ATOM 3207 N N . GLY B 1 145 ? 10.562 -23.406 -18.062 1 66.06 145 GLY B N 1
ATOM 3208 C CA . GLY B 1 145 ? 11.602 -22.844 -18.906 1 66.06 145 GLY B CA 1
ATOM 3209 C C . GLY B 1 145 ? 11.562 -21.328 -18.984 1 66.06 145 GLY B C 1
ATOM 3210 O O . GLY B 1 145 ? 10.523 -20.703 -18.719 1 66.06 145 GLY B O 1
ATOM 3211 N N . VAL B 1 146 ? 12.805 -20.703 -19.062 1 75.75 146 VAL B N 1
ATOM 3212 C CA . VAL B 1 146 ? 12.922 -19.25 -19.141 1 75.75 146 VAL B CA 1
ATOM 3213 C C . VAL B 1 146 ? 13.367 -18.844 -20.547 1 75.75 146 VAL B C 1
ATOM 3215 O O . VAL B 1 146 ? 14.242 -19.484 -21.141 1 75.75 146 VAL B O 1
ATOM 3218 N N . ASN B 1 147 ? 12.609 -17.969 -21.109 1 80.75 147 ASN B N 1
ATOM 3219 C CA . ASN B 1 147 ? 12.969 -17.359 -22.375 1 80.75 147 ASN B CA 1
ATOM 3220 C C . ASN B 1 147 ? 13.125 -15.844 -22.25 1 80.75 147 ASN B C 1
ATOM 3222 O O . ASN B 1 147 ? 12.359 -15.195 -21.531 1 80.75 147 ASN B O 1
ATOM 3226 N N . VAL B 1 148 ? 14.188 -15.32 -22.922 1 83.5 148 VAL B N 1
ATOM 3227 C CA . VAL B 1 148 ? 14.398 -13.883 -23 1 83.5 148 VAL B CA 1
ATOM 3228 C C . VAL B 1 148 ? 14.477 -13.445 -24.453 1 83.5 148 VAL B C 1
ATOM 3230 O O . VAL B 1 148 ? 15.367 -13.875 -25.188 1 83.5 148 VAL B O 1
ATOM 3233 N N . ALA B 1 149 ? 13.555 -12.648 -24.766 1 85.06 149 ALA B N 1
ATOM 3234 C CA . ALA B 1 149 ? 13.508 -12.109 -26.109 1 85.06 149 ALA B CA 1
ATOM 3235 C C . ALA B 1 149 ? 13.555 -13.227 -27.156 1 85.06 149 ALA B C 1
ATOM 3237 O O . ALA B 1 149 ? 14.289 -13.133 -28.141 1 85.06 149 ALA B O 1
ATOM 3238 N N . GLY B 1 150 ? 12.867 -14.344 -26.844 1 81.44 150 GLY B N 1
ATOM 3239 C CA . GLY B 1 150 ? 12.719 -15.422 -27.812 1 81.44 150 GLY B CA 1
ATOM 3240 C C . GLY B 1 150 ? 13.812 -16.469 -27.703 1 81.44 150 GLY B C 1
ATOM 3241 O O . GLY B 1 150 ? 13.781 -17.484 -28.406 1 81.44 150 GLY B O 1
ATOM 3242 N N . VAL B 1 151 ? 14.773 -16.125 -26.875 1 84.88 151 VAL B N 1
ATOM 3243 C CA . VAL B 1 151 ? 15.875 -17.078 -26.703 1 84.88 151 VAL B CA 1
ATOM 3244 C C . VAL B 1 151 ? 15.648 -17.891 -25.422 1 84.88 151 VAL B C 1
ATOM 3246 O O . VAL B 1 151 ? 15.695 -17.344 -24.312 1 84.88 151 VAL B O 1
ATOM 3249 N N . ALA B 1 152 ? 15.445 -19.125 -25.672 1 84.75 152 ALA B N 1
ATOM 3250 C CA . ALA B 1 152 ? 15.391 -20.031 -24.516 1 84.75 152 ALA B CA 1
ATOM 3251 C C . ALA B 1 152 ? 16.766 -20.172 -23.875 1 84.75 152 ALA B C 1
ATOM 3253 O O . ALA B 1 152 ? 17.734 -20.531 -24.547 1 84.75 152 ALA B O 1
ATOM 3254 N N . LEU B 1 153 ? 16.859 -19.953 -22.609 1 84.88 153 LEU B N 1
ATOM 3255 C CA . LEU B 1 153 ? 18.156 -19.984 -21.938 1 84.88 153 LEU B CA 1
ATOM 3256 C C . LEU B 1 153 ? 18.797 -21.359 -22.062 1 84.88 153 LEU B C 1
ATOM 3258 O O . LEU B 1 153 ? 20.016 -21.469 -22.125 1 84.88 153 LEU B O 1
ATOM 3262 N N . LYS B 1 154 ? 17.969 -22.312 -22.109 1 84.19 154 LYS B N 1
ATOM 3263 C CA . LYS B 1 154 ? 18.484 -23.672 -22.219 1 84.19 154 LYS B CA 1
ATOM 3264 C C . LYS B 1 154 ? 19.188 -23.875 -23.562 1 84.19 154 LYS B C 1
ATOM 3266 O O . LYS B 1 154 ? 19.984 -24.812 -23.703 1 84.19 154 LYS B O 1
ATOM 3271 N N . THR B 1 155 ? 18.781 -23.078 -24.562 1 86.56 155 THR B N 1
ATOM 3272 C CA . THR B 1 155 ? 19.484 -23.172 -25.828 1 86.56 155 THR B CA 1
ATOM 3273 C C . THR B 1 155 ? 20.906 -22.609 -25.719 1 86.56 155 THR B C 1
ATOM 3275 O O . THR B 1 155 ? 21.781 -22.969 -26.5 1 86.56 155 THR B O 1
ATOM 3278 N N . LEU B 1 156 ? 21.125 -21.781 -24.812 1 86.12 156 LEU B N 1
ATOM 3279 C CA . LEU B 1 156 ? 22.453 -21.219 -24.562 1 86.12 156 LEU B CA 1
ATOM 3280 C C . LEU B 1 156 ? 23.266 -22.125 -23.656 1 86.12 156 LEU B C 1
ATOM 3282 O O . LEU B 1 156 ? 24.484 -22.25 -23.844 1 86.12 156 LEU B O 1
ATOM 3286 N N . ASP B 1 157 ? 22.609 -22.672 -22.75 1 87.31 157 ASP B N 1
ATOM 3287 C CA . ASP B 1 157 ? 23.219 -23.625 -21.828 1 87.31 157 ASP B CA 1
ATOM 3288 C C . ASP B 1 157 ? 22.266 -24.781 -21.531 1 87.31 157 ASP B C 1
ATOM 3290 O O . ASP B 1 157 ? 21.453 -24.688 -20.625 1 87.31 157 ASP B O 1
ATOM 3294 N N . PRO B 1 158 ? 22.484 -25.875 -22.125 1 83.25 158 PRO B N 1
ATOM 3295 C CA . PRO B 1 158 ? 21.578 -27.031 -21.984 1 83.25 158 PRO B CA 1
ATOM 3296 C C . PRO B 1 158 ? 21.594 -27.625 -20.578 1 83.25 158 PRO B C 1
ATOM 3298 O O . PRO B 1 158 ? 20.672 -28.328 -20.188 1 83.25 158 PRO B O 1
ATOM 3301 N N . GLU B 1 159 ? 22.609 -27.359 -19.828 1 83.81 159 GLU B N 1
ATOM 3302 C CA . GLU B 1 159 ? 22.75 -27.953 -18.516 1 83.81 159 GLU B CA 1
ATOM 3303 C C . GLU B 1 159 ? 22.047 -27.109 -17.453 1 83.81 159 GLU B C 1
ATOM 3305 O O . GLU B 1 159 ? 21.984 -27.5 -16.281 1 83.81 159 GLU B O 1
ATOM 3310 N N . LEU B 1 160 ? 21.516 -26.016 -17.891 1 81.12 160 LEU B N 1
ATOM 3311 C CA . LEU B 1 160 ? 20.859 -25.109 -16.953 1 81.12 160 LEU B CA 1
ATOM 3312 C C . LEU B 1 160 ? 19.781 -25.844 -16.156 1 81.12 160 LEU B C 1
ATOM 3314 O O . LEU B 1 160 ? 18.922 -26.516 -16.734 1 81.12 160 LEU B O 1
ATOM 3318 N N . GLY B 1 161 ? 19.859 -25.75 -14.805 1 78.12 161 GLY B N 1
ATOM 3319 C CA . GLY B 1 161 ? 18.859 -26.344 -13.93 1 78.12 161 GLY B CA 1
ATOM 3320 C C . GLY B 1 161 ? 19.156 -27.797 -13.57 1 78.12 161 GLY B C 1
ATOM 3321 O O . GLY B 1 161 ? 18.438 -28.391 -12.766 1 78.12 161 GLY B O 1
ATOM 3322 N N . THR B 1 162 ? 20.109 -28.344 -14.25 1 79.44 162 THR B N 1
ATOM 3323 C CA . THR B 1 162 ? 20.516 -29.719 -13.93 1 79.44 162 THR B CA 1
ATOM 3324 C C . THR B 1 162 ? 21.578 -29.719 -12.844 1 79.44 162 THR B C 1
ATOM 3326 O O . THR B 1 162 ? 22 -28.672 -12.359 1 79.44 162 THR B O 1
ATOM 3329 N N . ASP B 1 163 ? 21.984 -30.906 -12.422 1 81.38 163 ASP B N 1
ATOM 3330 C CA . ASP B 1 163 ? 23.016 -31.047 -11.414 1 81.38 163 ASP B CA 1
ATOM 3331 C C . ASP B 1 163 ? 24.375 -30.562 -11.938 1 81.38 163 ASP B C 1
ATOM 3333 O O . ASP B 1 163 ? 25.266 -30.219 -11.164 1 81.38 163 ASP B O 1
ATOM 3337 N N . SER B 1 164 ? 24.438 -30.5 -13.227 1 81.19 164 SER B N 1
ATOM 3338 C CA . SER B 1 164 ? 25.703 -30.094 -13.82 1 81.19 164 SER B CA 1
ATOM 3339 C C . SER B 1 164 ? 25.719 -28.594 -14.125 1 81.19 164 SER B C 1
ATOM 3341 O O . SER B 1 164 ? 26.656 -28.094 -14.742 1 81.19 164 SER B O 1
ATOM 3343 N N . ASP B 1 165 ? 24.641 -27.969 -13.695 1 81.31 165 ASP B N 1
ATOM 3344 C CA . ASP B 1 165 ? 24.484 -26.547 -13.93 1 81.31 165 ASP B CA 1
ATOM 3345 C C . ASP B 1 165 ? 25.516 -25.734 -13.148 1 81.31 165 ASP B C 1
ATOM 3347 O O . ASP B 1 165 ? 25.469 -25.672 -11.922 1 81.31 165 ASP B O 1
ATOM 3351 N N . LYS B 1 166 ? 26.422 -25.125 -13.852 1 78.62 166 LYS B N 1
ATOM 3352 C CA . LYS B 1 166 ? 27.484 -24.375 -13.211 1 78.62 166 LYS B CA 1
ATOM 3353 C C . LYS B 1 166 ? 26.969 -23.062 -12.617 1 78.62 166 LYS B C 1
ATOM 3355 O O . LYS B 1 166 ? 27.531 -22.547 -11.648 1 78.62 166 LYS B O 1
ATOM 3360 N N . ASP B 1 167 ? 25.922 -22.562 -13.102 1 78.12 167 ASP B N 1
ATOM 3361 C CA . ASP B 1 167 ? 25.359 -21.297 -12.641 1 78.12 167 ASP B CA 1
ATOM 3362 C C . ASP B 1 167 ? 24.344 -21.516 -11.516 1 78.12 167 ASP B C 1
ATOM 3364 O O . ASP B 1 167 ? 23.75 -20.562 -11.008 1 78.12 167 ASP B O 1
ATOM 3368 N N . GLN B 1 168 ? 24.125 -22.75 -11.117 1 80.69 168 GLN B N 1
ATOM 3369 C CA . GLN B 1 168 ? 23.344 -23.172 -9.961 1 80.69 168 GLN B CA 1
ATOM 3370 C C . GLN B 1 168 ? 21.891 -22.734 -10.094 1 80.69 168 GLN B C 1
ATOM 3372 O O . GLN B 1 168 ? 21.266 -22.312 -9.117 1 80.69 168 GLN B O 1
ATOM 3377 N N . TRP B 1 169 ? 21.422 -22.766 -11.273 1 78.12 169 TRP B N 1
ATOM 3378 C CA . TRP B 1 169 ? 20.016 -22.422 -11.516 1 78.12 169 TRP B CA 1
ATOM 3379 C C . TRP B 1 169 ? 19.094 -23.438 -10.859 1 78.12 169 TRP B C 1
ATOM 3381 O O . TRP B 1 169 ? 17.922 -23.156 -10.609 1 78.12 169 TRP B O 1
ATOM 3391 N N . LYS B 1 170 ? 19.625 -24.578 -10.68 1 76.25 170 LYS B N 1
ATOM 3392 C CA . LYS B 1 170 ? 18.844 -25.625 -10.031 1 76.25 170 LYS B CA 1
ATOM 3393 C C . LYS B 1 170 ? 18.422 -25.203 -8.625 1 76.25 170 LYS B C 1
ATOM 3395 O O . LYS B 1 170 ? 17.344 -25.594 -8.148 1 76.25 170 LYS B O 1
ATOM 3400 N N . ASN B 1 171 ? 19.203 -24.266 -8.031 1 82.75 171 ASN B N 1
ATOM 3401 C CA . ASN B 1 171 ? 18.922 -23.828 -6.668 1 82.75 171 ASN B CA 1
ATOM 3402 C C . ASN B 1 171 ? 17.812 -22.781 -6.625 1 82.75 171 ASN B C 1
ATOM 3404 O O . ASN B 1 171 ? 17.25 -22.516 -5.562 1 82.75 171 ASN B O 1
ATOM 3408 N N . ILE B 1 172 ? 17.516 -22.266 -7.781 1 78.88 172 ILE B N 1
ATOM 3409 C CA . ILE B 1 172 ? 16.531 -21.203 -7.844 1 78.88 172 ILE B CA 1
ATOM 3410 C C . ILE B 1 172 ? 15.172 -21.719 -7.395 1 78.88 172 ILE B C 1
ATOM 3412 O O . ILE B 1 172 ? 14.438 -21.047 -6.672 1 78.88 172 ILE B O 1
ATOM 3416 N N . HIS B 1 173 ? 14.875 -22.922 -7.816 1 74.62 173 HIS B N 1
ATOM 3417 C CA . HIS B 1 173 ? 13.609 -23.531 -7.406 1 74.62 173 HIS B CA 1
ATOM 3418 C C . HIS B 1 173 ? 13.492 -23.578 -5.887 1 74.62 173 HIS B C 1
ATOM 3420 O O . HIS B 1 173 ? 12.484 -23.156 -5.324 1 74.62 173 HIS B O 1
ATOM 3426 N N . LYS B 1 174 ? 14.539 -24.062 -5.324 1 77.69 174 LYS B N 1
ATOM 3427 C CA . LYS B 1 174 ? 14.562 -24.172 -3.871 1 77.69 174 LYS B CA 1
ATOM 3428 C C . LYS B 1 174 ? 14.492 -22.812 -3.205 1 77.69 174 LYS B C 1
ATOM 3430 O O . LYS B 1 174 ? 13.773 -22.625 -2.221 1 77.69 174 LYS B O 1
ATOM 3435 N N . GLN B 1 175 ? 15.125 -21.891 -3.805 1 82.5 175 GLN B N 1
ATOM 3436 C CA . GLN B 1 175 ? 15.156 -20.547 -3.244 1 82.5 175 GLN B CA 1
ATOM 3437 C C . GLN B 1 175 ? 13.781 -19.891 -3.307 1 82.5 175 GLN B C 1
ATOM 3439 O O . GLN B 1 175 ? 13.359 -19.234 -2.354 1 82.5 175 GLN B O 1
ATOM 3444 N N . VAL B 1 176 ? 13.125 -20.125 -4.324 1 78.19 176 VAL B N 1
ATOM 3445 C CA . VAL B 1 176 ? 11.805 -19.531 -4.508 1 78.19 176 VAL B CA 1
ATOM 3446 C C . VAL B 1 176 ? 10.82 -20.141 -3.514 1 78.19 176 VAL B C 1
ATOM 3448 O O . VAL B 1 176 ? 10.086 -19.422 -2.83 1 78.19 176 VAL B O 1
ATOM 3451 N N . VAL B 1 177 ? 10.906 -21.438 -3.383 1 74.25 177 VAL B N 1
ATOM 3452 C CA . VAL B 1 177 ? 10 -22.141 -2.492 1 74.25 177 VAL B CA 1
ATOM 3453 C C . VAL B 1 177 ? 10.266 -21.734 -1.045 1 74.25 177 VAL B C 1
ATOM 3455 O O . VAL B 1 177 ? 9.328 -21.516 -0.272 1 74.25 177 VAL B O 1
ATOM 3458 N N . GLU B 1 178 ? 11.469 -21.5 -0.709 1 84.06 178 GLU B N 1
ATOM 3459 C CA . GLU B 1 178 ? 11.852 -21.25 0.677 1 84.06 178 GLU B CA 1
ATOM 3460 C C . GLU B 1 178 ? 11.727 -19.766 1.029 1 84.06 178 GLU B C 1
ATOM 3462 O O . GLU B 1 178 ? 11.719 -19.406 2.207 1 84.06 178 GLU B O 1
ATOM 3467 N N . SER B 1 179 ? 11.688 -19.016 -0.005 1 85.75 179 SER B N 1
ATOM 3468 C CA . SER B 1 179 ? 11.719 -17.578 0.226 1 85.75 179 SER B CA 1
ATOM 3469 C C . SER B 1 179 ? 10.516 -17.125 1.045 1 85.75 179 SER B C 1
ATOM 3471 O O . SER B 1 179 ? 10.648 -16.297 1.953 1 85.75 179 SER B O 1
ATOM 3473 N N . ALA B 1 180 ? 9.375 -17.672 0.762 1 83.75 180 ALA B N 1
ATOM 3474 C CA . ALA B 1 180 ? 8.18 -17.297 1.524 1 83.75 180 ALA B CA 1
ATOM 3475 C C . ALA B 1 180 ? 8.344 -17.656 2.998 1 83.75 180 ALA B C 1
ATOM 3477 O O . ALA B 1 180 ? 7.961 -16.875 3.879 1 83.75 180 ALA B O 1
ATOM 3478 N N . TYR B 1 181 ? 8.914 -18.781 3.188 1 84.06 181 TYR B N 1
ATOM 3479 C CA . TYR B 1 181 ? 9.117 -19.234 4.562 1 84.06 181 TYR B CA 1
ATOM 3480 C C . TYR B 1 181 ? 10.109 -18.328 5.285 1 84.06 181 TYR B C 1
ATOM 3482 O O . TYR B 1 181 ? 9.969 -18.078 6.48 1 84.06 181 TYR B O 1
ATOM 3490 N N . GLU B 1 182 ? 11.039 -17.922 4.527 1 91.81 182 GLU B N 1
ATOM 3491 C CA . GLU B 1 182 ? 12.016 -17.016 5.117 1 91.81 182 GLU B CA 1
ATOM 3492 C C . GLU B 1 182 ? 11.375 -15.688 5.512 1 91.81 182 GLU B C 1
ATOM 3494 O O . GLU B 1 182 ? 11.633 -15.164 6.598 1 91.81 182 GLU B O 1
ATOM 3499 N N . ILE B 1 183 ? 10.531 -15.172 4.711 1 92.25 183 ILE B N 1
ATOM 3500 C CA . ILE B 1 183 ? 9.828 -13.93 5.008 1 92.25 183 ILE B CA 1
ATOM 3501 C C . ILE B 1 183 ? 8.977 -14.102 6.258 1 92.25 183 ILE B C 1
ATOM 3503 O O . ILE B 1 183 ? 8.984 -13.25 7.148 1 92.25 183 ILE B O 1
ATOM 3507 N N . ILE B 1 184 ? 8.281 -15.148 6.324 1 89.94 184 ILE B N 1
ATOM 3508 C CA . ILE B 1 184 ? 7.406 -15.414 7.461 1 89.94 184 ILE B CA 1
ATOM 3509 C C . ILE B 1 184 ? 8.234 -15.5 8.742 1 89.94 184 ILE B C 1
ATOM 3511 O O . ILE B 1 184 ? 7.836 -14.984 9.789 1 89.94 184 ILE B O 1
ATOM 3515 N N . LYS B 1 185 ? 9.328 -16.156 8.648 1 92.31 185 LYS B N 1
ATOM 3516 C CA . LYS B 1 185 ? 10.219 -16.266 9.797 1 92.31 185 LYS B CA 1
ATOM 3517 C C . LYS B 1 185 ? 10.688 -14.883 10.258 1 92.31 185 LYS B C 1
ATOM 3519 O O . LYS B 1 185 ? 10.805 -14.625 11.453 1 92.31 185 LYS B O 1
ATOM 3524 N N . LEU B 1 186 ? 10.883 -14.047 9.336 1 94.62 186 L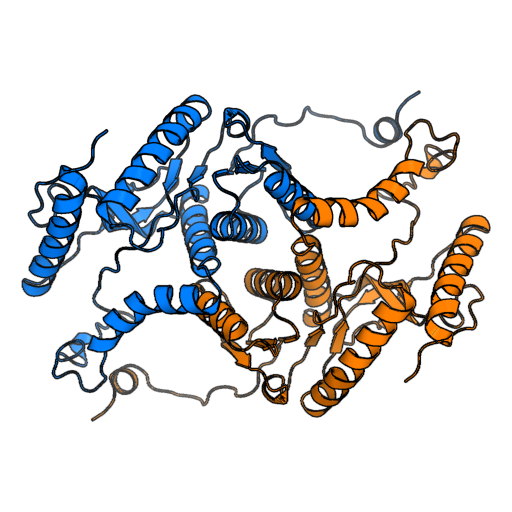EU B N 1
ATOM 3525 C CA . LEU B 1 186 ? 11.523 -12.766 9.602 1 94.62 186 LEU B CA 1
ATOM 3526 C C . LEU B 1 186 ? 10.508 -11.727 10.062 1 94.62 186 LEU B C 1
ATOM 3528 O O . LEU B 1 186 ? 10.766 -10.969 11 1 94.62 186 LEU B O 1
ATOM 3532 N N . LYS B 1 187 ? 9.312 -11.719 9.422 1 93.81 187 LYS B N 1
ATOM 3533 C CA . LYS B 1 187 ? 8.414 -10.633 9.789 1 93.81 187 LYS B CA 1
ATOM 3534 C C . LYS B 1 187 ? 7.027 -11.164 10.156 1 93.81 187 LYS B C 1
ATOM 3536 O O . LYS B 1 187 ? 6.125 -10.391 10.469 1 93.81 187 LYS B O 1
ATOM 3541 N N . GLY B 1 188 ? 6.844 -12.484 9.953 1 89.88 188 GLY B N 1
ATOM 3542 C CA . GLY B 1 188 ? 5.641 -13.109 10.484 1 89.88 188 GLY B CA 1
ATOM 3543 C C . GLY B 1 188 ? 4.605 -13.406 9.414 1 89.88 188 GLY B C 1
ATOM 3544 O O . GLY B 1 188 ? 3.701 -14.219 9.625 1 89.88 188 GLY B O 1
ATOM 3545 N N . TYR B 1 189 ? 4.715 -12.773 8.281 1 89.81 189 TYR B N 1
ATOM 3546 C CA . TYR B 1 189 ? 3.73 -12.984 7.219 1 89.81 189 TYR B CA 1
ATOM 3547 C C . TYR B 1 189 ? 4.262 -12.492 5.879 1 89.81 189 TYR B C 1
ATOM 3549 O O . TYR B 1 189 ? 5.238 -11.734 5.828 1 89.81 189 TYR B O 1
ATOM 3557 N N . THR B 1 190 ? 3.641 -12.984 4.773 1 90.62 190 THR B N 1
ATOM 3558 C CA . THR B 1 190 ? 3.814 -12.414 3.439 1 90.62 190 THR B CA 1
ATOM 3559 C C . THR B 1 190 ? 2.59 -11.594 3.039 1 90.62 190 THR B C 1
ATOM 3561 O O . THR B 1 190 ? 1.46 -11.953 3.375 1 90.62 190 THR B O 1
ATOM 3564 N N . SER B 1 191 ? 2.822 -10.375 2.324 1 93.94 191 SER B N 1
ATOM 3565 C CA . SER B 1 191 ? 1.638 -9.578 2.02 1 93.94 191 SER B CA 1
ATOM 3566 C C . SER B 1 191 ? 1.828 -8.781 0.736 1 93.94 191 SER B C 1
ATOM 3568 O O . SER B 1 191 ? 1.014 -8.867 -0.185 1 93.94 191 SER B O 1
ATOM 3570 N N . TRP B 1 192 ? 2.908 -8.039 0.569 1 96 192 TRP B N 1
ATOM 3571 C CA . TRP B 1 192 ? 3.053 -7.055 -0.5 1 96 192 TRP B CA 1
ATOM 3572 C C . TRP B 1 192 ? 3.102 -7.734 -1.862 1 96 192 TRP B C 1
ATOM 3574 O O . TRP B 1 192 ? 2.371 -7.355 -2.781 1 96 192 TRP B O 1
ATOM 3584 N N . ALA B 1 193 ? 3.969 -8.766 -1.984 1 95 193 ALA B N 1
ATOM 3585 C CA . ALA B 1 193 ? 4.066 -9.477 -3.258 1 95 193 ALA B CA 1
ATOM 3586 C C . ALA B 1 193 ? 2.717 -10.055 -3.666 1 95 193 ALA B C 1
ATOM 3588 O O . ALA B 1 193 ? 2.355 -10.039 -4.844 1 95 193 ALA B O 1
ATOM 3589 N N . ILE B 1 194 ? 2.031 -10.523 -2.686 1 94.25 194 ILE B N 1
ATOM 3590 C CA . ILE B 1 194 ? 0.719 -11.109 -2.938 1 94.25 194 ILE B CA 1
ATOM 3591 C C . ILE B 1 194 ? -0.252 -10.023 -3.398 1 94.25 194 ILE B C 1
ATOM 3593 O O . ILE B 1 194 ? -0.911 -10.172 -4.43 1 94.25 194 ILE B O 1
ATOM 3597 N N . GLY B 1 195 ? -0.326 -8.898 -2.637 1 96.75 195 GLY B N 1
ATOM 3598 C CA . GLY B 1 195 ? -1.204 -7.797 -3.008 1 96.75 195 GLY B CA 1
ATOM 3599 C C . GLY B 1 195 ? -0.925 -7.25 -4.395 1 96.75 195 GLY B C 1
ATOM 3600 O O . GLY B 1 195 ? -1.854 -6.965 -5.152 1 96.75 195 GLY B O 1
ATOM 3601 N N . LEU B 1 196 ? 0.356 -7.117 -4.688 1 96.94 196 LEU B N 1
ATOM 3602 C CA . LEU B 1 196 ? 0.769 -6.625 -5.996 1 96.94 196 LEU B CA 1
ATOM 3603 C C . LEU B 1 196 ? 0.352 -7.594 -7.098 1 96.94 196 LEU B C 1
ATOM 3605 O O . LEU B 1 196 ? -0.162 -7.176 -8.141 1 96.94 196 LEU B O 1
ATOM 3609 N N . SER B 1 197 ? 0.553 -8.859 -6.891 1 95 197 SER B N 1
ATOM 3610 C CA . SER B 1 197 ? 0.164 -9.883 -7.859 1 95 197 SER B CA 1
ATOM 3611 C C . SER B 1 197 ? -1.344 -9.883 -8.094 1 95 197 SER B C 1
ATOM 3613 O O . SER B 1 197 ? -1.803 -9.922 -9.234 1 95 197 SER B O 1
ATOM 3615 N N . VAL B 1 198 ? -2.078 -9.789 -7.027 1 96.69 198 VAL B N 1
ATOM 3616 C CA . VAL B 1 198 ? -3.535 -9.773 -7.109 1 96.69 198 VAL B CA 1
ATOM 3617 C C . VAL B 1 198 ? -3.99 -8.539 -7.895 1 96.69 198 VAL B C 1
ATOM 3619 O O . VAL B 1 198 ? -4.859 -8.641 -8.766 1 96.69 198 VAL B O 1
ATOM 3622 N N . ALA B 1 199 ? -3.414 -7.402 -7.586 1 97.88 199 ALA B N 1
ATOM 3623 C CA . ALA B 1 199 ? -3.781 -6.18 -8.297 1 97.88 199 ALA B CA 1
ATOM 3624 C C . ALA B 1 199 ? -3.516 -6.305 -9.789 1 97.88 199 ALA B C 1
ATOM 3626 O O . ALA B 1 199 ? -4.281 -5.789 -10.609 1 97.88 199 ALA B O 1
ATOM 3627 N N . ASP B 1 200 ? -2.443 -6.977 -10.164 1 96.88 200 ASP B N 1
ATOM 3628 C CA . ASP B 1 200 ? -2.125 -7.203 -11.57 1 96.88 200 ASP B CA 1
ATOM 3629 C C . ASP B 1 200 ? -3.205 -8.039 -12.25 1 96.88 200 ASP B C 1
ATOM 3631 O O . ASP B 1 200 ? -3.662 -7.703 -13.352 1 96.88 200 ASP B O 1
ATOM 3635 N N . LEU B 1 201 ? -3.658 -9.109 -11.602 1 97.06 201 LEU B N 1
ATOM 3636 C CA . LEU B 1 201 ? -4.727 -9.961 -12.117 1 97.06 201 LEU B CA 1
ATOM 3637 C C . LEU B 1 201 ? -6.031 -9.18 -12.234 1 97.06 201 LEU B C 1
ATOM 3639 O O . LEU B 1 201 ? -6.723 -9.273 -13.25 1 97.06 201 LEU B O 1
ATOM 3643 N N . VAL B 1 202 ? -6.336 -8.406 -11.203 1 97.81 202 VAL B N 1
ATOM 3644 C CA . VAL B 1 202 ? -7.555 -7.602 -11.172 1 97.81 202 VAL B CA 1
ATOM 3645 C C . VAL B 1 202 ? -7.559 -6.621 -12.344 1 97.81 202 VAL B C 1
ATOM 3647 O O . VAL B 1 202 ? -8.578 -6.453 -13.016 1 97.81 202 VAL B O 1
ATOM 3650 N N . GLY B 1 203 ? -6.406 -6.023 -12.562 1 97.5 203 GLY B N 1
ATOM 3651 C CA . GLY B 1 203 ? -6.289 -5.133 -13.711 1 97.5 203 GLY B CA 1
ATOM 3652 C C . GLY B 1 203 ? -6.633 -5.805 -15.023 1 97.5 203 GLY B C 1
ATOM 3653 O O . GLY B 1 203 ? -7.363 -5.246 -15.844 1 97.5 203 GLY B O 1
ATOM 3654 N N . SER B 1 204 ? -6.125 -7.031 -15.234 1 96.69 204 SER B N 1
ATOM 3655 C CA . SER B 1 204 ? -6.387 -7.777 -16.453 1 96.69 204 SER B CA 1
ATOM 3656 C C . SER B 1 204 ? -7.871 -8.102 -16.594 1 96.69 204 SER B C 1
ATOM 3658 O O . SER B 1 204 ? -8.422 -8.039 -17.703 1 96.69 204 SER B O 1
ATOM 3660 N N . ILE B 1 205 ? -8.523 -8.391 -15.523 1 96.38 205 ILE B N 1
ATOM 3661 C CA . ILE B 1 205 ? -9.93 -8.781 -15.539 1 96.38 205 ILE B CA 1
ATOM 3662 C C . ILE B 1 205 ? -10.805 -7.555 -15.805 1 96.38 205 ILE B C 1
ATOM 3664 O O . ILE B 1 205 ? -11.609 -7.551 -16.734 1 96.38 205 ILE B O 1
ATOM 3668 N N . LEU B 1 206 ? -10.617 -6.523 -15.062 1 95.25 206 LEU B N 1
ATOM 3669 C CA . LEU B 1 206 ? -11.516 -5.371 -15.102 1 95.25 206 LEU B CA 1
ATOM 3670 C C . LEU B 1 206 ? -11.344 -4.594 -16.406 1 95.25 206 LEU B C 1
ATOM 3672 O O . LEU B 1 206 ? -12.305 -4.012 -16.906 1 95.25 206 LEU B O 1
ATOM 3676 N N . LYS B 1 207 ? -10.164 -4.648 -16.969 1 95.31 207 LYS B N 1
ATOM 3677 C CA . LYS B 1 207 ? -9.906 -3.916 -18.203 1 95.31 207 LYS B CA 1
ATOM 3678 C C . LYS B 1 207 ? -9.984 -4.84 -19.422 1 95.31 207 LYS B C 1
ATOM 3680 O O . LYS B 1 207 ? -9.719 -4.418 -20.547 1 95.31 207 LYS B O 1
ATOM 3685 N N . ASN B 1 208 ? -10.305 -6 -19.203 1 95.88 208 ASN B N 1
ATOM 3686 C CA . ASN B 1 208 ? -10.398 -7.004 -20.25 1 95.88 208 ASN B CA 1
ATOM 3687 C C . ASN B 1 208 ? -9.141 -7.031 -21.125 1 95.88 208 ASN B C 1
ATOM 3689 O O . ASN B 1 208 ? -9.219 -6.949 -22.344 1 95.88 208 ASN B O 1
ATOM 3693 N N . LEU B 1 209 ? -8.062 -7.133 -20.516 1 96 209 LEU B N 1
ATOM 3694 C CA . LEU B 1 209 ? -6.793 -7 -21.219 1 96 209 LEU B CA 1
ATOM 3695 C C . LEU B 1 209 ? -6.465 -8.273 -21.984 1 96 209 LEU B C 1
ATOM 3697 O O . LEU B 1 209 ? -5.637 -8.258 -22.906 1 96 209 LEU B O 1
ATOM 3701 N N . ARG B 1 210 ? -7.012 -9.398 -21.594 1 96.06 210 ARG B N 1
ATOM 3702 C CA . ARG B 1 210 ? -6.773 -10.688 -22.234 1 96.06 210 ARG B CA 1
ATOM 3703 C C . ARG B 1 210 ? -5.285 -11.023 -22.25 1 96.06 210 ARG B C 1
ATOM 3705 O O . ARG B 1 210 ? -4.738 -11.383 -23.297 1 96.06 210 ARG B O 1
ATOM 3712 N N . ARG B 1 211 ? -4.691 -10.883 -21.125 1 95.69 211 ARG B N 1
ATOM 3713 C CA . ARG B 1 211 ? -3.271 -11.188 -20.953 1 95.69 211 ARG B CA 1
ATOM 3714 C C . ARG B 1 211 ? -3.076 -12.586 -20.391 1 95.69 211 ARG B C 1
ATOM 3716 O O . ARG B 1 211 ? -3.975 -13.133 -19.734 1 95.69 211 ARG B O 1
ATOM 3723 N N . VAL B 1 212 ? -1.89 -13.148 -20.703 1 93.06 212 VAL B N 1
ATOM 3724 C CA . VAL B 1 212 ? -1.553 -14.469 -20.172 1 93.06 212 VAL B CA 1
ATOM 3725 C C . VAL B 1 212 ? -1.048 -14.336 -18.734 1 93.06 212 VAL B C 1
ATOM 3727 O O . VAL B 1 212 ? -0.165 -13.516 -18.453 1 93.06 212 VAL B O 1
ATOM 3730 N N . HIS B 1 213 ? -1.705 -15.008 -17.797 1 93.06 213 HIS B N 1
ATOM 3731 C CA . HIS B 1 213 ? -1.312 -15.102 -16.391 1 93.06 213 HIS B CA 1
ATOM 3732 C C . HIS B 1 213 ? -1.273 -16.547 -15.922 1 93.06 213 HIS B C 1
ATOM 3734 O O . HIS B 1 213 ? -2.086 -17.375 -16.359 1 93.06 213 HIS B O 1
ATOM 3740 N N . PRO B 1 214 ? -0.267 -16.844 -15.133 1 90.25 214 PRO B N 1
ATOM 3741 C CA . PRO B 1 214 ? -0.382 -18.125 -14.438 1 90.25 214 PRO B CA 1
ATOM 3742 C C . PRO B 1 214 ? -1.444 -18.109 -13.336 1 90.25 214 PRO B C 1
ATOM 3744 O O . PRO B 1 214 ? -1.335 -17.344 -12.375 1 90.25 214 PRO B O 1
ATOM 3747 N N . VAL B 1 215 ? -2.521 -18.844 -13.469 1 91.75 215 VAL B N 1
ATOM 3748 C CA . VAL B 1 215 ? -3.576 -18.906 -12.461 1 91.75 215 VAL B CA 1
ATOM 3749 C C . VAL B 1 215 ? -4.027 -20.359 -12.281 1 91.75 215 VAL B C 1
ATOM 3751 O O . VAL B 1 215 ? -3.9 -21.172 -13.203 1 91.75 215 VAL B O 1
ATOM 3754 N N . SER B 1 216 ? -4.441 -20.625 -11.047 1 91.56 216 SER B N 1
ATOM 3755 C CA . SER B 1 216 ? -4.961 -21.969 -10.766 1 91.56 216 SER B CA 1
ATOM 3756 C C . SER B 1 216 ? -6.191 -22.266 -11.609 1 91.56 216 SER B C 1
ATOM 3758 O O . SER B 1 216 ? -7.18 -21.531 -11.562 1 91.56 216 SER B O 1
ATOM 3760 N N . THR B 1 217 ? -6.09 -23.359 -12.359 1 90.31 217 THR B N 1
ATOM 3761 C CA . THR B 1 217 ? -7.125 -23.781 -13.297 1 90.31 217 THR B CA 1
ATOM 3762 C C . THR B 1 217 ? -7.297 -25.297 -13.273 1 90.31 217 THR B C 1
ATOM 3764 O O . THR B 1 217 ? -6.344 -26.031 -13 1 90.31 217 THR B O 1
ATOM 3767 N N . MET B 1 218 ? -8.57 -25.75 -13.438 1 92 218 MET B N 1
ATOM 3768 C CA . MET B 1 218 ? -8.82 -27.188 -13.508 1 92 218 MET B CA 1
ATOM 3769 C C . MET B 1 218 ? -8.047 -27.812 -14.672 1 92 218 MET B C 1
ATOM 3771 O O . MET B 1 218 ? -8.188 -27.375 -15.812 1 92 218 MET B O 1
ATOM 3775 N N . VAL B 1 219 ? -7.262 -28.828 -14.336 1 91.56 219 VAL B N 1
ATOM 3776 C CA . VAL B 1 219 ? -6.352 -29.344 -15.367 1 91.56 219 VAL B CA 1
ATOM 3777 C C . VAL B 1 219 ? -6.777 -30.734 -15.789 1 91.56 219 VAL B C 1
ATOM 3779 O O . VAL B 1 219 ? -6.039 -31.438 -16.5 1 91.56 219 VAL B O 1
ATOM 3782 N N . LYS B 1 220 ? -7.926 -31.156 -15.258 1 94.38 220 LYS B N 1
ATOM 3783 C CA . LYS B 1 220 ? -8.43 -32.438 -15.703 1 94.38 220 LYS B CA 1
ATOM 3784 C C . LYS B 1 220 ? -8.461 -32.531 -17.234 1 94.38 220 LYS B C 1
ATOM 3786 O O . LYS B 1 220 ? -8.969 -31.625 -17.891 1 94.38 220 LYS B O 1
ATOM 3791 N N . GLY B 1 221 ? -7.859 -33.688 -17.734 1 92.56 221 GLY B N 1
ATOM 3792 C CA . GLY B 1 221 ? -7.844 -33.906 -19.172 1 92.56 221 GLY B CA 1
ATOM 3793 C C . GLY B 1 221 ? -6.605 -33.344 -19.844 1 92.56 221 GLY B C 1
ATOM 3794 O O . GLY B 1 221 ? -6.367 -33.594 -21.031 1 92.56 221 GLY B O 1
ATOM 3795 N N . LEU B 1 222 ? -5.883 -32.594 -19.094 1 88.31 222 LEU B N 1
ATOM 3796 C CA . LEU B 1 222 ? -4.641 -32.031 -19.625 1 88.31 222 LEU B CA 1
ATOM 3797 C C . LEU B 1 222 ? -3.443 -32.875 -19.172 1 88.31 222 LEU B C 1
ATOM 3799 O O . LEU B 1 222 ? -3.4 -33.312 -18.031 1 88.31 222 LEU B O 1
ATOM 3803 N N . TYR B 1 223 ? -2.512 -33.156 -20.109 1 87.5 223 TYR B N 1
ATOM 3804 C CA . TYR B 1 223 ? -1.231 -33.812 -19.828 1 87.5 223 TYR B CA 1
ATOM 3805 C C . TYR B 1 223 ? -1.434 -35.156 -19.125 1 87.5 223 TYR B C 1
ATOM 3807 O O . TYR B 1 223 ? -0.684 -35.5 -18.203 1 87.5 223 TYR B O 1
ATOM 3815 N N . GLY B 1 224 ? -2.523 -35.75 -19.359 1 90 224 GLY B N 1
ATOM 3816 C CA . GLY B 1 224 ? -2.793 -37.094 -18.844 1 90 224 GLY B CA 1
ATOM 3817 C C . GLY B 1 224 ? -3.41 -37.094 -17.453 1 90 224 GLY B C 1
ATOM 3818 O O . GLY B 1 224 ? -3.568 -38.125 -16.844 1 90 224 GLY B O 1
ATOM 3819 N N . ILE B 1 225 ? -3.693 -35.969 -16.953 1 93 225 ILE B N 1
ATOM 3820 C CA . ILE B 1 225 ? -4.297 -35.875 -15.633 1 93 225 ILE B CA 1
ATOM 3821 C C . ILE B 1 225 ? -5.785 -36.219 -15.719 1 93 225 ILE B C 1
ATOM 3823 O O . ILE B 1 225 ? -6.516 -35.594 -16.516 1 93 225 ILE B O 1
ATOM 3827 N N . LYS B 1 226 ? -6.266 -37.094 -14.859 1 94.69 226 LYS B N 1
ATOM 3828 C CA . LYS B 1 226 ? -7.652 -37.531 -14.906 1 94.69 226 LYS B CA 1
ATOM 3829 C C . LYS B 1 226 ? -8.461 -36.969 -13.75 1 94.69 226 LYS B C 1
ATOM 3831 O O . LYS B 1 226 ? -9.68 -36.844 -13.836 1 94.69 226 LYS B O 1
ATOM 3836 N N . GLU B 1 227 ? -7.77 -36.625 -12.719 1 94.44 227 GLU B N 1
ATOM 3837 C CA . GLU B 1 227 ? -8.422 -36.156 -11.492 1 94.44 227 GLU B CA 1
ATOM 3838 C C . GLU B 1 227 ? -8.852 -34.688 -11.617 1 94.44 227 GLU B C 1
ATOM 3840 O O . GLU B 1 227 ? -8.297 -33.938 -12.422 1 94.44 227 GLU B O 1
ATOM 3845 N N . GLU B 1 228 ? -9.883 -34.312 -10.891 1 93.44 228 GLU B N 1
ATOM 3846 C CA . GLU B 1 228 ? -10.312 -32.906 -10.781 1 93.44 228 GLU B CA 1
ATOM 3847 C C . GLU B 1 228 ? -9.422 -32.125 -9.82 1 93.44 228 GLU B C 1
ATOM 3849 O O . GLU B 1 228 ? -9.734 -32 -8.633 1 93.44 228 GLU B O 1
ATOM 3854 N N . ILE B 1 229 ? -8.383 -31.641 -10.414 1 91.94 229 ILE B N 1
ATOM 3855 C CA . ILE B 1 229 ? -7.43 -30.906 -9.586 1 91.94 229 ILE B CA 1
ATOM 3856 C C . ILE B 1 229 ? -7.117 -29.562 -10.227 1 91.94 229 ILE B C 1
ATOM 3858 O O . ILE B 1 229 ? -7.262 -29.391 -11.438 1 91.94 229 ILE B O 1
ATOM 3862 N N . PHE B 1 230 ? -6.82 -28.594 -9.391 1 90.81 230 PHE B N 1
ATOM 3863 C CA . PHE B 1 230 ? -6.477 -27.25 -9.844 1 90.81 230 PHE B CA 1
ATOM 3864 C C . PHE B 1 230 ? -4.977 -27.016 -9.727 1 90.81 230 PHE B C 1
ATOM 3866 O O . PHE B 1 230 ? -4.383 -27.25 -8.672 1 90.81 230 PHE B O 1
ATOM 3873 N N . LEU B 1 231 ? -4.312 -26.641 -10.797 1 88.81 231 LEU B N 1
ATOM 3874 C CA . LEU B 1 231 ? -2.902 -26.266 -10.836 1 88.81 231 LEU B CA 1
ATOM 3875 C C . LEU B 1 231 ? -2.711 -24.953 -11.594 1 88.81 231 LEU B C 1
ATOM 3877 O O . LEU B 1 231 ? -3.518 -24.609 -12.461 1 88.81 231 LEU B O 1
ATOM 3881 N N . SER B 1 232 ? -1.659 -24.25 -11.211 1 89.06 232 SER B N 1
ATOM 3882 C CA . SER B 1 232 ? -1.35 -23 -11.906 1 89.06 232 SER B CA 1
ATOM 3883 C C . SER B 1 232 ? -0.792 -23.281 -13.297 1 89.06 232 SER B C 1
ATOM 3885 O O . SER B 1 232 ? 0.207 -23.984 -13.445 1 89.06 232 SER B O 1
ATOM 3887 N N . ILE B 1 233 ? -1.456 -22.859 -14.297 1 87.69 233 ILE B N 1
ATOM 3888 C CA . ILE B 1 233 ? -0.998 -22.938 -15.68 1 87.69 233 ILE B CA 1
ATOM 3889 C C . ILE B 1 233 ? -1.251 -21.609 -16.375 1 87.69 233 ILE B C 1
ATOM 3891 O O . ILE B 1 233 ? -2.035 -20.781 -15.898 1 87.69 233 ILE B O 1
ATOM 3895 N N . PRO B 1 234 ? -0.516 -21.297 -17.484 1 90.69 234 PRO B N 1
ATOM 3896 C CA . PRO B 1 234 ? -0.754 -20.047 -18.203 1 90.69 234 PRO B CA 1
ATOM 3897 C C . PRO B 1 234 ? -2.143 -19.984 -18.844 1 90.69 234 PRO B C 1
ATOM 3899 O O . PRO B 1 234 ? -2.521 -20.875 -19.594 1 90.69 234 PRO B O 1
ATOM 3902 N N . CYS B 1 235 ? -2.861 -18.953 -18.484 1 92.94 235 CYS B N 1
ATOM 3903 C CA . CYS B 1 235 ? -4.211 -18.734 -18.984 1 92.94 235 CYS B CA 1
ATOM 3904 C C . CYS B 1 235 ? -4.395 -17.297 -19.453 1 92.94 235 CYS B C 1
ATOM 3906 O O . CYS B 1 235 ? -3.711 -16.391 -18.98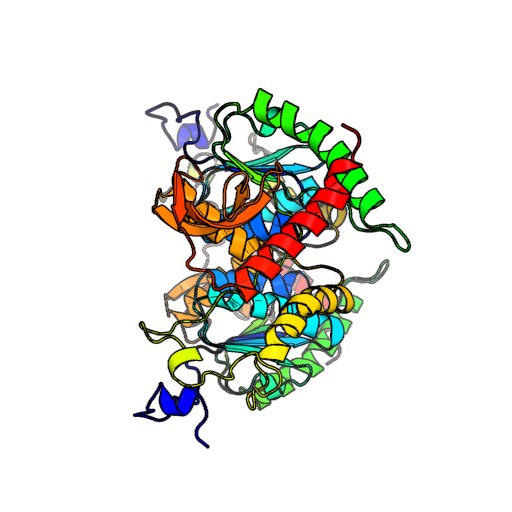4 1 92.94 235 CYS B O 1
ATOM 3908 N N . ILE B 1 236 ? -5.258 -17.172 -20.438 1 94.88 236 ILE B N 1
ATOM 3909 C CA . ILE B 1 236 ? -5.672 -15.828 -20.828 1 94.88 236 ILE B CA 1
ATOM 3910 C C . ILE B 1 236 ? -6.777 -15.336 -19.906 1 94.88 236 ILE B C 1
ATOM 3912 O O . ILE B 1 236 ? -7.785 -16.016 -19.703 1 94.88 236 ILE B O 1
ATOM 3916 N N . LEU B 1 237 ? -6.508 -14.211 -19.281 1 95.31 237 LEU B N 1
ATOM 3917 C CA . LEU B 1 237 ? -7.434 -13.656 -18.297 1 95.31 237 LEU B CA 1
ATOM 3918 C C . LEU B 1 237 ? -8.086 -12.383 -18.812 1 95.31 237 LEU B C 1
ATOM 3920 O O . LEU B 1 237 ? -7.391 -11.461 -19.266 1 95.31 237 LEU B O 1
ATOM 3924 N N . GLY B 1 238 ? -9.406 -12.305 -18.812 1 94.88 238 GLY B N 1
ATOM 3925 C CA . GLY B 1 238 ? -10.188 -11.141 -19.203 1 94.88 238 GLY B CA 1
ATOM 3926 C C . GLY B 1 238 ? -11.43 -10.938 -18.359 1 94.88 238 GLY B C 1
ATOM 3927 O O . GLY B 1 238 ? -11.516 -11.453 -17.234 1 94.88 238 GLY B O 1
ATOM 3928 N N . GLN B 1 239 ? -12.359 -10.164 -18.859 1 93.44 239 GLN B N 1
ATOM 3929 C CA . GLN B 1 239 ? -13.523 -9.727 -18.094 1 93.44 239 GLN B CA 1
ATOM 3930 C C . GLN B 1 239 ? -14.383 -10.922 -17.688 1 93.44 239 GLN B C 1
ATOM 3932 O O . GLN B 1 239 ? -15.086 -10.859 -16.672 1 93.44 239 GLN B O 1
ATOM 3937 N N . ASN B 1 240 ? -14.266 -12.031 -18.359 1 93.44 240 ASN B N 1
ATOM 3938 C CA . ASN B 1 240 ? -15.055 -13.211 -18.031 1 93.44 240 ASN B CA 1
ATOM 3939 C C . ASN B 1 240 ? -14.258 -14.219 -17.219 1 93.44 240 ASN B C 1
ATOM 3941 O O . ASN B 1 240 ? -14.703 -15.352 -17.016 1 93.44 240 ASN B O 1
ATOM 3945 N N . GLY B 1 241 ? -13.109 -13.781 -16.734 1 94.25 241 GLY B N 1
ATOM 3946 C CA . GLY B 1 241 ? -12.234 -14.711 -16.031 1 94.25 241 GLY B CA 1
ATOM 3947 C C . GLY B 1 241 ? -11.289 -15.453 -16.953 1 94.25 241 GLY B C 1
ATOM 3948 O O . GLY B 1 241 ? -10.703 -14.859 -17.875 1 94.25 241 GLY B O 1
ATOM 3949 N N . VAL B 1 242 ? -11.055 -16.719 -16.656 1 94.25 242 VAL B N 1
ATOM 3950 C CA . VAL B 1 242 ? -10.203 -17.547 -17.5 1 94.25 242 VAL B CA 1
ATOM 3951 C C . VAL B 1 242 ? -10.945 -17.906 -18.781 1 94.25 242 VAL B C 1
ATOM 3953 O O . VAL B 1 242 ? -11.992 -18.547 -18.75 1 94.25 242 VAL B O 1
ATOM 3956 N N . SER B 1 243 ? -10.461 -17.469 -19.891 1 94.75 243 SER B N 1
ATOM 3957 C CA . SER B 1 243 ? -11.125 -17.734 -21.156 1 94.75 243 SER B CA 1
ATOM 3958 C C . SER B 1 243 ? -10.422 -18.844 -21.938 1 94.75 243 SER B C 1
ATOM 3960 O O . SER B 1 243 ? -11.07 -19.625 -22.625 1 94.75 243 SER B O 1
ATOM 3962 N N . ASP B 1 244 ? -9.086 -18.891 -21.812 1 95.19 244 ASP B N 1
ATOM 3963 C CA . ASP B 1 244 ? -8.289 -19.844 -22.594 1 95.19 244 ASP B CA 1
ATOM 3964 C C . ASP B 1 244 ? -7.109 -20.359 -21.766 1 95.19 244 ASP B C 1
ATOM 3966 O O . ASP B 1 244 ? -6.629 -19.672 -20.859 1 95.19 244 ASP B O 1
ATOM 3970 N N . ILE B 1 245 ? -6.742 -21.562 -22.109 1 92.88 245 ILE B N 1
ATOM 3971 C CA . ILE B 1 245 ? -5.508 -22.125 -21.562 1 92.88 245 ILE B CA 1
ATOM 3972 C C . ILE B 1 245 ? -4.418 -22.094 -22.641 1 92.88 245 ILE B C 1
ATOM 3974 O O . ILE B 1 245 ? -4.68 -22.359 -23.812 1 92.88 245 ILE B O 1
ATOM 3978 N N . VAL B 1 246 ? -3.275 -21.75 -22.234 1 90.19 246 VAL B N 1
ATOM 3979 C CA . VAL B 1 246 ? -2.119 -21.844 -23.109 1 90.19 246 VAL B CA 1
ATOM 3980 C C . VAL B 1 246 ? -1.42 -23.188 -22.906 1 90.19 246 VAL B C 1
ATOM 3982 O O . VAL B 1 246 ? -0.906 -23.469 -21.812 1 90.19 246 VAL B O 1
ATOM 3985 N N . LYS B 1 247 ? -1.414 -23.953 -23.938 1 86.12 247 LYS B N 1
ATOM 3986 C CA . LYS B 1 247 ? -0.828 -25.281 -23.828 1 86.12 247 LYS B CA 1
ATOM 3987 C C . LYS B 1 247 ? 0.694 -25.219 -23.75 1 86.12 247 LYS B C 1
ATOM 3989 O O . LYS B 1 247 ? 1.325 -24.453 -24.484 1 86.12 247 LYS B O 1
ATOM 3994 N N . LEU B 1 248 ? 1.162 -25.953 -22.828 1 80.38 248 LEU B N 1
ATOM 3995 C CA . LEU B 1 248 ? 2.605 -26 -22.625 1 80.38 248 LEU B CA 1
ATOM 3996 C C . LEU B 1 248 ? 3.213 -27.188 -23.375 1 80.38 248 LEU B C 1
ATOM 3998 O O . LEU B 1 248 ? 2.586 -28.234 -23.5 1 80.38 248 LEU B O 1
ATOM 4002 N N . ASN B 1 249 ? 4.359 -26.891 -23.969 1 80.25 249 ASN B N 1
ATOM 4003 C CA . ASN B 1 249 ? 5.152 -27.969 -24.531 1 80.25 249 ASN B CA 1
ATOM 4004 C C . ASN B 1 249 ? 6.125 -28.547 -23.516 1 80.25 249 ASN B C 1
ATOM 4006 O O . ASN B 1 249 ? 7.25 -28.062 -23.375 1 80.25 249 ASN B O 1
ATOM 4010 N N . LEU B 1 250 ? 5.68 -29.641 -22.844 1 82.12 250 LEU B N 1
ATOM 4011 C CA . LEU B 1 250 ? 6.48 -30.234 -21.781 1 82.12 250 LEU B CA 1
ATOM 4012 C C . LEU B 1 250 ? 7.262 -31.438 -22.297 1 82.12 250 LEU B C 1
ATOM 4014 O O . LEU B 1 250 ? 6.734 -32.25 -23.078 1 82.12 250 LEU B O 1
ATOM 4018 N N . ASN B 1 251 ? 8.5 -31.422 -21.969 1 79.12 251 ASN B N 1
ATOM 4019 C CA . ASN B 1 251 ? 9.219 -32.656 -22.234 1 79.12 251 ASN B CA 1
ATOM 4020 C C . ASN B 1 251 ? 8.836 -33.75 -21.234 1 79.12 251 ASN B C 1
ATOM 4022 O O . ASN B 1 251 ? 8.039 -33.5 -20.328 1 79.12 251 ASN B O 1
ATOM 4026 N N . SER B 1 252 ? 9.43 -34.906 -21.422 1 84.69 252 SER B N 1
ATOM 4027 C CA . SER B 1 252 ? 9 -36.062 -20.656 1 84.69 252 SER B CA 1
ATOM 4028 C C . SER B 1 252 ? 9.297 -35.875 -19.172 1 84.69 252 SER B C 1
ATOM 4030 O O . SER B 1 252 ? 8.508 -36.312 -18.312 1 84.69 252 SER B O 1
ATOM 4032 N N . VAL B 1 253 ? 10.375 -35.281 -18.859 1 81.06 253 VAL B N 1
ATOM 4033 C CA . VAL B 1 253 ? 10.758 -35.062 -17.469 1 81.06 253 VAL B CA 1
ATOM 4034 C C . VAL B 1 253 ? 9.805 -34.062 -16.828 1 81.06 253 VAL B C 1
ATOM 4036 O O . VAL B 1 253 ? 9.32 -34.281 -15.711 1 81.06 253 VAL B O 1
ATOM 4039 N N . GLU B 1 254 ? 9.523 -32.969 -17.516 1 80.81 254 GLU B N 1
ATOM 4040 C CA . GLU B 1 254 ? 8.617 -31.953 -17.031 1 80.81 254 GLU B CA 1
ATOM 4041 C C . GLU B 1 254 ? 7.211 -32.5 -16.828 1 80.81 254 GLU B C 1
ATOM 4043 O O . GLU B 1 254 ? 6.535 -32.156 -15.859 1 80.81 254 GLU B O 1
ATOM 4048 N N . GLU B 1 255 ? 6.828 -33.312 -17.75 1 86.44 255 GLU B N 1
ATOM 4049 C CA . GLU B 1 255 ? 5.504 -33.906 -17.656 1 86.44 255 GLU B CA 1
ATOM 4050 C C . GLU B 1 255 ? 5.398 -34.812 -16.422 1 86.44 255 GLU B C 1
ATOM 4052 O O . GLU B 1 255 ? 4.375 -34.812 -15.742 1 86.44 255 GLU B O 1
ATOM 4057 N N . ALA B 1 256 ? 6.398 -35.562 -16.219 1 87.56 256 ALA B N 1
ATOM 4058 C CA . ALA B 1 256 ? 6.41 -36.438 -15.055 1 87.56 256 ALA B CA 1
ATOM 4059 C C . ALA B 1 256 ? 6.336 -35.625 -13.758 1 87.56 256 ALA B C 1
ATOM 4061 O O . ALA B 1 256 ? 5.625 -36.031 -12.82 1 87.56 256 ALA B O 1
ATOM 4062 N N . LEU B 1 257 ? 7.086 -34.531 -13.727 1 83.44 257 LEU B N 1
ATOM 4063 C CA . LEU B 1 257 ? 7.074 -33.688 -12.547 1 83.44 257 LEU B CA 1
ATOM 4064 C C . LEU B 1 257 ? 5.703 -33.031 -12.359 1 83.44 257 LEU B C 1
ATOM 4066 O O . LEU B 1 257 ? 5.23 -32.906 -11.234 1 83.44 257 LEU B O 1
ATOM 4070 N N . PHE B 1 258 ? 5.148 -32.656 -13.5 1 87.12 258 PHE B N 1
ATOM 4071 C CA . PHE B 1 258 ? 3.811 -32.094 -13.477 1 87.12 258 PHE B CA 1
ATOM 4072 C C . PHE B 1 258 ? 2.799 -33.062 -12.922 1 87.12 258 PHE B C 1
ATOM 4074 O O . PHE B 1 258 ? 1.984 -32.719 -12.062 1 87.12 258 PHE B O 1
ATOM 4081 N N . LYS B 1 259 ? 2.877 -34.281 -13.312 1 89.44 259 LYS B N 1
ATOM 4082 C CA . LYS B 1 259 ? 1.985 -35.344 -12.852 1 89.44 259 LYS B CA 1
ATOM 4083 C C . LYS B 1 259 ? 2.219 -35.656 -11.383 1 89.44 259 LYS B C 1
ATOM 4085 O O . LYS B 1 259 ? 1.271 -35.938 -10.641 1 89.44 259 LYS B O 1
ATOM 4090 N N . LYS B 1 260 ? 3.438 -35.625 -11.039 1 89.44 260 LYS B N 1
ATOM 4091 C CA . LYS B 1 260 ? 3.764 -35.844 -9.633 1 89.44 260 LYS B CA 1
ATOM 4092 C C . LYS B 1 260 ? 3.117 -34.781 -8.742 1 89.44 260 LYS B C 1
ATOM 4094 O O . LYS B 1 260 ? 2.57 -35.125 -7.684 1 89.44 260 LYS B O 1
ATOM 4099 N N . SER B 1 261 ? 3.186 -33.531 -9.148 1 87.5 261 SER B N 1
ATOM 4100 C CA . SER B 1 261 ? 2.551 -32.438 -8.414 1 87.5 261 SER B CA 1
ATOM 4101 C C . SER B 1 261 ? 1.04 -32.656 -8.336 1 87.5 261 SER B C 1
ATOM 4103 O O . SER B 1 261 ? 0.441 -32.469 -7.27 1 87.5 261 SER B O 1
ATOM 4105 N N . ALA B 1 262 ? 0.487 -33.031 -9.43 1 90.31 262 ALA B N 1
ATOM 4106 C CA . ALA B 1 262 ? -0.951 -33.281 -9.477 1 90.31 262 ALA B CA 1
ATOM 4107 C C . ALA B 1 262 ? -1.343 -34.406 -8.508 1 90.31 262 ALA B C 1
ATOM 4109 O O . ALA B 1 262 ? -2.316 -34.25 -7.758 1 90.31 262 ALA B O 1
ATOM 4110 N N . ASN B 1 263 ? -0.543 -35.406 -8.508 1 91.69 263 ASN B N 1
ATOM 4111 C CA . ASN B 1 263 ? -0.816 -36.531 -7.637 1 91.69 263 ASN B CA 1
ATOM 4112 C C . ASN B 1 263 ? -0.711 -36.156 -6.164 1 91.69 263 ASN B C 1
ATOM 4114 O O . ASN B 1 263 ? -1.507 -36.625 -5.344 1 91.69 263 ASN B O 1
ATOM 4118 N N . THR B 1 264 ? 0.259 -35.406 -5.871 1 88.62 264 THR B N 1
ATOM 4119 C CA . THR B 1 264 ? 0.436 -34.969 -4.496 1 88.62 264 THR B CA 1
ATOM 4120 C C . THR B 1 264 ? -0.793 -34.188 -4.02 1 88.62 264 THR B C 1
ATOM 4122 O O . THR B 1 264 ? -1.291 -34.438 -2.916 1 88.62 264 THR B O 1
ATOM 4125 N N . LEU B 1 265 ? -1.307 -33.312 -4.816 1 89.06 265 LEU B N 1
ATOM 4126 C CA . LEU B 1 265 ? -2.477 -32.531 -4.457 1 89.06 265 LEU B CA 1
ATOM 4127 C C . LEU B 1 265 ? -3.723 -33.406 -4.371 1 89.06 265 LEU B C 1
ATOM 4129 O O . LEU B 1 265 ? -4.547 -33.219 -3.471 1 89.06 265 LEU B O 1
ATOM 4133 N N . TRP B 1 266 ? -3.777 -34.312 -5.281 1 92.12 266 TRP B N 1
ATOM 4134 C CA . TRP B 1 266 ? -4.934 -35.219 -5.289 1 92.12 266 TRP B CA 1
ATOM 4135 C C . TRP B 1 266 ? -4.977 -36.062 -4.02 1 92.12 266 TRP B C 1
ATOM 4137 O O . TRP B 1 266 ? -6.051 -36.281 -3.457 1 92.12 266 TRP B O 1
ATOM 4147 N N . ASN B 1 267 ? -3.869 -36.469 -3.551 1 92.06 267 ASN B N 1
ATOM 4148 C CA . ASN B 1 267 ? -3.787 -37.312 -2.363 1 92.06 267 ASN B CA 1
ATOM 4149 C C . ASN B 1 267 ? -4.262 -36.562 -1.116 1 92.06 267 ASN B C 1
ATOM 4151 O O . ASN B 1 267 ? -4.766 -37.188 -0.177 1 92.06 267 ASN B O 1
ATOM 4155 N N . ILE B 1 268 ? -4.152 -35.281 -1.159 1 89.12 268 ILE B N 1
ATOM 4156 C CA . ILE B 1 268 ? -4.676 -34.5 -0.059 1 89.12 268 ILE B CA 1
ATOM 4157 C C . ILE B 1 268 ? -6.168 -34.219 -0.268 1 89.12 268 ILE B C 1
ATOM 4159 O O . ILE B 1 268 ? -6.969 -34.406 0.655 1 89.12 268 ILE B O 1
ATOM 4163 N N . GLN B 1 269 ? -6.512 -33.875 -1.45 1 92.19 269 GLN B N 1
ATOM 4164 C CA . GLN B 1 269 ? -7.871 -33.469 -1.793 1 92.19 269 GLN B CA 1
ATOM 4165 C C . GLN B 1 269 ? -8.852 -34.625 -1.603 1 92.19 269 GLN B C 1
ATOM 4167 O O . GLN B 1 269 ? -9.977 -34.438 -1.14 1 92.19 269 GLN B O 1
ATOM 4172 N N . LYS B 1 270 ? -8.438 -35.781 -1.966 1 93.56 270 LYS B N 1
ATOM 4173 C CA . LYS B 1 270 ? -9.336 -36.938 -1.96 1 93.56 270 LYS B CA 1
ATOM 4174 C C . LYS B 1 270 ? -9.781 -37.281 -0.541 1 93.56 270 LYS B C 1
ATOM 4176 O O . LYS B 1 270 ? -10.82 -37.906 -0.346 1 93.56 270 LYS B O 1
ATOM 4181 N N . ASP B 1 271 ? -9.078 -36.844 0.483 1 93.81 271 ASP B N 1
ATOM 4182 C CA . ASP B 1 271 ? -9.367 -37.188 1.873 1 93.81 271 ASP B CA 1
ATOM 4183 C C . ASP B 1 271 ? -10.164 -36.094 2.555 1 93.81 271 ASP B C 1
ATOM 4185 O O . ASP B 1 271 ? -10.516 -36.188 3.732 1 93.81 271 ASP B O 1
ATOM 4189 N N . LEU B 1 272 ? -10.414 -35.031 1.82 1 92.75 272 LEU B N 1
ATOM 4190 C CA . LEU B 1 272 ? -11.164 -33.906 2.396 1 92.75 272 LEU B CA 1
ATOM 4191 C C . LEU B 1 272 ? -12.633 -34.25 2.549 1 92.75 272 LEU B C 1
ATOM 4193 O O . LEU B 1 272 ? -13.188 -35 1.73 1 92.75 272 LEU B O 1
ATOM 4197 N N . VAL B 1 273 ? -13.227 -33.781 3.631 1 91.38 273 VAL B N 1
ATOM 4198 C CA . VAL B 1 273 ? -14.648 -33.969 3.898 1 91.38 273 VAL B CA 1
ATOM 4199 C C . VAL B 1 273 ? -15.414 -32.688 3.635 1 91.38 273 VAL B C 1
ATOM 4201 O O . VAL B 1 273 ? -15.062 -31.625 4.168 1 91.38 273 VAL B O 1
ATOM 4204 N N . PHE B 1 274 ? -16.406 -32.781 2.715 1 85.81 274 PHE B N 1
ATOM 4205 C CA . PHE B 1 274 ? -17.188 -31.609 2.342 1 85.81 274 PHE B CA 1
ATOM 4206 C C . PHE B 1 274 ? -18.547 -31.625 3.012 1 85.81 274 PHE B C 1
ATOM 4208 O O . PHE B 1 274 ? -19.188 -32.688 3.1 1 85.81 274 PHE B O 1
#

Solvent-accessible surface area (backbone atoms only — not comparable to full-atom values): 30820 Å² total; per-residue (Å²): 131,78,51,68,60,61,73,72,49,81,84,86,67,82,76,81,84,70,66,88,38,18,36,26,37,34,23,71,51,64,40,26,44,30,29,51,51,39,30,46,68,66,54,68,33,50,27,42,31,42,29,30,83,56,56,50,44,46,50,18,52,47,50,33,48,56,69,28,37,88,77,42,72,42,84,39,79,49,68,39,64,56,57,70,70,41,49,60,21,48,32,36,38,36,49,55,75,77,75,81,52,92,88,57,49,69,65,57,48,52,48,55,37,50,55,50,45,64,65,46,51,62,50,43,40,69,42,16,70,82,34,46,78,46,76,64,68,85,82,76,88,74,90,69,93,58,65,57,95,86,41,46,50,49,79,75,36,74,44,61,50,39,93,75,19,85,82,48,51,44,50,48,60,57,48,59,66,44,43,59,56,49,24,26,72,35,56,66,55,76,26,53,28,55,6,46,52,50,33,54,54,48,48,26,23,78,64,48,60,57,41,77,40,74,42,75,36,78,38,48,73,45,96,80,34,78,57,93,44,70,45,67,42,45,21,30,28,19,68,82,39,77,78,44,76,55,85,77,89,65,52,73,68,55,44,52,52,50,48,48,53,52,50,55,51,45,66,53,56,73,71,56,87,132,132,78,51,68,59,61,72,72,50,81,85,87,67,83,76,81,84,72,67,87,38,18,34,25,35,33,22,71,51,65,39,26,45,29,30,48,51,40,29,45,67,66,54,67,34,49,26,42,29,42,30,30,81,57,56,51,43,47,50,18,53,48,51,33,47,56,69,27,36,87,77,44,72,42,84,38,77,51,70,38,63,56,57,68,70,40,49,61,21,48,33,36,38,35,51,56,74,74,76,82,51,92,90,57,50,69,64,57,47,52,48,55,38,50,55,52,44,65,64,46,50,60,50,43,40,70,41,16,70,82,33,45,78,47,76,63,69,87,81,76,88,76,90,70,91,59,66,57,95,85,40,45,50,50,78,75,36,74,43,61,51,40,94,76,19,86,83,47,50,42,49,48,58,56,49,59,65,44,43,59,55,50,24,27,72,36,56,67,55,76,26,52,27,56,6,47,51,49,33,54,53,48,49,24,24,78,63,48,60,56,42,79,40,75,42,75,37,76,40,50,73,44,96,79,34,78,57,94,43,70,45,67,42,47,21,30,28,18,68,84,40,76,77,44,76,56,84,76,90,66,51,73,67,54,44,52,53,50,49,49,54,51,49,56,52,45,66,52,55,73,72,55,87,130

InterPro domains:
  IPR001236 Lactate/malate dehydrogenase, N-terminal [PF00056] (22-141)
  IPR001557 L-lactate/malate dehydrogenase [PIRSF000102] (19-269)
  IPR001557 L-lactate/malate dehydrogenase [PR00086] (22-46)
  IPR001557 L-lactate/malate dehydrogenase [PR00086] (47-71)
  IPR001557 L-lactate/malate dehydrogenase [PR00086] (134-154)
  IPR015955 Lactate dehydrogenase/glycoside hydrolase, family 4, C-terminal [G3DSA:3.90.110.10] (81-272)
  IPR015955 Lactate dehydrogenase/glycoside hydrolase, family 4, C-terminal [SSF56327] (138-272)
  IPR036291 NAD(P)-binding domain superfamily [SSF51735] (3-144)

Secondary structure (DSSP, 8-state):
---HHHHH----SPPP-S-SSEEEEE--SHHHHHHHHHHHHTT--SEEEEE-S-HHHHHHHHHHHHHTGGGSS-SEEEEESSGGGGTT-SEEEE---PPPPTT--HHHHHHHHHHHHHHHHHHHHHH-TT-EEEE-----------EETTEEHHHH-TTTTSTT-TT-THHHHHHHHHHHHHHHHHHS---HHHHHHHHHHHHHHHTT--EEEEEEEE-TTSTT--S--EEEEEEEEETTEEEEEPPP---HHHHHHHHHHHHHHHHHHTT---/---HHHHH----SPPP-S-SSEEEEE--SHHHHHHHHHHHHTT--SEEEEE-S-HHHHHHHHHHHHHTGGGSS-SEEEEESSGGGGTT-SEEEE---PPPPTT--HHHHHHHHHHHHHHHHHHHHHH-TT-EEEE-----------EETTEEHHHH-TTTTSTT-TT-THHHHHHHHHHHHHHHHHHS---HHHHHHHHHHHHHHHTT--EEEEEEEE-TTSTT--S--EEEEEEEEETTEEEEEPPP---HHHHHHHHHHHHHHHHHHTT---

Radius of gyration: 27.0 Å; Cα contacts (8 Å, |Δi|>4): 878; chains: 2; bounding box: 67×76×59 Å

Nearest PDB structures (foldseek):
  6bb1-assembly1_D  TM=9.597E-01  e=1.904E-41  Homo sapiens
  6mva-assembly1_A  TM=9.570E-01  e=6.404E-41  Homo sapiens
  4ajl-assembly1_C  TM=9.526E-01  e=7.247E-40  Rattus norvegicus
  6bb1-assembly1_C  TM=9.482E-01  e=1.463E-39  Homo sapiens
  8ab3-assembly1_C  TM=8.930E-01  e=7.755E-25  Cyanobacterium aponinum

Foldseek 3Di:
DDDPCVVPDDDDDDDDPAWPAEEEEEDDPQASVLLVVLLQQVQLGQEYEYEYQPVVVQVVSQVVCVVVVVVTPHNYYYYDHALLVLAQHQEYEYPDADDDDVPDDPLRRVQRRVVVCVVRVVRNCVRHVNHHYHYDDDADDQDDFDDDPNDTVCVVPVCQLHPVHPVPNVCVSVCVVCVQVVVCVVPNHDHNVSSNVSSVLSNCQSVFVQDWDFDWDQQDPHLPHPDRGTHTAIAGQYVNGGDGGDDDDDDPVSSVVVVVVRVVRCVSVVPHDD/DDDPCVVPDDDDDDDDPAWPAEEEEEDDPQASVLLVVLLQLVQLGQEYEYEYQPVVVQVVSQVVCVVVVVVTPHNYYYYDHALLSLAQHQEYEYPDADDDDVPDDPLRRVQRRVVVCVVRVVRNCVRHVNHHYHYDDDADDQDDFDDDPNRTVCVVPVCQLHPVHPVPNVCVSVCVVCVQVVVCVVPNHDHNVSSNLSSVLSNCQSVFVQDWDFDWDQQDPHLPHPDRGTHTAIAGQYVNGGDGGDDDDDDPVSSVVVVVVRVVRCVSVVPHDD